Protein 6VGT (pdb70)

Radius of gyration: 14.05 Å; Cα contacts (8 Å, |Δi|>4): 9; chains: 1; bounding box: 38×29×17 Å

Solvent-accessible surface area: 3116 Å² total

Nearest PDB structures (foldseek):
  6vgt-assembly1_A  TM=8.050E-01  e=1.846E-02  Enterococcus faecalis
  6vgt-assembly1_A  TM=6.819E-01  e=1.846E-02  Enterococcus faecalis
  6vgt-assembly1_A  TM=4.418E-01  e=7.794E-02  Enterococcus faecalis

Sequence (32 aa):
PVCAVAAAAAAAACGWVGGGIFTGVVVVLKHCPVCAVAAAAAAAACGWVGGGIFTGVVVVLKHCPVCAVAAAAAAAACGWVGGGIFTGVVVVLKHCPVCAVAAAAAAAACGWVGGGIFTGVVVVLKHCPVCAVAAAAAAAACGWVGGGIFTGVVVVLKHCPVCAVAAAAAAAACGWVGGGIFTGVVVVLKHCPVCAVAAAAAAAACGWVGGGIFTGVVVVLKHCPVCAVAAAAAAAACGWVGGGIFTGVVVVLKHCPVCAVAAAAAAAACGWVGGGIFTGVVVVLKHCPVCAVAAAAAAAACGWVGGGIFTGVVVVLKHCPVCAVAAAAAAAACGWVGGGIFTGVVVVLKHCPVCAVAAAAAAAACGWVGGGIFTGVVVVLKHCPVCAVAAAAAAAACGWVGGGIFTGVVVVLKHCPVCAVAAAAAAAACGWVGGGIFTGVVVVLKHCPVCAVAAAAAAAACGWVGGGIFTGVVVVLKHCPVCAVAAAAAAAACGWVGGGIFTGVVVVLKHCPVCAVAAAAAAAACGWVGGGIFTGVVVVLKHCPVCAVAAAAAAAACGWVGGGIFTGVVVVLKHCPVCAVAAAAAAAACGWVGGGIFTGVVVVLKHCPVCAVAAAAAAAACGWVGGGIFTGVVVVLKHC

Organism: Enterococcus faecalis (strain ATCC 700802 / V583) (NCBI:txid226185)

Secondary structure (DSSP, 8-state):
-HHHHH------HHHHTTTHHHHH--------

Foldseek 3Di:
DVVVVVVVVVCCVVVPPVPVNVVCCCVVCVPD

Structure (mmCIF, N/CA/C/O backbone):
data_6VGT
#
_entry.id   6VGT
#
loop_
_atom_site.group_PDB
_atom_site.id
_atom_site.type_symbol
_atom_site.label_atom_id
_atom_site.label_alt_id
_atom_site.label_comp_id
_atom_site.label_asym_id
_atom_site.label_entity_id
_atom_site.label_seq_id
_atom_site.pdbx_PDB_ins_code
_atom_site.Cartn_x
_atom_site.Cartn_y
_atom_site.Cartn_z
_atom_site.occupancy
_atom_site.B_iso_or_equiv
_atom_site.auth_seq_id
_atom_site.auth_comp_id
_atom_site.auth_asym_id
_atom_site.auth_atom_id
_atom_site.pdbx_PDB_model_num
ATOM 26 N N . PRO A 1 3 ? 6.662 -12.040 -4.407 1.00 0.00 3 PRO A N 1
ATOM 27 C CA . PRO A 1 3 ? 7.561 -12.080 -3.223 1.00 0.00 3 PRO A CA 1
ATOM 28 C C . PRO A 1 3 ? 9.038 -11.973 -3.605 1.00 0.00 3 PRO A C 1
ATOM 29 O O . PRO A 1 3 ? 9.805 -11.259 -2.961 1.00 0.00 3 PRO A O 1
ATOM 40 N N . VAL A 1 4 ? 9.428 -12.689 -4.656 1.00 0.00 4 VAL A N 1
ATOM 41 C CA . VAL A 1 4 ? 10.817 -12.672 -5.107 1.00 0.00 4 VAL A CA 1
ATOM 42 C C . VAL A 1 4 ? 11.236 -11.263 -5.516 1.00 0.00 4 VAL A C 1
ATOM 43 O O . VAL A 1 4 ? 12.313 -10.794 -5.147 1.00 0.00 4 VAL A O 1
ATOM 56 N N . CYS A 1 5 ? 10.381 -10.591 -6.275 1.00 0.00 5 CYS A N 1
ATOM 57 C CA . CYS A 1 5 ? 10.670 -9.237 -6.723 1.00 0.00 5 CYS A CA 1
ATOM 58 C C . CYS A 1 5 ? 10.819 -8.303 -5.531 1.00 0.00 5 CYS A C 1
ATOM 59 O O . CYS A 1 5 ? 11.696 -7.440 -5.516 1.00 0.00 5 CYS A O 1
ATOM 66 N N . ALA A 1 6 ? 9.956 -8.477 -4.534 1.00 0.00 6 ALA A N 1
ATOM 67 C CA . ALA A 1 6 ? 10.006 -7.639 -3.343 1.00 0.00 6 ALA A CA 1
ATOM 68 C C . ALA A 1 6 ? 11.322 -7.848 -2.601 1.00 0.00 6 ALA A C 1
ATOM 69 O O . ALA A 1 6 ? 11.909 -6.899 -2.081 1.00 0.00 6 ALA A O 1
ATOM 76 N N . VAL A 1 7 ? 11.784 -9.096 -2.555 1.00 0.00 7 VAL A N 1
ATOM 77 C CA . VAL A 1 7 ? 13.030 -9.415 -1.876 1.00 0.00 7 VAL A CA 1
ATOM 78 C C . VAL A 1 7 ? 14.204 -8.716 -2.555 1.00 0.00 7 VAL A C 1
ATOM 79 O O . VAL A 1 7 ? 15.066 -8.144 -1.889 1.00 0.00 7 VAL A O 1
ATOM 92 N N . ALA A 1 8 ? 14.230 -8.767 -3.883 1.00 0.00 8 ALA A N 1
ATOM 93 C CA . ALA A 1 8 ? 15.305 -8.135 -4.638 1.00 0.00 8 ALA A CA 1
ATOM 94 C C . ALA A 1 8 ? 15.312 -6.628 -4.403 1.00 0.00 8 ALA A C 1
ATOM 95 O O . ALA A 1 8 ? 16.371 -6.019 -4.253 1.00 0.00 8 ALA A O 1
ATOM 102 N N . ALA A 1 9 ? 14.124 -6.033 -4.370 1.00 0.00 9 ALA A N 1
ATOM 103 C CA . ALA A 1 9 ? 14.006 -4.597 -4.151 1.00 0.00 9 ALA A CA 1
ATOM 104 C C . ALA A 1 9 ? 14.520 -4.223 -2.764 1.00 0.00 9 ALA A C 1
ATOM 105 O O . ALA A 1 9 ? 15.156 -3.185 -2.586 1.00 0.00 9 ALA A O 1
ATOM 123 N N . ALA A 1 11 ? 16.726 -6.027 -0.769 1.00 0.00 11 ALA A N 1
ATOM 124 C CA . ALA A 1 11 ? 18.173 -6.210 -0.729 1.00 0.00 11 ALA A CA 1
ATOM 125 C C . ALA A 1 11 ? 18.864 -5.223 -1.665 1.00 0.00 11 ALA A C 1
ATOM 126 O O . ALA A 1 11 ? 19.922 -4.684 -1.341 1.00 0.00 11 ALA A O 1
ATOM 133 N N . ALA A 1 12 ? 18.258 -4.991 -2.824 1.00 0.00 12 ALA A N 1
ATOM 134 C CA . ALA A 1 12 ? 18.825 -4.065 -3.799 1.00 0.00 12 ALA A CA 1
ATOM 135 C C . ALA A 1 12 ? 18.868 -2.650 -3.232 1.00 0.00 12 ALA A C 1
ATOM 136 O O . ALA A 1 12 ? 19.827 -1.912 -3.450 1.00 0.00 12 ALA A O 1
ATOM 143 N N . ALA A 1 13 ? 17.820 -2.278 -2.502 1.00 0.00 13 ALA A N 1
ATOM 144 C CA . ALA A 1 13 ? 17.749 -0.948 -1.908 1.00 0.00 13 ALA A CA 1
ATOM 145 C C . ALA A 1 13 ? 18.858 -0.761 -0.878 1.00 0.00 13 ALA A C 1
ATOM 146 O O . ALA A 1 13 ? 19.439 0.320 -0.758 1.00 0.00 13 ALA A O 1
ATOM 153 N N . ALA A 1 14 ? 19.150 -1.823 -0.134 1.00 0.00 14 ALA A N 1
ATOM 154 C CA . ALA A 1 14 ? 20.191 -1.766 0.883 1.00 0.00 14 ALA A CA 1
ATOM 155 C C . ALA A 1 14 ? 21.551 -1.505 0.239 1.00 0.00 14 ALA A C 1
ATOM 156 O O . ALA A 1 14 ? 22.373 -0.772 0.784 1.00 0.00 14 ALA A O 1
ATOM 170 N N . ALA A 1 16 ? 22.814 0.447 -1.318 1.00 0.00 16 ALA A N 1
ATOM 171 C CA . ALA A 1 16 ? 23.280 1.790 -0.986 1.00 0.00 16 ALA A CA 1
ATOM 172 C C . ALA A 1 16 ? 23.025 2.100 0.486 1.00 0.00 16 ALA A C 1
ATOM 173 O O . ALA A 1 16 ? 23.948 2.432 1.229 1.00 0.00 16 ALA A O 1
ATOM 180 N N . ALA A 1 17 ? 21.764 1.996 0.899 1.00 0.00 17 ALA A N 1
ATOM 181 C CA . ALA A 1 17 ? 21.397 2.278 2.284 1.00 0.00 17 ALA A CA 1
ATOM 182 C C . ALA A 1 17 ? 22.101 1.317 3.240 1.00 0.00 17 ALA A C 1
ATOM 183 O O . ALA A 1 17 ? 22.701 1.739 4.228 1.00 0.00 17 ALA A O 1
ATOM 190 N N . CYS A 1 18 ? 22.027 0.027 2.935 1.00 0.00 18 CYS A N 1
ATOM 191 C CA . CYS A 1 18 ? 22.660 -0.984 3.769 1.00 0.00 18 CYS A CA 1
ATOM 192 C C . CYS A 1 18 ? 24.171 -0.776 3.805 1.00 0.00 18 CYS A C 1
ATOM 193 O O . CYS A 1 18 ? 24.797 -0.897 4.856 1.00 0.00 18 CYS A O 1
ATOM 200 N N . GLY A 1 19 ? 24.748 -0.458 2.650 1.00 0.00 19 GLY A N 1
ATOM 201 C CA . GLY A 1 19 ? 26.187 -0.234 2.568 1.00 0.00 19 GLY A CA 1
ATOM 202 C C . GLY A 1 19 ? 26.605 0.937 3.452 1.00 0.00 19 GLY A C 1
ATOM 203 O O . GLY A 1 19 ? 27.613 0.868 4.155 1.00 0.00 19 GLY A O 1
ATOM 207 N N . TRP A 1 20 ? 25.820 2.010 3.415 1.00 0.00 20 TRP A N 1
ATOM 208 C CA . TRP A 1 20 ? 26.117 3.189 4.220 1.00 0.00 20 TRP A CA 1
ATOM 209 C C . TRP A 1 20 ? 26.053 2.851 5.707 1.00 0.00 20 TRP A C 1
ATOM 210 O O . TRP A 1 20 ? 26.870 3.322 6.498 1.00 0.00 20 TRP A O 1
ATOM 231 N N . VAL A 1 21 ? 25.074 2.034 6.079 1.00 0.00 21 VAL A N 1
ATOM 232 C CA . VAL A 1 21 ? 24.908 1.637 7.471 1.00 0.00 21 VAL A CA 1
ATOM 233 C C . VAL A 1 21 ? 25.819 0.462 7.806 1.00 0.00 21 VAL A C 1
ATOM 234 O O . VAL A 1 21 ? 26.370 -0.183 6.913 1.00 0.00 21 VAL A O 1
ATOM 247 N N . GLY A 1 22 ? 25.976 0.189 9.097 1.00 0.00 22 GLY A N 1
ATOM 248 C CA . GLY A 1 22 ? 26.826 -0.911 9.537 1.00 0.00 22 GLY A CA 1
ATOM 249 C C . GLY A 1 22 ? 28.270 -0.451 9.706 1.00 0.00 22 GLY A C 1
ATOM 250 O O . GLY A 1 22 ? 29.181 -1.268 9.839 1.00 0.00 22 GLY A O 1
ATOM 254 N N . GLY A 1 23 ? 28.471 0.863 9.702 1.00 0.00 23 GLY A N 1
ATOM 255 C CA . GLY A 1 23 ? 29.809 1.421 9.856 1.00 0.00 23 GLY A CA 1
ATOM 256 C C . GLY A 1 23 ? 30.434 1.722 8.499 1.00 0.00 23 GLY A C 1
ATOM 257 O O . GLY A 1 23 ? 31.538 2.263 8.418 1.00 0.00 23 GLY A O 1
ATOM 261 N N . GLY A 1 24 ? 29.721 1.371 7.434 1.00 0.00 24 GLY A N 1
ATOM 262 C CA . GLY A 1 24 ? 30.216 1.611 6.084 1.00 0.00 24 GLY A CA 1
ATOM 263 C C . GLY A 1 24 ? 30.374 3.104 5.818 1.00 0.00 24 GLY A C 1
ATOM 264 O O . GLY A 1 24 ? 31.313 3.527 5.145 1.00 0.00 24 GLY A O 1
ATOM 268 N N . ILE A 1 25 ? 29.448 3.899 6.348 1.00 0.00 25 ILE A N 1
ATOM 269 C CA . ILE A 1 25 ? 29.496 5.343 6.157 1.00 0.00 25 ILE A CA 1
ATOM 270 C C . ILE A 1 25 ? 30.725 5.933 6.841 1.00 0.00 25 ILE A C 1
ATOM 271 O O . ILE A 1 25 ? 31.399 6.804 6.289 1.00 0.00 25 ILE A O 1
ATOM 287 N N . PHE A 1 26 ? 31.010 5.449 8.043 1.00 0.00 26 PHE A N 1
ATOM 288 C CA . PHE A 1 26 ? 32.163 5.929 8.797 1.00 0.00 26 PHE A CA 1
ATOM 289 C C . PHE A 1 26 ? 33.458 5.588 8.069 1.00 0.00 26 PHE A C 1
ATOM 290 O O . PHE A 1 26 ? 34.422 6.351 8.112 1.00 0.00 26 PHE A O 1
ATOM 307 N N . THR A 1 27 ? 33.474 4.439 7.403 1.00 0.00 27 THR A N 1
ATOM 308 C CA . THR A 1 27 ? 34.661 4.014 6.673 1.00 0.00 27 THR A CA 1
ATOM 309 C C . THR A 1 27 ? 34.981 5.001 5.553 1.00 0.00 27 THR A C 1
ATOM 310 O O . THR A 1 27 ? 36.123 5.438 5.406 1.00 0.00 27 THR A O 1
ATOM 321 N N . GLY A 1 28 ? 33.965 5.350 4.770 1.00 0.00 28 GLY A N 1
ATOM 322 C CA . GLY A 1 28 ? 34.152 6.290 3.670 1.00 0.00 28 GLY A CA 1
ATOM 323 C C . GLY A 1 28 ? 34.440 7.691 4.198 1.00 0.00 28 GLY A C 1
ATOM 324 O O . GLY A 1 28 ? 35.339 8.377 3.710 1.00 0.00 28 GLY A O 1
ATOM 328 N N . VAL A 1 29 ? 33.672 8.111 5.202 1.00 0.00 29 VAL A N 1
ATOM 329 C CA . VAL A 1 29 ? 33.854 9.427 5.796 1.00 0.00 29 VAL A CA 1
ATOM 330 C C . VAL A 1 29 ? 35.195 9.512 6.515 1.00 0.00 29 VAL A C 1
ATOM 331 O O . VAL A 1 29 ? 35.911 10.505 6.396 1.00 0.00 29 VAL A O 1
ATOM 355 N N . VAL A 1 31 ? 37.736 7.413 6.032 1.00 0.00 31 VAL A N 1
ATOM 356 C CA . VAL A 1 31 ? 38.782 7.183 5.051 1.00 0.00 31 VAL A CA 1
ATOM 357 C C . VAL A 1 31 ? 38.990 8.422 4.184 1.00 0.00 31 VAL A C 1
ATOM 358 O O . VAL A 1 31 ? 40.126 8.832 3.929 1.00 0.00 31 VAL A O 1
ATOM 371 N N . VAL A 1 32 ? 37.886 9.014 3.729 1.00 0.00 32 VAL A N 1
ATOM 372 C CA . VAL A 1 32 ? 37.967 10.198 2.885 1.00 0.00 32 VAL A CA 1
ATOM 373 C C . VAL A 1 32 ? 38.637 11.350 3.628 1.00 0.00 32 VAL A C 1
ATOM 374 O O . VAL A 1 32 ? 39.587 11.948 3.130 1.00 0.00 32 VAL A O 1
ATOM 387 N N . VAL A 1 33 ? 38.141 11.647 4.822 1.00 0.00 33 VAL A N 1
ATOM 388 C CA . VAL A 1 33 ? 38.701 12.727 5.623 1.00 0.00 33 VAL A CA 1
ATOM 389 C C . VAL A 1 33 ? 40.206 12.599 5.697 1.00 0.00 33 VAL A C 1
ATOM 390 O O . VAL A 1 33 ? 40.943 13.469 5.232 1.00 0.00 33 VAL A O 1
ATOM 412 N N . LEU A 1 35 ? 42.724 10.679 4.095 1.00 0.00 35 LEU A N 1
ATOM 413 C CA . LEU A 1 35 ? 43.305 10.906 2.779 1.00 0.00 35 LEU A CA 1
ATOM 414 C C . LEU A 1 35 ? 42.975 12.313 2.281 1.00 0.00 35 LEU A C 1
ATOM 415 O O . LEU A 1 35 ? 43.762 12.921 1.556 1.00 0.00 35 LEU A O 1
ATOM 431 N N . LYS A 1 36 ? 41.808 12.830 2.674 1.00 0.00 36 LYS A N 1
ATOM 432 C CA . LYS A 1 36 ? 41.396 14.161 2.266 1.00 0.00 36 LYS A CA 1
ATOM 433 C C . LYS A 1 36 ? 42.304 15.226 2.871 1.00 0.00 36 LYS A C 1
ATOM 434 O O . LYS A 1 36 ? 42.683 16.185 2.198 1.00 0.00 36 LYS A O 1
ATOM 453 N N . HIS A 1 37 ? 42.646 15.054 4.143 1.00 0.00 37 HIS A N 1
ATOM 454 C CA . HIS A 1 37 ? 43.504 16.014 4.827 1.00 0.00 37 HIS A CA 1
ATOM 455 C C . HIS A 1 37 ? 44.713 15.329 5.466 1.00 0.00 37 HIS A C 1
ATOM 456 O O . HIS A 1 37 ? 45.822 15.867 5.456 1.00 0.00 37 HIS A O 1
ATOM 470 N N . CYS A 1 38 ? 44.490 14.143 6.019 1.00 0.00 38 CYS A N 1
ATOM 471 C CA . CYS A 1 38 ? 45.556 13.393 6.665 1.00 0.00 38 CYS A CA 1
ATOM 472 C C . CYS A 1 38 ? 46.891 13.686 5.997 1.00 0.00 38 CYS A C 1
ATOM 473 O O . CYS A 1 38 ? 47.899 13.621 6.681 1.00 0.00 38 CYS A O 1
ATOM 506 N N . PRO A 1 3 ? 20.623 -3.270 -11.954 1.00 0.00 3 PRO A N 2
ATOM 507 C CA . PRO A 1 3 ? 21.244 -2.302 -10.996 1.00 0.00 3 PRO A CA 2
ATOM 508 C C . PRO A 1 3 ? 20.261 -1.780 -9.944 1.00 0.00 3 PRO A C 2
ATOM 509 O O . PRO A 1 3 ? 20.613 -1.632 -8.774 1.00 0.00 3 PRO A O 2
ATOM 520 N N . VAL A 1 4 ? 19.037 -1.488 -10.375 1.00 0.00 4 VAL A N 2
ATOM 521 C CA . VAL A 1 4 ? 18.017 -0.965 -9.469 1.00 0.00 4 VAL A CA 2
ATOM 522 C C . VAL A 1 4 ? 17.677 -1.981 -8.383 1.00 0.00 4 VAL A C 2
ATOM 523 O O . VAL A 1 4 ? 17.580 -1.638 -7.204 1.00 0.00 4 VAL A O 2
ATOM 536 N N . CYS A 1 5 ? 17.499 -3.229 -8.792 1.00 0.00 5 CYS A N 2
ATOM 537 C CA . CYS A 1 5 ? 17.173 -4.299 -7.861 1.00 0.00 5 CYS A CA 2
ATOM 538 C C . CYS A 1 5 ? 18.290 -4.472 -6.837 1.00 0.00 5 CYS A C 2
ATOM 539 O O . CYS A 1 5 ? 18.035 -4.689 -5.652 1.00 0.00 5 CYS A O 2
ATOM 546 N N . ALA A 1 6 ? 19.528 -4.370 -7.305 1.00 0.00 6 ALA A N 2
ATOM 547 C CA . ALA A 1 6 ? 20.682 -4.511 -6.427 1.00 0.00 6 ALA A CA 2
ATOM 548 C C . ALA A 1 6 ? 20.685 -3.406 -5.376 1.00 0.00 6 ALA A C 2
ATOM 549 O O . ALA A 1 6 ? 21.039 -3.635 -4.220 1.00 0.00 6 ALA A O 2
ATOM 556 N N . VAL A 1 7 ? 20.283 -2.207 -5.785 1.00 0.00 7 VAL A N 2
ATOM 557 C CA . VAL A 1 7 ? 20.237 -1.077 -4.872 1.00 0.00 7 VAL A CA 2
ATOM 558 C C . VAL A 1 7 ? 19.223 -1.331 -3.761 1.00 0.00 7 VAL A C 2
ATOM 559 O O . VAL A 1 7 ? 19.498 -1.085 -2.587 1.00 0.00 7 VAL A O 2
ATOM 572 N N . ALA A 1 8 ? 18.049 -1.828 -4.141 1.00 0.00 8 ALA A N 2
ATOM 573 C CA . ALA A 1 8 ? 17.000 -2.114 -3.168 1.00 0.00 8 ALA A CA 2
ATOM 574 C C . ALA A 1 8 ? 17.451 -3.202 -2.198 1.00 0.00 8 ALA A C 2
ATOM 575 O O . ALA A 1 8 ? 17.152 -3.145 -1.005 1.00 0.00 8 ALA A O 2
ATOM 582 N N . ALA A 1 9 ? 18.171 -4.190 -2.718 1.00 0.00 9 ALA A N 2
ATOM 583 C CA . ALA A 1 9 ? 18.659 -5.284 -1.887 1.00 0.00 9 ALA A CA 2
ATOM 584 C C . ALA A 1 9 ? 19.639 -4.765 -0.841 1.00 0.00 9 ALA A C 2
ATOM 585 O O . ALA A 1 9 ? 19.651 -5.230 0.299 1.00 0.00 9 ALA A O 2
ATOM 603 N N . ALA A 1 11 ? 19.846 -1.516 0.247 1.00 0.00 11 ALA A N 2
ATOM 604 C CA . ALA A 1 11 ? 19.126 -0.637 1.162 1.00 0.00 11 ALA A CA 2
ATOM 605 C C . ALA A 1 11 ? 18.255 -1.449 2.115 1.00 0.00 11 ALA A C 2
ATOM 606 O O . ALA A 1 11 ? 18.168 -1.143 3.304 1.00 0.00 11 ALA A O 2
ATOM 613 N N . ALA A 1 12 ? 17.613 -2.485 1.586 1.00 0.00 12 ALA A N 2
ATOM 614 C CA . ALA A 1 12 ? 16.754 -3.335 2.401 1.00 0.00 12 ALA A CA 2
ATOM 615 C C . ALA A 1 12 ? 17.577 -4.077 3.449 1.00 0.00 12 ALA A C 2
ATOM 616 O O . ALA A 1 12 ? 17.135 -4.262 4.584 1.00 0.00 12 ALA A O 2
ATOM 623 N N . ALA A 1 13 ? 18.775 -4.498 3.061 1.00 0.00 13 ALA A N 2
ATOM 624 C CA . ALA A 1 13 ? 19.655 -5.218 3.974 1.00 0.00 13 ALA A CA 2
ATOM 625 C C . ALA A 1 13 ? 20.053 -4.325 5.146 1.00 0.00 13 ALA A C 2
ATOM 626 O O . ALA A 1 13 ? 20.158 -4.786 6.285 1.00 0.00 13 ALA A O 2
ATOM 633 N N . ALA A 1 14 ? 20.271 -3.045 4.859 1.00 0.00 14 ALA A N 2
ATOM 634 C CA . ALA A 1 14 ? 20.655 -2.098 5.898 1.00 0.00 14 ALA A CA 2
ATOM 635 C C . ALA A 1 14 ? 19.548 -1.967 6.938 1.00 0.00 14 ALA A C 2
ATOM 636 O O . ALA A 1 14 ? 19.822 -1.798 8.123 1.00 0.00 14 ALA A O 2
ATOM 650 N N . ALA A 1 16 ? 17.943 -3.501 9.038 1.00 0.00 16 ALA A N 2
ATOM 651 C CA . ALA A 1 16 ? 18.394 -3.909 10.364 1.00 0.00 16 ALA A CA 2
ATOM 652 C C . ALA A 1 16 ? 19.917 -3.812 10.480 1.00 0.00 16 ALA A C 2
ATOM 653 O O . ALA A 1 16 ? 20.442 -3.364 11.500 1.00 0.00 16 ALA A O 2
ATOM 660 N N . ALA A 1 17 ? 20.623 -4.246 9.435 1.00 0.00 17 ALA A N 2
ATOM 661 C CA . ALA A 1 17 ? 22.087 -4.215 9.441 1.00 0.00 17 ALA A CA 2
ATOM 662 C C . ALA A 1 17 ? 22.614 -2.786 9.558 1.00 0.00 17 ALA A C 2
ATOM 663 O O . ALA A 1 17 ? 23.495 -2.504 10.371 1.00 0.00 17 ALA A O 2
ATOM 670 N N . CYS A 1 18 ? 22.074 -1.893 8.738 1.00 0.00 18 CYS A N 2
ATOM 671 C CA . CYS A 1 18 ? 22.496 -0.497 8.750 1.00 0.00 18 CYS A CA 2
ATOM 672 C C . CYS A 1 18 ? 22.232 0.124 10.116 1.00 0.00 18 CYS A C 2
ATOM 673 O O . CYS A 1 18 ? 23.050 0.886 10.632 1.00 0.00 18 CYS A O 2
ATOM 680 N N . GLY A 1 19 ? 21.085 -0.210 10.697 1.00 0.00 19 GLY A N 2
ATOM 681 C CA . GLY A 1 19 ? 20.723 0.317 12.006 1.00 0.00 19 GLY A CA 2
ATOM 682 C C . GLY A 1 19 ? 21.702 -0.165 13.070 1.00 0.00 19 GLY A C 2
ATOM 683 O O . GLY A 1 19 ? 22.103 0.596 13.950 1.00 0.00 19 GLY A O 2
ATOM 687 N N . TRP A 1 20 ? 22.085 -1.437 12.980 1.00 0.00 20 TRP A N 2
ATOM 688 C CA . TRP A 1 20 ? 23.021 -2.014 13.939 1.00 0.00 20 TRP A CA 2
ATOM 689 C C . TRP A 1 20 ? 24.372 -1.317 13.853 1.00 0.00 20 TRP A C 2
ATOM 690 O O . TRP A 1 20 ? 25.001 -1.028 14.871 1.00 0.00 20 TRP A O 2
ATOM 711 N N . VAL A 1 21 ? 24.812 -1.052 12.629 1.00 0.00 21 VAL A N 2
ATOM 712 C CA . VAL A 1 21 ? 26.090 -0.394 12.413 1.00 0.00 21 VAL A CA 2
ATOM 713 C C . VAL A 1 21 ? 26.083 1.013 13.003 1.00 0.00 21 VAL A C 2
ATOM 714 O O . VAL A 1 21 ? 27.023 1.414 13.689 1.00 0.00 21 VAL A O 2
ATOM 727 N N . GLY A 1 22 ? 25.017 1.757 12.731 1.00 0.00 22 GLY A N 2
ATOM 728 C CA . GLY A 1 22 ? 24.898 3.118 13.242 1.00 0.00 22 GLY A CA 2
ATOM 729 C C . GLY A 1 22 ? 25.515 4.121 12.272 1.00 0.00 22 GLY A C 2
ATOM 730 O O . GLY A 1 22 ? 25.248 5.320 12.353 1.00 0.00 22 GLY A O 2
ATOM 734 N N . GLY A 1 23 ? 26.338 3.624 11.352 1.00 0.00 23 GLY A N 2
ATOM 735 C CA . GLY A 1 23 ? 26.983 4.491 10.371 1.00 0.00 23 GLY A CA 2
ATOM 736 C C . GLY A 1 23 ? 28.498 4.301 10.372 1.00 0.00 23 GLY A C 2
ATOM 737 O O . GLY A 1 23 ? 29.199 4.839 9.515 1.00 0.00 23 GLY A O 2
ATOM 741 N N . GLY A 1 24 ? 29.001 3.538 11.338 1.00 0.00 24 GLY A N 2
ATOM 742 C CA . GLY A 1 24 ? 30.438 3.296 11.433 1.00 0.00 24 GLY A CA 2
ATOM 743 C C . GLY A 1 24 ? 30.970 2.614 10.175 1.00 0.00 24 GLY A C 2
ATOM 744 O O . GLY A 1 24 ? 31.867 3.133 9.510 1.00 0.00 24 GLY A O 2
ATOM 748 N N . ILE A 1 25 ? 30.412 1.452 9.850 1.00 0.00 25 ILE A N 2
ATOM 749 C CA . ILE A 1 25 ? 30.840 0.714 8.667 1.00 0.00 25 ILE A CA 2
ATOM 750 C C . ILE A 1 25 ? 30.449 1.472 7.401 1.00 0.00 25 ILE A C 2
ATOM 751 O O . ILE A 1 25 ? 31.221 1.554 6.446 1.00 0.00 25 ILE A O 2
ATOM 767 N N . PHE A 1 26 ? 29.245 2.029 7.413 1.00 0.00 26 PHE A N 2
ATOM 768 C CA . PHE A 1 26 ? 28.742 2.791 6.275 1.00 0.00 26 PHE A CA 2
ATOM 769 C C . PHE A 1 26 ? 29.636 3.994 5.993 1.00 0.00 26 PHE A C 2
ATOM 770 O O . PHE A 1 26 ? 29.938 4.296 4.838 1.00 0.00 26 PHE A O 2
ATOM 787 N N . THR A 1 27 ? 30.048 4.683 7.052 1.00 0.00 27 THR A N 2
ATOM 788 C CA . THR A 1 27 ? 30.899 5.857 6.899 1.00 0.00 27 THR A CA 2
ATOM 789 C C . THR A 1 27 ? 32.199 5.477 6.201 1.00 0.00 27 THR A C 2
ATOM 790 O O . THR A 1 27 ? 32.646 6.168 5.286 1.00 0.00 27 THR A O 2
ATOM 801 N N . GLY A 1 28 ? 32.797 4.372 6.629 1.00 0.00 28 GLY A N 2
ATOM 802 C CA . GLY A 1 28 ? 34.037 3.908 6.021 1.00 0.00 28 GLY A CA 2
ATOM 803 C C . GLY A 1 28 ? 33.795 3.507 4.570 1.00 0.00 28 GLY A C 2
ATOM 804 O O . GLY A 1 28 ? 34.607 3.790 3.690 1.00 0.00 28 GLY A O 2
ATOM 808 N N . VAL A 1 29 ? 32.664 2.848 4.334 1.00 0.00 29 VAL A N 2
ATOM 809 C CA . VAL A 1 29 ? 32.298 2.406 2.996 1.00 0.00 29 VAL A CA 2
ATOM 810 C C . VAL A 1 29 ? 32.064 3.596 2.068 1.00 0.00 29 VAL A C 2
ATOM 811 O O . VAL A 1 29 ? 32.514 3.597 0.922 1.00 0.00 29 VAL A O 2
ATOM 835 N N . VAL A 1 31 ? 32.976 6.778 2.824 1.00 0.00 31 VAL A N 2
ATOM 836 C CA . VAL A 1 31 ? 34.171 7.604 2.887 1.00 0.00 31 VAL A CA 2
ATOM 837 C C . VAL A 1 31 ? 35.272 7.032 1.999 1.00 0.00 31 VAL A C 2
ATOM 838 O O . VAL A 1 31 ? 35.932 7.767 1.264 1.00 0.00 31 VAL A O 2
ATOM 851 N N . VAL A 1 32 ? 35.468 5.718 2.072 1.00 0.00 32 VAL A N 2
ATOM 852 C CA . VAL A 1 32 ? 36.493 5.065 1.272 1.00 0.00 32 VAL A CA 2
ATOM 853 C C . VAL A 1 32 ? 36.198 5.225 -0.215 1.00 0.00 32 VAL A C 2
ATOM 854 O O . VAL A 1 32 ? 37.086 5.547 -1.003 1.00 0.00 32 VAL A O 2
ATOM 867 N N . VAL A 1 33 ? 34.943 5.007 -0.590 1.00 0.00 33 VAL A N 2
ATOM 868 C CA . VAL A 1 33 ? 34.543 5.140 -1.983 1.00 0.00 33 VAL A CA 2
ATOM 869 C C . VAL A 1 33 ? 34.713 6.580 -2.443 1.00 0.00 33 VAL A C 2
ATOM 870 O O . VAL A 1 33 ? 35.212 6.837 -3.538 1.00 0.00 33 VAL A O 2
ATOM 892 N N . LEU A 1 35 ? 36.793 8.660 -1.502 1.00 0.00 35 LEU A N 2
ATOM 893 C CA . LEU A 1 35 ? 38.210 8.883 -1.732 1.00 0.00 35 LEU A CA 2
ATOM 894 C C . LEU A 1 35 ? 38.562 8.552 -3.182 1.00 0.00 35 LEU A C 2
ATOM 895 O O . LEU A 1 35 ? 39.610 8.958 -3.684 1.00 0.00 35 LEU A O 2
ATOM 911 N N . LYS A 1 36 ? 37.683 7.800 -3.846 1.00 0.00 36 LYS A N 2
ATOM 912 C CA . LYS A 1 36 ? 37.918 7.413 -5.235 1.00 0.00 36 LYS A CA 2
ATOM 913 C C . LYS A 1 36 ? 37.175 8.321 -6.217 1.00 0.00 36 LYS A C 2
ATOM 914 O O . LYS A 1 36 ? 37.762 8.813 -7.180 1.00 0.00 36 LYS A O 2
ATOM 933 N N . HIS A 1 37 ? 35.881 8.518 -5.986 1.00 0.00 37 HIS A N 2
ATOM 934 C CA . HIS A 1 37 ? 35.073 9.346 -6.883 1.00 0.00 37 HIS A CA 2
ATOM 935 C C . HIS A 1 37 ? 34.841 10.738 -6.301 1.00 0.00 37 HIS A C 2
ATOM 936 O O . HIS A 1 37 ? 34.486 11.672 -7.021 1.00 0.00 37 HIS A O 2
ATOM 950 N N . CYS A 1 38 ? 35.037 10.866 -4.996 1.00 0.00 38 CYS A N 2
ATOM 951 C CA . CYS A 1 38 ? 34.843 12.135 -4.315 1.00 0.00 38 CYS A CA 2
ATOM 952 C C . CYS A 1 38 ? 36.144 12.929 -4.279 1.00 0.00 38 CYS A C 2
ATOM 953 O O . CYS A 1 38 ? 36.075 14.146 -4.307 1.00 0.00 38 CYS A O 2
ATOM 986 N N . PRO A 1 3 ? 9.862 -12.153 -8.822 1.00 0.00 3 PRO A N 3
ATOM 987 C CA . PRO A 1 3 ? 11.287 -11.989 -9.217 1.00 0.00 3 PRO A CA 3
ATOM 988 C C . PRO A 1 3 ? 11.796 -10.562 -9.002 1.00 0.00 3 PRO A C 3
ATOM 989 O O . PRO A 1 3 ? 12.908 -10.355 -8.519 1.00 0.00 3 PRO A O 3
ATOM 1000 N N . VAL A 1 4 ? 10.974 -9.582 -9.370 1.00 0.00 4 VAL A N 3
ATOM 1001 C CA . VAL A 1 4 ? 11.356 -8.180 -9.222 1.00 0.00 4 VAL A CA 3
ATOM 1002 C C . VAL A 1 4 ? 11.611 -7.840 -7.754 1.00 0.00 4 VAL A C 3
ATOM 1003 O O . VAL A 1 4 ? 12.602 -7.188 -7.421 1.00 0.00 4 VAL A O 3
ATOM 1016 N N . CYS A 1 5 ? 10.718 -8.287 -6.885 1.00 0.00 5 CYS A N 3
ATOM 1017 C CA . CYS A 1 5 ? 10.856 -8.032 -5.459 1.00 0.00 5 CYS A CA 3
ATOM 1018 C C . CYS A 1 5 ? 12.139 -8.658 -4.929 1.00 0.00 5 CYS A C 3
ATOM 1019 O O . CYS A 1 5 ? 12.809 -8.083 -4.072 1.00 0.00 5 CYS A O 3
ATOM 1026 N N . ALA A 1 6 ? 12.472 -9.840 -5.438 1.00 0.00 6 ALA A N 3
ATOM 1027 C CA . ALA A 1 6 ? 13.678 -10.530 -5.000 1.00 0.00 6 ALA A CA 3
ATOM 1028 C C . ALA A 1 6 ? 14.909 -9.663 -5.254 1.00 0.00 6 ALA A C 3
ATOM 1029 O O . ALA A 1 6 ? 15.751 -9.493 -4.372 1.00 0.00 6 ALA A O 3
ATOM 1036 N N . VAL A 1 7 ? 15.006 -9.115 -6.464 1.00 0.00 7 VAL A N 3
ATOM 1037 C CA . VAL A 1 7 ? 16.135 -8.267 -6.817 1.00 0.00 7 VAL A CA 3
ATOM 1038 C C . VAL A 1 7 ? 16.155 -7.010 -5.953 1.00 0.00 7 VAL A C 3
ATOM 1039 O O . VAL A 1 7 ? 17.201 -6.613 -5.443 1.00 0.00 7 VAL A O 3
ATOM 1052 N N . ALA A 1 8 ? 14.991 -6.392 -5.794 1.00 0.00 8 ALA A N 3
ATOM 1053 C CA . ALA A 1 8 ? 14.884 -5.181 -4.988 1.00 0.00 8 ALA A CA 3
ATOM 1054 C C . ALA A 1 8 ? 15.241 -5.471 -3.534 1.00 0.00 8 ALA A C 3
ATOM 1055 O O . ALA A 1 8 ? 15.710 -4.591 -2.814 1.00 0.00 8 ALA A O 3
ATOM 1062 N N . ALA A 1 9 ? 15.014 -6.709 -3.110 1.00 0.00 9 ALA A N 3
ATOM 1063 C CA . ALA A 1 9 ? 15.313 -7.102 -1.737 1.00 0.00 9 ALA A CA 3
ATOM 1064 C C . ALA A 1 9 ? 16.803 -6.951 -1.452 1.00 0.00 9 ALA A C 3
ATOM 1065 O O . ALA A 1 9 ? 17.197 -6.550 -0.355 1.00 0.00 9 ALA A O 3
ATOM 1083 N N . ALA A 1 11 ? 19.203 -5.066 -3.437 1.00 0.00 11 ALA A N 3
ATOM 1084 C CA . ALA A 1 11 ? 19.575 -3.664 -3.589 1.00 0.00 11 ALA A CA 3
ATOM 1085 C C . ALA A 1 11 ? 18.939 -2.819 -2.491 1.00 0.00 11 ALA A C 3
ATOM 1086 O O . ALA A 1 11 ? 19.603 -1.987 -1.872 1.00 0.00 11 ALA A O 3
ATOM 1093 N N . ALA A 1 12 ? 17.650 -3.038 -2.253 1.00 0.00 12 ALA A N 3
ATOM 1094 C CA . ALA A 1 12 ? 16.937 -2.292 -1.223 1.00 0.00 12 ALA A CA 3
ATOM 1095 C C . ALA A 1 12 ? 17.477 -2.640 0.162 1.00 0.00 12 ALA A C 3
ATOM 1096 O O . ALA A 1 12 ? 17.584 -1.774 1.031 1.00 0.00 12 ALA A O 3
ATOM 1103 N N . ALA A 1 13 ? 17.812 -3.911 0.362 1.00 0.00 13 ALA A N 3
ATOM 1104 C CA . ALA A 1 13 ? 18.332 -4.359 1.649 1.00 0.00 13 ALA A CA 3
ATOM 1105 C C . ALA A 1 13 ? 19.467 -3.449 2.114 1.00 0.00 13 ALA A C 3
ATOM 1106 O O . ALA A 1 13 ? 19.376 -2.803 3.160 1.00 0.00 13 ALA A O 3
ATOM 1113 N N . ALA A 1 14 ? 20.534 -3.399 1.325 1.00 0.00 14 ALA A N 3
ATOM 1114 C CA . ALA A 1 14 ? 21.680 -2.561 1.660 1.00 0.00 14 ALA A CA 3
ATOM 1115 C C . ALA A 1 14 ? 21.299 -1.083 1.611 1.00 0.00 14 ALA A C 3
ATOM 1116 O O . ALA A 1 14 ? 21.788 -0.282 2.402 1.00 0.00 14 ALA A O 3
ATOM 1130 N N . ALA A 1 16 ? 19.528 0.840 2.895 1.00 0.00 16 ALA A N 3
ATOM 1131 C CA . ALA A 1 16 ? 19.615 1.441 4.222 1.00 0.00 16 ALA A CA 3
ATOM 1132 C C . ALA A 1 16 ? 20.751 0.815 5.030 1.00 0.00 16 ALA A C 3
ATOM 1133 O O . ALA A 1 16 ? 21.549 1.519 5.647 1.00 0.00 16 ALA A O 3
ATOM 1140 N N . ALA A 1 17 ? 20.812 -0.513 5.031 1.00 0.00 17 ALA A N 3
ATOM 1141 C CA . ALA A 1 17 ? 21.849 -1.220 5.778 1.00 0.00 17 ALA A CA 3
ATOM 1142 C C . ALA A 1 17 ? 23.237 -0.898 5.231 1.00 0.00 17 ALA A C 3
ATOM 1143 O O . ALA A 1 17 ? 24.143 -0.564 5.984 1.00 0.00 17 ALA A O 3
ATOM 1150 N N . CYS A 1 18 ? 23.388 -1.001 3.918 1.00 0.00 18 CYS A N 3
ATOM 1151 C CA . CYS A 1 18 ? 24.664 -0.714 3.276 1.00 0.00 18 CYS A CA 3
ATOM 1152 C C . CYS A 1 18 ? 25.015 0.765 3.418 1.00 0.00 18 CYS A C 3
ATOM 1153 O O . CYS A 1 18 ? 26.175 1.125 3.616 1.00 0.00 18 CYS A O 3
ATOM 1160 N N . GLY A 1 19 ? 24.002 1.616 3.311 1.00 0.00 19 GLY A N 3
ATOM 1161 C CA . GLY A 1 19 ? 24.207 3.056 3.431 1.00 0.00 19 GLY A CA 3
ATOM 1162 C C . GLY A 1 19 ? 24.518 3.448 4.876 1.00 0.00 19 GLY A C 3
ATOM 1163 O O . GLY A 1 19 ? 25.359 4.309 5.130 1.00 0.00 19 GLY A O 3
ATOM 1167 N N . TRP A 1 20 ? 23.824 2.815 5.818 1.00 0.00 20 TRP A N 3
ATOM 1168 C CA . TRP A 1 20 ? 24.025 3.109 7.235 1.00 0.00 20 TRP A CA 3
ATOM 1169 C C . TRP A 1 20 ? 25.162 2.270 7.815 1.00 0.00 20 TRP A C 3
ATOM 1170 O O . TRP A 1 20 ? 26.045 2.793 8.495 1.00 0.00 20 TRP A O 3
ATOM 1191 N N . VAL A 1 21 ? 25.133 0.969 7.544 1.00 0.00 21 VAL A N 3
ATOM 1192 C CA . VAL A 1 21 ? 26.159 0.072 8.046 1.00 0.00 21 VAL A CA 3
ATOM 1193 C C . VAL A 1 21 ? 26.765 0.618 9.328 1.00 0.00 21 VAL A C 3
ATOM 1194 O O . VAL A 1 21 ? 27.898 1.098 9.330 1.00 0.00 21 VAL A O 3
ATOM 1207 N N . GLY A 1 22 ? 26.003 0.539 10.417 1.00 0.00 22 GLY A N 3
ATOM 1208 C CA . GLY A 1 22 ? 26.475 1.027 11.707 1.00 0.00 22 GLY A CA 3
ATOM 1209 C C . GLY A 1 22 ? 27.503 2.136 11.523 1.00 0.00 22 GLY A C 3
ATOM 1210 O O . GLY A 1 22 ? 27.161 3.319 11.504 1.00 0.00 22 GLY A O 3
ATOM 1214 N N . GLY A 1 23 ? 28.762 1.743 11.383 1.00 0.00 23 GLY A N 3
ATOM 1215 C CA . GLY A 1 23 ? 29.839 2.707 11.195 1.00 0.00 23 GLY A CA 3
ATOM 1216 C C . GLY A 1 23 ? 30.872 2.181 10.204 1.00 0.00 23 GLY A C 3
ATOM 1217 O O . GLY A 1 23 ? 31.875 2.841 9.936 1.00 0.00 23 GLY A O 3
ATOM 1221 N N . GLY A 1 24 ? 30.624 0.988 9.664 1.00 0.00 24 GLY A N 3
ATOM 1222 C CA . GLY A 1 24 ? 31.552 0.393 8.710 1.00 0.00 24 GLY A CA 3
ATOM 1223 C C . GLY A 1 24 ? 31.615 1.206 7.422 1.00 0.00 24 GLY A C 3
ATOM 1224 O O . GLY A 1 24 ? 32.693 1.590 6.972 1.00 0.00 24 GLY A O 3
ATOM 1228 N N . ILE A 1 25 ? 30.451 1.467 6.834 1.00 0.00 25 ILE A N 3
ATOM 1229 C CA . ILE A 1 25 ? 30.390 2.236 5.597 1.00 0.00 25 ILE A CA 3
ATOM 1230 C C . ILE A 1 25 ? 30.783 3.689 5.851 1.00 0.00 25 ILE A C 3
ATOM 1231 O O . ILE A 1 25 ? 31.503 4.297 5.060 1.00 0.00 25 ILE A O 3
ATOM 1247 N N . PHE A 1 26 ? 30.300 4.234 6.961 1.00 0.00 26 PHE A N 3
ATOM 1248 C CA . PHE A 1 26 ? 30.601 5.616 7.321 1.00 0.00 26 PHE A CA 3
ATOM 1249 C C . PHE A 1 26 ? 32.100 5.798 7.518 1.00 0.00 26 PHE A C 3
ATOM 1250 O O . PHE A 1 26 ? 32.681 6.781 7.054 1.00 0.00 26 PHE A O 3
ATOM 1267 N N . THR A 1 27 ? 32.722 4.850 8.212 1.00 0.00 27 THR A N 3
ATOM 1268 C CA . THR A 1 27 ? 34.155 4.922 8.468 1.00 0.00 27 THR A CA 3
ATOM 1269 C C 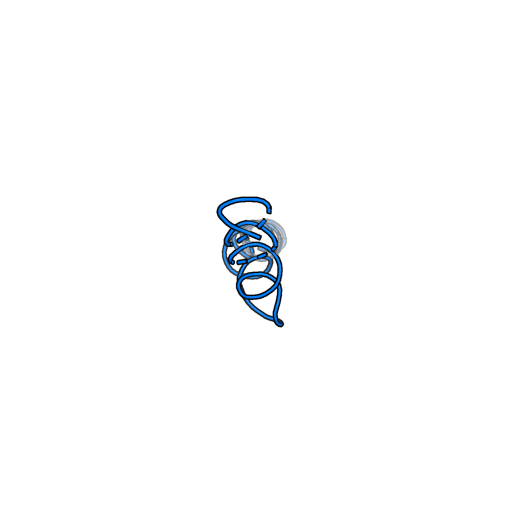. THR A 1 27 ? 34.930 4.940 7.155 1.00 0.00 27 THR A C 3
ATOM 1270 O O . THR A 1 27 ? 35.833 5.754 6.970 1.00 0.00 27 THR A O 3
ATOM 1281 N N . GLY A 1 28 ? 34.567 4.043 6.243 1.00 0.00 28 GLY A N 3
ATOM 1282 C CA . GLY A 1 28 ? 35.237 3.976 4.949 1.00 0.00 28 GLY A CA 3
ATOM 1283 C C . GLY A 1 28 ? 34.974 5.242 4.138 1.00 0.00 28 GLY A C 3
ATOM 1284 O O . GLY A 1 28 ? 35.882 5.786 3.509 1.00 0.00 28 GLY A O 3
ATOM 1288 N N . VAL A 1 29 ? 33.729 5.710 4.165 1.00 0.00 29 VAL A N 3
ATOM 1289 C CA . VAL A 1 29 ? 33.359 6.916 3.439 1.00 0.00 29 VAL A CA 3
ATOM 1290 C C . VAL A 1 29 ? 34.079 8.131 4.016 1.00 0.00 29 VAL A C 3
ATOM 1291 O O . VAL A 1 29 ? 34.587 8.971 3.274 1.00 0.00 29 VAL A O 3
ATOM 1315 N N . VAL A 1 31 ? 36.723 7.919 6.004 1.00 0.00 31 VAL A N 3
ATOM 1316 C CA . VAL A 1 31 ? 38.151 7.650 5.934 1.00 0.00 31 VAL A CA 3
ATOM 1317 C C . VAL A 1 31 ? 38.699 8.041 4.563 1.00 0.00 31 VAL A C 3
ATOM 1318 O O . VAL A 1 31 ? 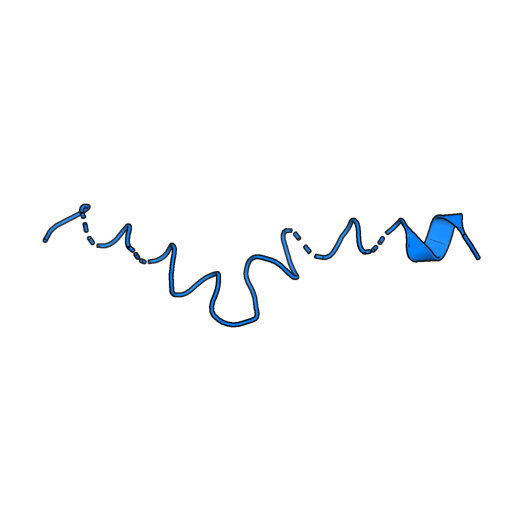39.741 8.688 4.462 1.00 0.00 31 VAL A O 3
ATOM 1331 N N . VAL A 1 32 ? 37.990 7.642 3.509 1.00 0.00 32 VAL A N 3
ATOM 1332 C CA . VAL A 1 32 ? 38.416 7.954 2.156 1.00 0.00 32 VAL A CA 3
ATOM 1333 C C . VAL A 1 32 ? 38.410 9.462 1.922 1.00 0.00 32 VAL A C 3
ATOM 1334 O O . VAL A 1 32 ? 39.360 10.016 1.370 1.00 0.00 32 VAL A O 3
ATOM 1347 N N . VAL A 1 33 ? 37.336 10.117 2.349 1.00 0.00 33 VAL A N 3
ATOM 1348 C CA . VAL A 1 33 ? 37.218 11.560 2.186 1.00 0.00 33 VAL A CA 3
ATOM 1349 C C . VAL A 1 33 ? 38.284 12.273 3.000 1.00 0.00 33 VAL A C 3
ATOM 1350 O O . VAL A 1 33 ? 38.936 13.198 2.515 1.00 0.00 33 VAL A O 3
ATOM 1372 N N . LEU A 1 35 ? 41.030 11.038 3.868 1.00 0.00 35 LEU A N 3
ATOM 1373 C CA . LEU A 1 35 ? 42.298 10.695 3.249 1.00 0.00 35 LEU A CA 3
ATOM 1374 C C . LEU A 1 35 ? 42.680 11.738 2.207 1.00 0.00 35 LEU A C 3
ATOM 1375 O O . LEU A 1 35 ? 43.839 11.835 1.806 1.00 0.00 35 LEU A O 3
ATOM 1391 N N . LYS A 1 36 ? 41.695 12.513 1.765 1.00 0.00 36 LYS A N 3
ATOM 1392 C CA . LYS A 1 36 ? 41.945 13.543 0.764 1.00 0.00 36 LYS A CA 3
ATOM 1393 C C . LYS A 1 36 ? 42.064 14.925 1.406 1.00 0.00 36 LYS A C 3
ATOM 1394 O O . LYS A 1 36 ? 42.996 15.674 1.118 1.00 0.00 36 LYS A O 3
ATOM 1413 N N . HIS A 1 37 ? 41.109 15.260 2.264 1.00 0.00 37 HIS A N 3
ATOM 1414 C CA . HIS A 1 37 ? 41.110 16.564 2.924 1.00 0.00 37 HIS A CA 3
ATOM 1415 C C . HIS A 1 37 ? 41.681 16.471 4.342 1.00 0.00 37 HIS A C 3
ATOM 1416 O O . HIS A 1 37 ? 42.122 17.470 4.911 1.00 0.00 37 HIS A O 3
ATOM 1430 N N . CYS A 1 38 ? 41.664 15.269 4.900 1.00 0.00 38 CYS A N 3
ATOM 1431 C CA . CYS A 1 38 ? 42.172 15.038 6.244 1.00 0.00 38 CYS A CA 3
ATOM 1432 C C . CYS A 1 38 ? 43.638 14.629 6.199 1.00 0.00 38 CYS A C 3
ATOM 1433 O O . CYS A 1 38 ? 44.056 14.099 5.182 1.00 0.00 38 CYS A O 3
ATOM 1466 N N . PRO A 1 3 ? 17.821 -4.126 -11.803 1.00 0.00 3 PRO A N 4
ATOM 1467 C CA . PRO A 1 3 ? 18.147 -2.885 -11.050 1.00 0.00 3 PRO A CA 4
ATOM 1468 C C . PRO A 1 3 ? 17.119 -2.592 -9.960 1.00 0.00 3 PRO A C 4
ATOM 1469 O O . PRO A 1 3 ? 17.474 -2.245 -8.834 1.00 0.00 3 PRO A O 4
ATOM 1480 N N . VAL A 1 4 ? 15.843 -2.748 -10.300 1.00 0.00 4 VAL A N 4
ATOM 1481 C CA . VAL A 1 4 ? 14.776 -2.508 -9.337 1.00 0.00 4 VAL A CA 4
ATOM 1482 C C . VAL A 1 4 ? 14.842 -3.531 -8.210 1.00 0.00 4 VAL A C 4
ATOM 1483 O O . VAL A 1 4 ? 14.702 -3.186 -7.034 1.00 0.00 4 VAL A O 4
ATOM 1496 N N . CYS A 1 5 ? 15.046 -4.791 -8.578 1.00 0.00 5 CYS A N 4
ATOM 1497 C CA . CYS A 1 5 ? 15.119 -5.863 -7.593 1.00 0.00 5 CYS A CA 4
ATOM 1498 C C . CYS A 1 5 ? 16.302 -5.649 -6.657 1.00 0.00 5 CYS A C 4
ATOM 1499 O O . CYS A 1 5 ? 16.198 -5.868 -5.448 1.00 0.00 5 CYS A O 4
A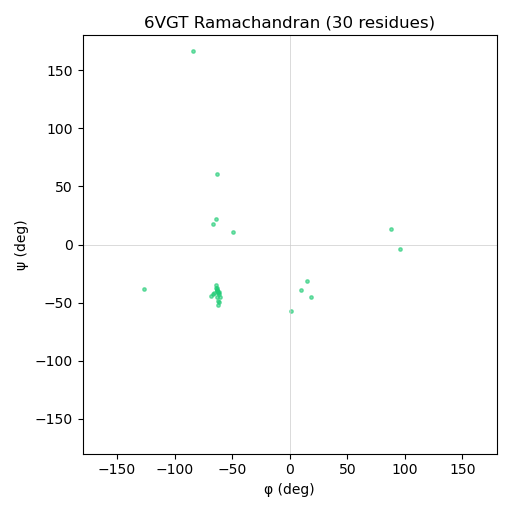TOM 1506 N N . ALA A 1 6 ? 17.424 -5.219 -7.219 1.00 0.00 6 ALA A N 4
ATOM 1507 C CA . ALA A 1 6 ? 18.620 -4.979 -6.424 1.00 0.00 6 ALA A CA 4
ATOM 1508 C C . ALA A 1 6 ? 18.380 -3.857 -5.418 1.00 0.00 6 ALA A C 4
ATOM 1509 O O . ALA A 1 6 ? 18.857 -3.914 -4.286 1.00 0.00 6 ALA A O 4
ATOM 1516 N N . VAL A 1 7 ? 17.637 -2.839 -5.838 1.00 0.00 7 VAL A N 4
ATOM 1517 C CA . VAL A 1 7 ? 17.340 -1.714 -4.967 1.00 0.00 7 VAL A CA 4
ATOM 1518 C C . VAL A 1 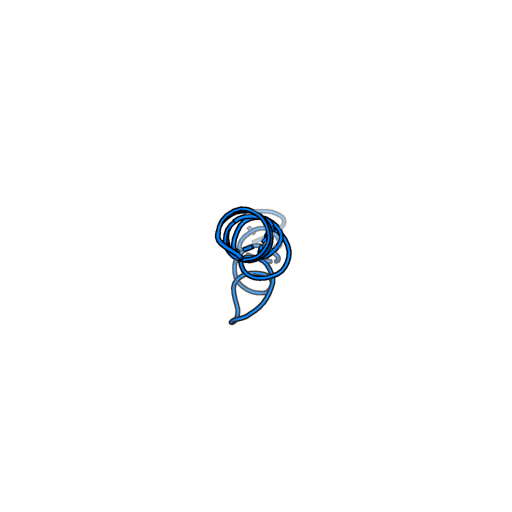7 ? 16.533 -2.174 -3.756 1.00 0.00 7 VAL A C 4
ATOM 1519 O O . VAL A 1 7 ? 16.824 -1.792 -2.621 1.00 0.00 7 VAL A O 4
ATOM 1532 N N . ALA A 1 8 ? 15.519 -2.995 -4.004 1.00 0.00 8 ALA A N 4
ATOM 1533 C CA . ALA A 1 8 ? 14.677 -3.500 -2.926 1.00 0.00 8 ALA A CA 4
ATOM 1534 C C . ALA A 1 8 ? 15.489 -4.377 -1.978 1.00 0.00 8 ALA A C 4
ATOM 1535 O O . ALA A 1 8 ? 15.333 -4.300 -0.759 1.00 0.00 8 ALA A O 4
ATOM 1542 N N . ALA A 1 9 ? 16.357 -5.209 -2.546 1.00 0.00 9 ALA A N 4
ATOM 1543 C CA . ALA A 1 9 ? 17.188 -6.096 -1.739 1.00 0.00 9 ALA A CA 4
ATOM 1544 C C . ALA A 1 9 ? 18.153 -5.289 -0.878 1.00 0.00 9 ALA A C 4
ATOM 1545 O O . ALA A 1 9 ? 18.406 -5.632 0.277 1.00 0.00 9 ALA A O 4
ATOM 1563 N N . ALA A 1 11 ? 17.817 -2.080 0.204 1.00 0.00 11 ALA A N 4
ATOM 1564 C CA . ALA A 1 11 ? 17.077 -1.430 1.278 1.00 0.00 11 ALA A CA 4
ATOM 1565 C C . ALA A 1 11 ? 16.553 -2.465 2.267 1.00 0.00 11 ALA A C 4
ATOM 1566 O O . ALA A 1 11 ? 16.576 -2.248 3.479 1.00 0.00 11 ALA A O 4
ATOM 1573 N N . ALA A 1 12 ? 16.082 -3.593 1.744 1.00 0.00 12 ALA A N 4
ATOM 1574 C CA . ALA A 1 12 ? 15.557 -4.655 2.594 1.00 0.00 12 ALA A CA 4
ATOM 1575 C C . ALA A 1 12 ? 16.662 -5.232 3.475 1.00 0.00 12 ALA A C 4
ATOM 1576 O O . ALA A 1 12 ? 16.442 -5.522 4.651 1.00 0.00 12 ALA A O 4
ATOM 1583 N N . ALA A 1 13 ? 17.849 -5.393 2.897 1.00 0.00 13 ALA A N 4
ATOM 1584 C CA . ALA A 1 13 ? 18.981 -5.933 3.638 1.00 0.00 13 ALA A CA 4
ATOM 1585 C C . ALA A 1 13 ? 19.393 -4.981 4.756 1.00 0.00 13 ALA A C 4
ATOM 1586 O O . ALA A 1 13 ? 19.770 -5.412 5.847 1.00 0.00 13 ALA A O 4
ATOM 1593 N N . ALA A 1 14 ? 19.318 -3.685 4.476 1.00 0.00 14 ALA A N 4
ATOM 1594 C CA . ALA A 1 14 ? 19.686 -2.683 5.467 1.00 0.00 14 ALA A CA 4
ATOM 1595 C C . ALA A 1 14 ? 18.790 -2.798 6.695 1.00 0.00 14 ALA A C 4
ATOM 1596 O O . ALA A 1 14 ? 19.258 -2.657 7.823 1.00 0.00 14 ALA A O 4
ATOM 1610 N N . ALA A 1 16 ? 17.915 -4.584 8.963 1.00 0.00 16 ALA A N 4
ATOM 1611 C CA . ALA A 1 16 ? 18.672 -4.917 10.165 1.00 0.00 16 ALA A CA 4
ATOM 1612 C C . ALA A 1 16 ? 20.141 -4.516 10.014 1.00 0.00 16 ALA A C 4
ATOM 1613 O O . ALA A 1 16 ? 20.727 -3.927 10.923 1.00 0.00 16 ALA A O 4
ATOM 1620 N N . ALA A 1 17 ? 20.735 -4.850 8.867 1.00 0.00 17 ALA A N 4
ATOM 1621 C CA . ALA A 1 17 ? 22.143 -4.534 8.618 1.00 0.00 17 ALA A CA 4
ATOM 1622 C C . ALA A 1 17 ? 22.390 -3.030 8.683 1.00 0.00 17 ALA A C 4
ATOM 1623 O O . ALA A 1 17 ? 23.323 -2.571 9.342 1.00 0.00 17 ALA A O 4
ATOM 1630 N N . CYS A 1 18 ? 21.546 -2.267 7.999 1.00 0.00 18 CYS A N 4
ATOM 1631 C CA . CYS A 1 18 ? 21.678 -0.817 7.986 1.00 0.00 18 CYS A CA 4
ATOM 1632 C C . CYS A 1 18 ? 21.628 -0.270 9.409 1.00 0.00 18 CYS A C 4
ATOM 1633 O O . CYS A 1 18 ? 22.363 0.657 9.753 1.00 0.00 18 CYS A O 4
ATOM 1640 N N . GLY A 1 19 ? 20.762 -0.849 10.234 1.00 0.00 19 GLY A N 4
ATOM 1641 C CA . GLY A 1 19 ? 20.638 -0.408 11.618 1.00 0.00 19 GLY A CA 4
ATOM 1642 C C . GLY A 1 19 ? 21.940 -0.635 12.378 1.00 0.00 19 GLY A C 4
ATOM 1643 O O . GLY A 1 19 ? 22.439 0.263 13.057 1.00 0.00 19 GLY A O 4
ATOM 1647 N N . TRP A 1 20 ? 22.489 -1.841 12.257 1.00 0.00 20 TRP A N 4
ATOM 1648 C CA . TRP A 1 20 ? 23.738 -2.173 12.934 1.00 0.00 20 TRP A CA 4
ATOM 1649 C C . TRP A 1 20 ? 24.884 -1.322 12.398 1.00 0.00 20 TRP A C 4
ATOM 1650 O O . TRP A 1 20 ? 25.723 -0.843 13.160 1.00 0.00 20 TRP A O 4
ATOM 1671 N N . VAL A 1 21 ? 24.911 -1.139 11.083 1.00 0.00 21 VAL A N 4
ATOM 1672 C CA . VAL A 1 21 ? 25.956 -0.343 10.454 1.00 0.00 21 VAL A CA 4
ATOM 1673 C C . VAL A 1 21 ? 25.905 1.100 10.948 1.00 0.00 21 VAL A C 4
ATOM 1674 O O . VAL A 1 21 ? 26.930 1.680 11.307 1.00 0.00 21 VAL A O 4
ATOM 1687 N N . GLY A 1 22 ? 24.707 1.672 10.969 1.00 0.00 22 GLY A N 4
ATOM 1688 C CA . GLY A 1 22 ? 24.535 3.047 11.426 1.00 0.00 22 GLY A CA 4
ATOM 1689 C C . GLY A 1 22 ? 25.155 4.030 10.439 1.00 0.00 22 GLY A C 4
ATOM 1690 O O . GLY A 1 22 ? 25.000 5.244 10.576 1.00 0.00 22 GLY A O 4
ATOM 1694 N N . GLY A 1 23 ? 25.859 3.498 9.445 1.00 0.00 23 GLY A N 4
ATOM 1695 C CA . GLY A 1 23 ? 26.502 4.337 8.441 1.00 0.00 23 GLY A CA 4
ATOM 1696 C C . GLY A 1 23 ? 27.941 4.651 8.836 1.00 0.00 23 GLY A C 4
ATOM 1697 O O . GLY A 1 23 ? 28.671 5.304 8.090 1.00 0.00 23 GLY A O 4
ATOM 1701 N N . GLY A 1 24 ? 28.344 4.183 10.012 1.00 0.00 24 GLY A N 4
ATOM 1702 C CA . GLY A 1 24 ? 29.699 4.424 10.491 1.00 0.00 24 GLY A CA 4
ATOM 1703 C C . GLY A 1 24 ? 30.728 3.762 9.580 1.00 0.00 24 GLY A C 4
ATOM 1704 O O . GLY A 1 24 ? 31.720 4.382 9.200 1.00 0.00 24 GLY A O 4
ATOM 1708 N N . ILE A 1 25 ? 30.488 2.503 9.234 1.00 0.00 25 ILE A N 4
ATOM 1709 C CA . ILE A 1 25 ? 31.407 1.776 8.371 1.00 0.00 25 ILE A CA 4
ATOM 1710 C C . ILE A 1 25 ? 31.454 2.385 6.981 1.00 0.00 25 ILE A C 4
ATOM 1711 O O . ILE A 1 25 ? 32.527 2.628 6.426 1.00 0.00 25 ILE A O 4
ATOM 1727 N N . PHE A 1 26 ? 30.283 2.634 6.430 1.00 0.00 26 PHE A N 4
ATOM 1728 C CA . PHE A 1 26 ? 30.186 3.218 5.101 1.00 0.00 26 PHE A CA 4
ATOM 1729 C C . PHE A 1 26 ? 30.865 4.580 5.080 1.00 0.00 26 PHE A C 4
ATOM 1730 O O . PHE A 1 26 ? 31.460 4.973 4.076 1.00 0.00 26 PHE A O 4
ATOM 1747 N N . THR A 1 27 ? 30.770 5.300 6.194 1.00 0.00 27 THR A N 4
ATOM 1748 C CA . THR A 1 27 ? 31.379 6.622 6.292 1.00 0.00 27 THR A CA 4
ATOM 1749 C C . THR A 1 27 ? 32.889 6.531 6.098 1.00 0.00 27 THR A C 4
ATOM 1750 O O . THR A 1 27 ? 33.471 7.299 5.333 1.00 0.00 27 THR A O 4
ATOM 1761 N N . GLY A 1 28 ? 33.519 5.587 6.789 1.00 0.00 28 GLY A N 4
ATOM 1762 C CA . GLY A 1 28 ? 34.962 5.408 6.672 1.00 0.00 28 GLY A CA 4
ATOM 1763 C C . GLY A 1 28 ? 35.336 4.929 5.274 1.00 0.00 28 GLY A C 4
ATOM 1764 O O . GLY A 1 28 ? 36.320 5.383 4.693 1.00 0.00 28 GLY A O 4
ATOM 1768 N N . VAL A 1 29 ? 34.537 4.011 4.739 1.00 0.00 29 VAL A N 4
ATOM 1769 C CA . VAL A 1 29 ? 34.782 3.478 3.409 1.00 0.00 29 VAL A CA 4
ATOM 1770 C C . VAL A 1 29 ? 34.615 4.564 2.353 1.00 0.00 29 VAL A C 4
ATOM 1771 O O . VAL A 1 29 ? 35.425 4.680 1.436 1.00 0.00 29 VAL A O 4
ATOM 1795 N N . VAL A 1 31 ? 34.484 7.865 3.060 1.00 0.00 31 VAL A N 4
ATOM 1796 C CA . VAL A 1 31 ? 35.385 8.950 3.408 1.00 0.00 31 VAL A CA 4
ATOM 1797 C C . VAL A 1 31 ? 36.813 8.628 2.974 1.00 0.00 31 VAL A C 4
ATOM 1798 O O . VAL A 1 31 ? 37.503 9.469 2.400 1.00 0.00 31 VAL A O 4
ATOM 1811 N N . VAL A 1 32 ? 37.249 7.401 3.250 1.00 0.00 32 VAL A N 4
ATOM 1812 C CA . VAL A 1 32 ? 38.592 6.979 2.883 1.00 0.00 32 VAL A CA 4
ATOM 1813 C C . VAL A 1 32 ? 38.769 6.979 1.368 1.00 0.00 32 VAL A C 4
ATOM 1814 O O . VAL A 1 32 ? 39.772 7.468 0.852 1.00 0.00 32 VAL A O 4
ATOM 1827 N N . VAL A 1 33 ? 37.788 6.430 0.662 1.00 0.00 33 VAL A N 4
ATOM 1828 C CA . VAL A 1 33 ? 37.849 6.377 -0.794 1.00 0.00 33 VAL A CA 4
ATOM 1829 C C . VAL A 1 33 ? 37.875 7.782 -1.369 1.00 0.00 33 VAL A C 4
ATOM 1830 O O . VAL A 1 33 ? 38.671 8.086 -2.257 1.00 0.00 33 VAL A O 4
ATOM 1852 N N . LEU A 1 35 ? 38.995 10.307 -0.017 1.00 0.00 35 LEU A N 4
ATOM 1853 C CA . LEU A 1 35 ? 40.314 10.837 0.275 1.00 0.00 35 LEU A CA 4
ATOM 1854 C C . LEU A 1 35 ? 41.275 10.539 -0.873 1.00 0.00 35 LEU A C 4
ATOM 1855 O O . LEU A 1 35 ? 42.342 11.144 -0.975 1.00 0.00 35 LEU A O 4
ATOM 1871 N N . LYS A 1 36 ? 40.893 9.597 -1.729 1.00 0.00 36 LYS A N 4
ATOM 1872 C CA . LYS A 1 36 ? 41.731 9.225 -2.860 1.00 0.00 36 LYS A CA 4
ATOM 1873 C C . LYS A 1 36 ? 41.264 9.895 -4.150 1.00 0.00 36 LYS A C 4
ATOM 1874 O O . LYS A 1 36 ? 42.064 10.481 -4.880 1.00 0.00 36 LYS A O 4
ATOM 1893 N N . HIS A 1 37 ? 39.971 9.785 -4.439 1.00 0.00 37 HIS A N 4
ATOM 1894 C CA . HIS A 1 37 ? 39.417 10.363 -5.659 1.00 0.00 37 HIS A CA 4
ATOM 1895 C C . HIS A 1 37 ? 38.698 11.680 -5.372 1.00 0.00 37 HIS A C 4
ATOM 1896 O O . HIS A 1 37 ? 38.475 12.486 -6.274 1.00 0.00 37 HIS A O 4
ATOM 1910 N N . CYS A 1 38 ? 38.336 11.887 -4.112 1.00 0.00 38 CYS A N 4
ATOM 1911 C CA . CYS A 1 38 ? 37.643 13.101 -3.701 1.00 0.00 38 CYS A CA 4
ATOM 1912 C C . CYS A 1 38 ? 38.641 14.161 -3.248 1.00 0.00 38 CYS A C 4
ATOM 1913 O O . CYS A 1 38 ? 39.737 13.786 -2.861 1.00 0.00 38 CYS A O 4
ATOM 1946 N N . PRO A 1 3 ? 9.163 -10.153 -10.308 1.00 0.00 3 PRO A N 5
ATOM 1947 C CA . PRO A 1 3 ? 10.277 -9.176 -10.462 1.00 0.00 3 PRO A CA 5
ATOM 1948 C C . PRO A 1 3 ? 10.226 -8.081 -9.401 1.00 0.00 3 PRO A C 5
ATOM 1949 O O . PRO A 1 3 ? 11.246 -7.726 -8.809 1.00 0.00 3 PRO A O 5
ATOM 1960 N N . VAL A 1 4 ? 9.030 -7.553 -9.161 1.00 0.00 4 VAL A N 5
ATOM 1961 C CA . VAL A 1 4 ? 8.858 -6.506 -8.162 1.00 0.00 4 VAL A CA 5
ATOM 1962 C C . VAL A 1 4 ? 9.158 -7.049 -6.772 1.00 0.00 4 VAL A C 5
ATOM 1963 O O . VAL A 1 4 ? 9.821 -6.394 -5.966 1.00 0.00 4 VAL A O 5
ATOM 1976 N N . CYS A 1 5 ? 8.654 -8.246 -6.495 1.00 0.00 5 CYS A N 5
ATOM 1977 C CA . CYS A 1 5 ? 8.861 -8.870 -5.193 1.00 0.00 5 CYS A CA 5
ATOM 1978 C C . CYS A 1 5 ? 10.347 -9.076 -4.929 1.00 0.00 5 CYS A C 5
ATOM 1979 O O . CYS A 1 5 ? 10.827 -8.853 -3.818 1.00 0.00 5 CYS A O 5
ATOM 1986 N N . ALA A 1 6 ? 11.071 -9.501 -5.957 1.00 0.00 6 ALA A N 5
ATOM 1987 C CA . ALA A 1 6 ? 12.503 -9.732 -5.824 1.00 0.00 6 ALA A CA 5
ATOM 1988 C C . ALA A 1 6 ? 13.232 -8.425 -5.522 1.00 0.00 6 ALA A C 5
ATOM 1989 O O . ALA A 1 6 ? 14.182 -8.401 -4.741 1.00 0.00 6 ALA A O 5
ATOM 1996 N N . VAL A 1 7 ? 12.780 -7.340 -6.143 1.00 0.00 7 VAL A N 5
ATOM 1997 C CA . VAL A 1 7 ? 13.395 -6.039 -5.933 1.00 0.00 7 VAL A CA 5
ATOM 1998 C C . VAL A 1 7 ? 13.253 -5.607 -4.477 1.00 0.00 7 VAL A C 5
ATOM 1999 O O . VAL A 1 7 ? 14.210 -5.135 -3.861 1.00 0.00 7 VAL A O 5
ATOM 2012 N N . ALA A 1 8 ? 12.053 -5.773 -3.931 1.00 0.00 8 ALA A N 5
ATOM 2013 C CA . ALA A 1 8 ? 11.797 -5.399 -2.545 1.00 0.00 8 ALA A CA 5
ATOM 2014 C C . ALA A 1 8 ? 12.629 -6.257 -1.596 1.00 0.00 8 ALA A C 5
ATOM 2015 O O . ALA A 1 8 ? 13.124 -5.774 -0.579 1.00 0.00 8 ALA A O 5
ATOM 2022 N N . ALA A 1 9 ? 12.777 -7.534 -1.938 1.00 0.00 9 ALA A N 5
ATOM 2023 C CA . ALA A 1 9 ? 13.550 -8.451 -1.107 1.00 0.00 9 ALA A CA 5
ATOM 2024 C C . ALA A 1 9 ? 15.013 -8.020 -1.053 1.00 0.00 9 ALA A C 5
ATOM 2025 O O . ALA A 1 9 ? 15.663 -8.129 -0.013 1.00 0.00 9 ALA A O 5
ATOM 2043 N N . ALA A 1 11 ? 16.171 -4.839 -1.835 1.00 0.00 11 ALA A N 5
ATOM 2044 C CA . ALA A 1 11 ? 16.229 -3.525 -1.207 1.00 0.00 11 ALA A CA 5
ATOM 2045 C C . ALA A 1 11 ? 15.964 -3.636 0.292 1.00 0.00 11 ALA A C 5
ATOM 2046 O O . ALA A 1 11 ? 16.582 -2.936 1.094 1.00 0.00 11 ALA A O 5
ATOM 2053 N N . ALA A 1 12 ? 15.041 -4.519 0.661 1.00 0.00 12 ALA A N 5
ATOM 2054 C CA . ALA A 1 12 ? 14.704 -4.711 2.067 1.00 0.00 12 ALA A CA 5
ATOM 2055 C C . ALA A 1 12 ? 15.906 -5.248 2.839 1.00 0.00 12 ALA A C 5
ATOM 2056 O O . ALA A 1 12 ? 16.144 -4.859 3.982 1.00 0.00 12 ALA A O 5
ATOM 2063 N N . ALA A 1 13 ? 16.659 -6.141 2.206 1.00 0.00 13 ALA A N 5
ATOM 2064 C CA . ALA A 1 13 ? 17.835 -6.722 2.843 1.00 0.00 13 ALA A CA 5
ATOM 2065 C C . ALA A 1 13 ? 18.884 -5.648 3.107 1.00 0.00 13 ALA A C 5
ATOM 2066 O O . ALA A 1 13 ? 19.569 -5.668 4.132 1.00 0.00 13 ALA A O 5
ATOM 2073 N N . ALA A 1 14 ? 19.009 -4.711 2.174 1.00 0.00 14 ALA A N 5
ATOM 2074 C CA . ALA A 1 14 ? 19.982 -3.640 2.320 1.00 0.00 14 ALA A CA 5
ATOM 2075 C C . ALA A 1 14 ? 19.668 -2.790 3.546 1.00 0.00 14 ALA A C 5
ATOM 2076 O O . ALA A 1 14 ? 20.571 -2.397 4.284 1.00 0.00 14 ALA A O 5
ATOM 2090 N N . ALA A 1 16 ? 19.333 -3.057 6.295 1.00 0.00 16 ALA A N 5
ATOM 2091 C CA . ALA A 1 16 ? 20.299 -3.288 7.360 1.00 0.00 16 ALA A CA 5
ATOM 2092 C C . ALA A 1 16 ? 21.720 -3.235 6.811 1.00 0.00 16 ALA A C 5
ATOM 2093 O O . ALA A 1 16 ? 22.589 -2.569 7.375 1.00 0.00 16 ALA A O 5
ATOM 2100 N N . ALA A 1 17 ? 21.954 -3.939 5.707 1.00 0.00 17 ALA A N 5
ATOM 2101 C CA . ALA A 1 17 ? 23.281 -3.963 5.100 1.00 0.00 17 ALA A CA 5
ATOM 2102 C C . ALA A 1 17 ? 23.573 -2.650 4.379 1.00 0.00 17 ALA A C 5
ATOM 2103 O O . ALA A 1 17 ? 24.382 -1.844 4.837 1.00 0.00 17 ALA A O 5
ATOM 2110 N N . CYS A 1 18 ? 22.908 -2.446 3.248 1.00 0.00 18 CYS A N 5
ATOM 2111 C CA . CYS A 1 18 ? 23.102 -1.234 2.462 1.00 0.00 18 CYS A CA 5
ATOM 2112 C C . CYS A 1 18 ? 22.667 -0.007 3.247 1.00 0.00 18 CYS A C 5
ATOM 2113 O O . CYS A 1 18 ? 23.392 0.984 3.328 1.00 0.00 18 CYS A O 5
ATOM 2120 N N . GLY A 1 19 ? 21.477 -0.085 3.818 1.00 0.00 19 GLY A N 5
ATOM 2121 C CA . GLY A 1 19 ? 20.945 1.023 4.595 1.00 0.00 19 GLY A CA 5
ATOM 2122 C C . GLY A 1 19 ? 21.906 1.409 5.711 1.00 0.00 19 GLY A C 5
ATOM 2123 O O . GLY A 1 19 ? 22.202 2.588 5.901 1.00 0.00 19 GLY A O 5
ATOM 2127 N N . TRP A 1 20 ? 22.402 0.416 6.444 1.00 0.00 20 TRP A N 5
ATOM 2128 C CA . TRP A 1 20 ? 23.338 0.691 7.529 1.00 0.00 20 TRP A CA 5
ATOM 2129 C C . TRP A 1 20 ? 24.750 0.895 6.980 1.00 0.00 20 TRP A C 5
ATOM 2130 O O . TRP A 1 20 ? 25.209 2.026 6.824 1.00 0.00 20 TRP A O 5
ATOM 2151 N N . VAL A 1 21 ? 25.433 -0.206 6.683 1.00 0.00 21 VAL A N 5
ATOM 2152 C CA . VAL A 1 21 ? 26.783 -0.126 6.152 1.00 0.00 21 VAL A CA 5
ATOM 2153 C C . VAL A 1 21 ? 26.810 0.723 4.885 1.00 0.00 21 VAL A C 5
ATOM 2154 O O . VAL A 1 21 ? 27.035 1.932 4.942 1.00 0.00 21 VAL A O 5
ATOM 2167 N N . GLY A 1 22 ? 26.577 0.085 3.744 1.00 0.00 22 GLY A N 5
ATOM 2168 C CA . GLY A 1 22 ? 26.576 0.797 2.472 1.00 0.00 22 GLY A CA 5
ATOM 2169 C C . GLY A 1 22 ? 27.963 1.345 2.158 1.00 0.00 22 GLY A C 5
ATOM 2170 O O . GLY A 1 22 ? 28.178 1.952 1.109 1.00 0.00 22 GLY A O 5
ATOM 2174 N N . GLY A 1 23 ? 28.898 1.128 3.076 1.00 0.00 23 GLY A N 5
ATOM 2175 C CA . GLY A 1 23 ? 30.263 1.607 2.890 1.00 0.00 23 GLY A CA 5
ATOM 2176 C C . GLY A 1 23 ? 30.375 3.084 3.252 1.00 0.00 23 GLY A C 5
ATOM 2177 O O . GLY A 1 23 ? 31.365 3.740 2.929 1.00 0.00 23 GLY A O 5
ATOM 2181 N N . GLY A 1 24 ? 29.351 3.602 3.923 1.00 0.00 24 GLY A N 5
ATOM 2182 C CA . GLY A 1 24 ? 29.345 5.003 4.323 1.00 0.00 24 GLY A CA 5
ATOM 2183 C C . GLY A 1 24 ? 30.477 5.297 5.301 1.00 0.00 24 GLY A C 5
ATOM 2184 O O . GLY A 1 24 ? 31.098 6.359 5.246 1.00 0.00 24 GLY A O 5
ATOM 2188 N N . ILE A 1 25 ? 30.741 4.352 6.198 1.00 0.00 25 ILE A N 5
ATOM 2189 C CA . ILE A 1 25 ? 31.800 4.525 7.186 1.00 0.00 25 ILE A CA 5
ATOM 2190 C C . ILE A 1 25 ? 33.163 4.576 6.505 1.00 0.00 25 ILE A C 5
ATOM 2191 O O . ILE A 1 25 ? 34.015 5.393 6.855 1.00 0.00 25 ILE A O 5
ATOM 2207 N N . PHE A 1 26 ? 33.359 3.693 5.534 1.00 0.00 26 PHE A N 5
ATOM 2208 C CA . PHE A 1 26 ? 34.620 3.637 4.803 1.00 0.00 26 PHE A CA 5
ATOM 2209 C C . PHE A 1 26 ? 34.882 4.955 4.086 1.00 0.00 26 PHE A C 5
ATOM 2210 O O . PHE A 1 26 ? 35.996 5.475 4.112 1.00 0.00 26 PHE A O 5
ATOM 2227 N N . THR A 1 27 ? 33.849 5.488 3.442 1.00 0.00 27 THR A N 5
ATOM 2228 C CA . THR A 1 27 ? 33.986 6.746 2.718 1.00 0.00 27 THR A CA 5
ATOM 2229 C C . THR A 1 27 ? 34.390 7.865 3.671 1.00 0.00 27 THR A C 5
ATOM 2230 O O . THR A 1 27 ? 35.317 8.626 3.392 1.00 0.00 27 THR A O 5
ATOM 2241 N N . GLY A 1 28 ? 33.696 7.953 4.801 1.00 0.00 28 GLY A N 5
ATOM 2242 C CA . GLY A 1 28 ? 34.002 8.978 5.792 1.00 0.00 28 GLY A CA 5
ATOM 2243 C C . GLY A 1 28 ? 35.380 8.746 6.405 1.00 0.00 28 GLY A C 5
ATOM 2244 O O . GLY A 1 28 ? 36.105 9.693 6.705 1.00 0.00 28 GLY A O 5
ATOM 2248 N N . VAL A 1 29 ? 35.733 7.480 6.587 1.00 0.00 29 VAL A N 5
ATOM 2249 C CA . VAL A 1 29 ? 37.022 7.127 7.161 1.00 0.00 29 VAL A CA 5
ATOM 2250 C C . VAL A 1 29 ? 38.160 7.537 6.231 1.00 0.00 29 VAL A C 5
ATOM 2251 O O . VAL A 1 29 ? 39.168 8.089 6.673 1.00 0.00 29 VAL A O 5
ATOM 2275 N N . VAL A 1 31 ? 37.937 9.748 3.775 1.00 0.00 31 VAL A N 5
ATOM 2276 C CA . VAL A 1 31 ? 37.910 11.195 3.614 1.00 0.00 31 VAL A CA 5
ATOM 2277 C C . VAL A 1 31 ? 38.569 11.879 4.812 1.00 0.00 31 VAL A C 5
ATOM 2278 O O . VAL A 1 31 ? 39.336 12.827 4.652 1.00 0.00 31 VAL A O 5
ATOM 2291 N N . VAL A 1 32 ? 38.258 11.390 6.009 1.00 0.00 32 VAL A N 5
ATOM 2292 C CA . VAL A 1 32 ? 38.816 11.959 7.226 1.00 0.00 32 VAL A CA 5
ATOM 2293 C C . VAL A 1 32 ? 40.332 11.797 7.251 1.00 0.00 32 VAL A C 5
ATOM 2294 O O . VAL A 1 32 ? 41.062 12.740 7.559 1.00 0.00 32 VAL A O 5
ATOM 2307 N N . VAL A 1 33 ? 40.800 10.599 6.921 1.00 0.00 33 VAL A N 5
ATOM 2308 C CA . VAL A 1 33 ? 42.230 10.332 6.904 1.00 0.00 33 VAL A CA 5
ATOM 2309 C C . VAL A 1 33 ? 42.907 11.183 5.847 1.00 0.00 33 VAL A C 5
ATOM 2310 O O . VAL A 1 33 ? 43.955 11.779 6.091 1.00 0.00 33 VAL A O 5
ATOM 2332 N N . LEU A 1 35 ? 41.819 14.010 4.601 1.00 0.00 35 LEU A N 5
ATOM 2333 C CA . LEU A 1 35 ? 41.770 15.371 5.078 1.00 0.00 35 LEU A CA 5
ATOM 2334 C C . LEU A 1 35 ? 42.978 15.666 5.964 1.00 0.00 35 LEU A C 5
ATOM 2335 O O . LEU A 1 35 ? 43.278 16.823 6.251 1.00 0.00 35 LEU A O 5
ATOM 2351 N N . LYS A 1 36 ? 43.662 14.611 6.401 1.00 0.00 36 LYS A N 5
ATOM 2352 C CA . LYS A 1 36 ? 44.830 14.781 7.256 1.00 0.00 36 LYS A CA 5
ATOM 2353 C C . LYS A 1 36 ? 46.131 14.655 6.464 1.00 0.00 36 LYS A C 5
ATOM 2354 O O . LYS A 1 36 ? 46.990 15.537 6.521 1.00 0.00 36 LYS A O 5
ATOM 2373 N N . HIS A 1 37 ? 46.279 13.546 5.745 1.00 0.00 37 HIS A N 5
ATOM 2374 C CA . HIS A 1 37 ? 47.493 13.300 4.965 1.00 0.00 37 HIS A CA 5
ATOM 2375 C C . HIS A 1 37 ? 47.294 13.667 3.495 1.00 0.00 37 HIS A C 5
ATOM 2376 O O . HIS A 1 37 ? 48.259 13.810 2.744 1.00 0.00 37 HIS A O 5
ATOM 2390 N N . CYS A 1 38 ? 46.038 13.810 3.092 1.00 0.00 38 CYS A N 5
ATOM 2391 C CA . CYS A 1 38 ? 45.705 14.157 1.717 1.00 0.00 38 CYS A CA 5
ATOM 2392 C C . CYS A 1 38 ? 45.608 15.671 1.557 1.00 0.00 38 CYS A C 5
ATOM 2393 O O . CYS A 1 38 ? 44.911 16.285 2.347 1.00 0.00 38 CYS A O 5
ATOM 2426 N N . PRO A 1 3 ? 8.224 -9.246 -10.760 1.00 0.00 3 PRO A N 6
ATOM 2427 C CA . PRO A 1 3 ? 8.654 -7.875 -10.375 1.00 0.00 3 PRO A CA 6
ATOM 2428 C C . PRO A 1 3 ? 8.673 -7.655 -8.860 1.00 0.00 3 PRO A C 6
ATOM 2429 O O . PRO A 1 3 ? 9.600 -7.047 -8.326 1.00 0.00 3 PRO A O 6
ATOM 2440 N N . VAL A 1 4 ? 7.641 -8.148 -8.178 1.00 0.00 4 VAL A N 6
ATOM 2441 C CA . VAL A 1 4 ? 7.547 -7.984 -6.730 1.00 0.00 4 VAL A CA 6
ATOM 2442 C C . VAL A 1 4 ? 8.748 -8.625 -6.039 1.00 0.00 4 VAL A C 6
ATOM 2443 O O . VAL A 1 4 ? 9.316 -8.058 -5.105 1.00 0.00 4 VAL A O 6
ATOM 2456 N N . CYS A 1 5 ? 9.132 -9.799 -6.514 1.00 0.00 5 CYS A N 6
ATOM 2457 C CA . CYS A 1 5 ? 10.272 -10.511 -5.954 1.00 0.00 5 CYS A CA 6
ATOM 2458 C C . CYS A 1 5 ? 11.545 -9.690 -6.124 1.00 0.00 5 CYS A C 6
ATOM 2459 O O . CYS A 1 5 ? 12.348 -9.571 -5.199 1.00 0.00 5 CYS A O 6
ATOM 2466 N N . ALA A 1 6 ? 11.726 -9.125 -7.314 1.00 0.00 6 ALA A N 6
ATOM 2467 C CA . ALA A 1 6 ? 12.910 -8.320 -7.585 1.00 0.00 6 ALA A CA 6
ATOM 2468 C C . ALA A 1 6 ? 12.915 -7.068 -6.714 1.00 0.00 6 ALA A C 6
ATOM 2469 O O . ALA A 1 6 ? 13.962 -6.648 -6.222 1.00 0.00 6 ALA A O 6
ATOM 2476 N N . VAL A 1 7 ? 11.739 -6.480 -6.526 1.00 0.00 7 VAL A N 6
ATOM 2477 C CA . VAL A 1 7 ? 11.615 -5.280 -5.713 1.00 0.00 7 VAL A CA 6
ATOM 2478 C C . VAL A 1 7 ? 11.992 -5.572 -4.263 1.00 0.00 7 VAL A C 6
ATOM 2479 O O . VAL A 1 7 ? 12.706 -4.796 -3.630 1.00 0.00 7 VAL A O 6
ATOM 2492 N N . ALA A 1 8 ? 11.506 -6.695 -3.747 1.00 0.00 8 ALA A N 6
ATOM 2493 C CA . ALA A 1 8 ? 11.796 -7.080 -2.370 1.00 0.00 8 ALA A CA 6
ATOM 2494 C C . ALA A 1 8 ? 13.297 -7.276 -2.178 1.00 0.00 8 ALA A C 6
ATOM 2495 O O . ALA A 1 8 ? 13.847 -6.938 -1.131 1.00 0.00 8 ALA A O 6
ATOM 2502 N N . ALA A 1 9 ? 13.954 -7.823 -3.195 1.00 0.00 9 ALA A N 6
ATOM 2503 C CA . ALA A 1 9 ? 15.391 -8.058 -3.124 1.00 0.00 9 ALA A CA 6
ATOM 2504 C C . ALA A 1 9 ? 16.141 -6.740 -2.968 1.00 0.00 9 ALA A C 6
ATOM 2505 O O . ALA A 1 9 ? 17.141 -6.665 -2.254 1.00 0.00 9 ALA A O 6
ATOM 2523 N N . ALA A 1 11 ? 14.968 -3.615 -1.715 1.00 0.00 11 ALA A N 6
ATOM 2524 C CA . ALA A 1 11 ? 14.758 -3.068 -0.380 1.00 0.00 11 ALA A CA 6
ATOM 2525 C C . ALA A 1 11 ? 15.267 -4.037 0.683 1.00 0.00 11 ALA A C 6
ATOM 2526 O O . ALA A 1 11 ? 15.871 -3.625 1.673 1.00 0.00 11 ALA A O 6
ATOM 2533 N N . ALA A 1 12 ? 15.020 -5.325 0.469 1.00 0.00 12 ALA A N 6
ATOM 2534 C CA . ALA A 1 12 ? 15.461 -6.341 1.417 1.00 0.00 12 ALA A CA 6
ATOM 2535 C C . ALA A 1 12 ? 16.982 -6.383 1.488 1.00 0.00 12 ALA A C 6
ATOM 2536 O O . ALA A 1 12 ? 17.558 -6.580 2.559 1.00 0.00 12 ALA A O 6
ATOM 2543 N N . ALA A 1 13 ? 17.631 -6.201 0.342 1.00 0.00 13 ALA A N 6
ATOM 2544 C CA . ALA A 1 13 ? 19.088 -6.226 0.292 1.00 0.00 13 ALA A CA 6
ATOM 2545 C C . ALA A 1 13 ? 19.678 -5.177 1.228 1.00 0.00 13 ALA A C 6
ATOM 2546 O O . ALA A 1 13 ? 20.514 -5.486 2.079 1.00 0.00 13 ALA A O 6
ATOM 2553 N N . ALA A 1 14 ? 19.234 -3.936 1.066 1.00 0.00 14 ALA A N 6
ATOM 2554 C CA . ALA A 1 14 ? 19.724 -2.851 1.907 1.00 0.00 14 ALA A CA 6
ATOM 2555 C C . ALA A 1 14 ? 19.232 -3.008 3.340 1.00 0.00 14 ALA A C 6
ATOM 2556 O O . ALA A 1 14 ? 19.964 -2.730 4.286 1.00 0.00 14 ALA A O 6
ATOM 2570 N N . ALA A 1 16 ? 19.361 -4.843 5.481 1.00 0.00 16 ALA A N 6
ATOM 2571 C CA . ALA A 1 16 ? 20.473 -5.180 6.363 1.00 0.00 16 ALA A CA 6
ATOM 2572 C C . ALA A 1 16 ? 21.726 -4.390 5.984 1.00 0.00 16 ALA A C 6
ATOM 2573 O O . ALA A 1 16 ? 22.280 -3.659 6.806 1.00 0.00 16 ALA A O 6
ATOM 2580 N N . ALA A 1 17 ? 22.172 -4.547 4.738 1.00 0.00 17 ALA A N 6
ATOM 2581 C CA . ALA A 1 17 ? 23.370 -3.852 4.267 1.00 0.00 17 ALA A CA 6
ATOM 2582 C C . ALA A 1 17 ? 23.215 -2.340 4.397 1.00 0.00 17 ALA A C 6
ATOM 2583 O O . ALA A 1 17 ? 24.096 -1.659 4.920 1.00 0.00 17 ALA A O 6
ATOM 2590 N N . CYS A 1 18 ? 22.087 -1.826 3.926 1.00 0.00 18 CYS A N 6
ATOM 2591 C CA . CYS A 1 18 ? 21.820 -0.397 4.000 1.00 0.00 18 CYS A CA 6
ATOM 2592 C C . CYS A 1 18 ? 21.804 0.063 5.453 1.00 0.00 18 CYS A C 6
ATOM 2593 O O . CYS A 1 18 ? 22.286 1.149 5.776 1.00 0.00 18 CYS A O 6
ATOM 2600 N N . GLY A 1 19 ? 21.250 -0.771 6.324 1.00 0.00 19 GLY A N 6
ATOM 2601 C CA . GLY A 1 19 ? 21.180 -0.441 7.741 1.00 0.00 19 GLY A CA 6
ATOM 2602 C C . GLY A 1 19 ? 22.576 -0.340 8.348 1.00 0.00 19 GLY A C 6
ATOM 2603 O O . GLY A 1 19 ? 22.854 0.558 9.143 1.00 0.00 19 GLY A O 6
ATOM 2607 N N . TRP A 1 20 ? 23.453 -1.266 7.968 1.00 0.00 20 TRP A N 6
ATOM 2608 C CA . TRP A 1 20 ? 24.819 -1.270 8.486 1.00 0.00 20 TRP A CA 6
ATOM 2609 C C . TRP A 1 20 ? 25.545 0.015 8.113 1.00 0.00 20 TRP A C 6
ATOM 2610 O O . TRP A 1 20 ? 26.298 0.570 8.911 1.00 0.00 20 TRP A O 6
ATOM 2631 N N . VAL A 1 21 ? 25.316 0.479 6.893 1.00 0.00 21 VAL A N 6
ATOM 2632 C CA . VAL A 1 21 ? 25.959 1.695 6.421 1.00 0.00 21 VAL A CA 6
ATOM 2633 C C . VAL A 1 21 ? 26.080 2.711 7.553 1.00 0.00 21 VAL A C 6
ATOM 2634 O O . VAL A 1 21 ? 27.160 2.909 8.107 1.00 0.00 21 VAL A O 6
ATOM 2647 N N . GLY A 1 22 ? 24.966 3.348 7.896 1.00 0.00 22 GLY A N 6
ATOM 2648 C CA . GLY A 1 22 ? 24.965 4.336 8.967 1.00 0.00 22 GLY A CA 6
ATOM 2649 C C . GLY A 1 22 ? 26.027 5.406 8.726 1.00 0.00 22 GLY A C 6
ATOM 2650 O O . GLY A 1 22 ? 26.445 6.098 9.653 1.00 0.00 22 GLY A O 6
ATOM 2654 N N . GLY A 1 23 ? 26.459 5.533 7.475 1.00 0.00 23 GLY A N 6
ATOM 2655 C CA . GLY A 1 23 ? 27.475 6.522 7.125 1.00 0.00 23 GLY A CA 6
ATOM 2656 C C . GLY A 1 23 ? 28.874 6.007 7.444 1.00 0.00 23 GLY A C 6
ATOM 2657 O O . GLY A 1 23 ? 29.833 6.777 7.501 1.00 0.00 23 GLY A O 6
ATOM 2661 N N . GLY A 1 24 ? 28.985 4.698 7.648 1.00 0.00 24 GLY A N 6
ATOM 2662 C CA . GLY A 1 24 ? 30.274 4.090 7.961 1.00 0.00 24 GLY A CA 6
ATOM 2663 C C . GLY A 1 24 ? 31.262 4.281 6.813 1.00 0.00 24 GLY A C 6
ATOM 2664 O O . GLY A 1 24 ? 32.456 4.478 7.037 1.00 0.00 24 GLY A O 6
ATOM 2668 N N . ILE A 1 25 ? 30.754 4.223 5.586 1.00 0.00 25 ILE A N 6
ATOM 2669 C CA . ILE A 1 25 ? 31.598 4.389 4.411 1.00 0.00 25 ILE A CA 6
ATOM 2670 C C . ILE A 1 25 ? 32.167 5.804 4.359 1.00 0.00 25 ILE A C 6
ATOM 2671 O O . ILE A 1 25 ? 33.332 6.006 4.017 1.00 0.00 25 ILE A O 6
ATOM 2687 N N . PHE A 1 26 ? 31.332 6.776 4.708 1.00 0.00 26 PHE A N 6
ATOM 2688 C CA . PHE A 1 26 ? 31.750 8.173 4.706 1.00 0.00 26 PHE A CA 6
ATOM 2689 C C . PHE A 1 26 ? 32.936 8.373 5.642 1.00 0.00 26 PHE A C 6
ATOM 2690 O O . PHE A 1 26 ? 33.892 9.072 5.305 1.00 0.00 26 PHE A O 6
ATOM 2707 N N . THR A 1 27 ? 32.872 7.756 6.817 1.00 0.00 27 THR A N 6
ATOM 2708 C CA . THR A 1 27 ? 33.951 7.880 7.787 1.00 0.00 27 THR A CA 6
ATOM 2709 C C . THR A 1 27 ? 35.264 7.398 7.178 1.00 0.00 27 THR A C 6
ATOM 2710 O O . THR A 1 27 ? 36.290 8.069 7.283 1.00 0.00 27 THR A O 6
ATOM 2721 N N . GLY A 1 28 ? 35.223 6.238 6.530 1.00 0.00 28 GLY A N 6
ATOM 2722 C CA . GLY A 1 28 ? 36.417 5.688 5.898 1.00 0.00 28 GLY A CA 6
ATOM 2723 C C . GLY A 1 28 ? 36.869 6.569 4.737 1.00 0.00 28 GLY A C 6
ATOM 2724 O O . GLY A 1 28 ? 38.063 6.754 4.512 1.00 0.00 28 GLY A O 6
ATOM 2728 N N . VAL A 1 29 ? 35.904 7.108 4.003 1.00 0.00 29 VAL A N 6
ATOM 2729 C CA . VAL A 1 29 ? 36.207 7.969 2.870 1.00 0.00 29 VAL A CA 6
ATOM 2730 C C . VAL A 1 29 ? 36.861 9.267 3.336 1.00 0.00 29 VAL A C 6
ATOM 2731 O O . VAL A 1 29 ? 37.836 9.729 2.744 1.00 0.00 29 VAL A O 6
ATOM 2755 N N . VAL A 1 31 ? 38.361 9.698 6.186 1.00 0.00 31 VAL A N 6
ATOM 2756 C CA . VAL A 1 31 ? 39.635 9.373 6.813 1.00 0.00 31 VAL A CA 6
ATOM 2757 C C . VAL A 1 31 ? 40.716 9.179 5.752 1.00 0.00 31 VAL A C 6
ATOM 2758 O O . VAL A 1 31 ? 41.861 9.589 5.935 1.00 0.00 31 VAL A O 6
ATOM 2771 N N . VAL A 1 32 ? 40.340 8.549 4.643 1.00 0.00 32 VAL A N 6
ATOM 2772 C CA . VAL A 1 32 ? 41.277 8.302 3.556 1.00 0.00 32 VAL A CA 6
ATOM 2773 C C . VAL A 1 32 ? 41.778 9.606 2.951 1.00 0.00 32 VAL A C 6
ATOM 2774 O O . VAL A 1 32 ? 42.973 9.774 2.718 1.00 0.00 32 VAL A O 6
ATOM 2787 N N . VAL A 1 33 ? 40.864 10.528 2.697 1.00 0.00 33 VAL A N 6
ATOM 2788 C CA . VAL A 1 33 ? 41.242 11.804 2.118 1.00 0.00 33 VAL A CA 6
ATOM 2789 C C . VAL A 1 33 ? 42.167 12.555 3.066 1.00 0.00 33 VAL A C 6
ATOM 2790 O O . VAL A 1 33 ? 43.165 13.139 2.646 1.00 0.00 33 VAL A O 6
ATOM 2812 N N . LEU A 1 35 ? 44.278 11.408 5.548 1.00 0.00 35 LEU A N 6
ATOM 2813 C CA . LEU A 1 35 ? 45.598 10.802 5.509 1.00 0.00 35 LEU A CA 6
ATOM 2814 C C . LEU A 1 35 ? 46.182 10.864 4.099 1.00 0.00 35 LEU A C 6
ATOM 2815 O O . LEU A 1 35 ? 47.371 11.124 3.920 1.00 0.00 35 LEU A O 6
ATOM 2831 N N . LYS A 1 36 ? 45.337 10.622 3.105 1.00 0.00 36 LYS A N 6
ATOM 2832 C CA . LYS A 1 36 ? 45.781 10.652 1.719 1.00 0.00 36 LYS A CA 6
ATOM 2833 C C . LYS A 1 36 ? 46.167 12.071 1.305 1.00 0.00 36 LYS A C 6
ATOM 2834 O O . LYS A 1 36 ? 46.785 12.270 0.259 1.00 0.00 36 LYS A O 6
ATOM 2853 N N . HIS A 1 37 ? 45.800 13.054 2.124 1.00 0.00 37 HIS A N 6
ATOM 2854 C CA . HIS A 1 37 ? 46.122 14.443 1.808 1.00 0.00 37 HIS A CA 6
ATOM 2855 C C . HIS A 1 37 ? 46.458 15.236 3.071 1.00 0.00 37 HIS A C 6
ATOM 2856 O O . HIS A 1 37 ? 47.576 15.727 3.229 1.00 0.00 37 HIS A O 6
ATOM 2870 N N . CYS A 1 38 ? 45.481 15.354 3.963 1.00 0.00 38 CYS A N 6
ATOM 2871 C CA . CYS A 1 38 ? 45.668 16.081 5.207 1.00 0.00 38 CYS A CA 6
ATOM 2872 C C . CYS A 1 38 ? 46.141 15.138 6.308 1.00 0.00 38 CYS A C 6
ATOM 2873 O O . CYS A 1 38 ? 46.865 14.207 5.992 1.00 0.00 38 CYS A O 6
ATOM 2906 N N . PRO A 1 3 ? 19.908 -1.539 -11.609 1.00 0.00 3 PRO A N 7
ATOM 2907 C CA . PRO A 1 3 ? 20.007 -0.465 -10.573 1.00 0.00 3 PRO A CA 7
ATOM 2908 C C . PRO A 1 3 ? 18.900 -0.544 -9.518 1.00 0.00 3 PRO A C 7
ATOM 2909 O O . PRO A 1 3 ? 19.145 -0.331 -8.330 1.00 0.00 3 PRO A O 7
ATOM 2920 N N . VAL A 1 4 ? 17.682 -0.835 -9.961 1.00 0.00 4 VAL A N 7
ATOM 2921 C CA . VAL A 1 4 ? 16.541 -0.921 -9.051 1.00 0.00 4 VAL A CA 7
ATOM 2922 C C . VAL A 1 4 ? 16.734 -2.044 -8.037 1.00 0.00 4 VAL A C 7
ATOM 2923 O O . VAL A 1 4 ? 16.498 -1.865 -6.842 1.00 0.00 4 VAL A O 7
ATOM 2936 N N . CYS A 1 5 ? 17.165 -3.198 -8.523 1.00 0.00 5 CYS A N 7
ATOM 2937 C CA . CYS A 1 5 ? 17.392 -4.350 -7.662 1.00 0.00 5 CYS A CA 7
ATOM 2938 C C . CYS A 1 5 ? 18.469 -4.036 -6.629 1.00 0.00 5 CYS A C 7
ATOM 2939 O O . CYS A 1 5 ? 18.373 -4.445 -5.471 1.00 0.00 5 CYS A O 7
ATOM 2946 N N . ALA A 1 6 ? 19.493 -3.306 -7.058 1.00 0.00 6 ALA A N 7
ATOM 2947 C CA . ALA A 1 6 ? 20.583 -2.939 -6.164 1.00 0.00 6 ALA A CA 7
ATOM 2948 C C . ALA A 1 6 ? 20.059 -2.087 -5.013 1.00 0.00 6 ALA A C 7
ATOM 2949 O O . ALA A 1 6 ? 20.490 -2.240 -3.870 1.00 0.00 6 ALA A O 7
ATOM 2956 N N . VAL A 1 7 ? 19.122 -1.195 -5.320 1.00 0.00 7 VAL A N 7
ATOM 2957 C CA . VAL A 1 7 ? 18.544 -0.332 -4.305 1.00 0.00 7 VAL A CA 7
ATOM 2958 C C . VAL A 1 7 ? 17.785 -1.161 -3.272 1.00 0.00 7 VAL A C 7
ATOM 2959 O O . VAL A 1 7 ? 17.928 -0.952 -2.067 1.00 0.00 7 VAL A O 7
ATOM 2972 N N . ALA A 1 8 ? 16.979 -2.103 -3.754 1.00 0.00 8 ALA A N 7
ATOM 2973 C CA . ALA A 1 8 ? 16.203 -2.961 -2.864 1.00 0.00 8 ALA A CA 7
ATOM 2974 C C . ALA A 1 8 ? 17.123 -3.845 -2.031 1.00 0.00 8 ALA A C 7
ATOM 2975 O O . ALA A 1 8 ? 16.880 -4.068 -0.845 1.00 0.00 8 ALA A O 7
ATOM 2982 N N . ALA A 1 9 ? 18.183 -4.348 -2.660 1.00 0.00 9 ALA A N 7
ATOM 2983 C CA . ALA A 1 9 ? 19.133 -5.207 -1.964 1.00 0.00 9 ALA A CA 7
ATOM 2984 C C . ALA A 1 9 ? 19.840 -4.433 -0.857 1.00 0.00 9 ALA A C 7
ATOM 2985 O O . ALA A 1 9 ? 20.106 -4.971 0.218 1.00 0.00 9 ALA A O 7
ATOM 3003 N N . ALA A 1 11 ? 18.674 -1.880 0.854 1.00 0.00 11 ALA A N 7
ATOM 3004 C CA . ALA A 1 11 ? 17.750 -1.705 1.969 1.00 0.00 11 ALA A CA 7
ATOM 3005 C C . ALA A 1 11 ? 17.601 -3.000 2.762 1.00 0.00 11 ALA A C 7
ATOM 3006 O O . ALA A 1 11 ? 17.667 -2.995 3.991 1.00 0.00 11 ALA A O 7
ATOM 3013 N N . ALA A 1 12 ? 17.401 -4.108 2.054 1.00 0.00 12 ALA A N 7
ATOM 3014 C CA . ALA A 1 12 ? 17.245 -5.400 2.710 1.00 0.00 12 ALA A CA 7
ATOM 3015 C C . ALA A 1 12 ? 18.530 -5.792 3.430 1.00 0.00 12 ALA A C 7
ATOM 3016 O O . ALA A 1 12 ? 18.498 -6.313 4.545 1.00 0.00 12 ALA A O 7
ATOM 3023 N N . ALA A 1 13 ? 19.662 -5.531 2.784 1.00 0.00 13 ALA A N 7
ATOM 3024 C CA . ALA A 1 13 ? 20.958 -5.853 3.368 1.00 0.00 13 ALA A CA 7
ATOM 3025 C C . ALA A 1 13 ? 21.192 -5.030 4.631 1.00 0.00 13 ALA A C 7
ATOM 3026 O O . ALA A 1 13 ? 21.961 -5.423 5.508 1.00 0.00 13 ALA A O 7
ATOM 3033 N N . ALA A 1 14 ? 20.528 -3.880 4.713 1.00 0.00 14 ALA A N 7
ATOM 3034 C CA . ALA A 1 14 ? 20.678 -3.007 5.869 1.00 0.00 14 ALA A CA 7
ATOM 3035 C C . ALA A 1 14 ? 20.263 -3.735 7.144 1.00 0.00 14 ALA A C 7
ATOM 3036 O O . ALA A 1 14 ? 20.895 -3.578 8.185 1.00 0.00 14 ALA A O 7
ATOM 3050 N N . ALA A 1 16 ? 20.919 -6.058 8.768 1.00 0.00 16 ALA A N 7
ATOM 3051 C CA . ALA A 1 16 ? 22.069 -6.270 9.643 1.00 0.00 16 ALA A CA 7
ATOM 3052 C C . ALA A 1 16 ? 23.082 -5.130 9.508 1.00 0.00 16 ALA A C 7
ATOM 3053 O O . ALA A 1 16 ? 23.494 -4.534 10.502 1.00 0.00 16 ALA A O 7
ATOM 3060 N N . ALA A 1 17 ? 23.486 -4.842 8.271 1.00 0.00 17 ALA A N 7
ATOM 3061 C CA . ALA A 1 17 ? 24.465 -3.784 8.018 1.00 0.00 17 ALA A CA 7
ATOM 3062 C C . ALA A 1 17 ? 23.960 -2.429 8.508 1.00 0.00 17 ALA A C 7
ATOM 3063 O O . ALA A 1 17 ? 24.687 -1.689 9.170 1.00 0.00 17 ALA A O 7
ATOM 3070 N N . CYS A 1 18 ? 22.715 -2.112 8.180 1.00 0.00 18 CYS A N 7
ATOM 3071 C CA . CYS A 1 18 ? 22.125 -0.846 8.591 1.00 0.00 18 CYS A CA 7
ATOM 3072 C C . CYS A 1 18 ? 22.112 -0.740 10.112 1.00 0.00 18 CYS A C 7
ATOM 3073 O O . CYS A 1 18 ? 22.345 0.331 10.672 1.00 0.00 18 CYS A O 7
ATOM 3080 N N . GLY A 1 19 ? 21.843 -1.857 10.776 1.00 0.00 19 GLY A N 7
ATOM 3081 C CA . GLY A 1 19 ? 21.810 -1.874 12.234 1.00 0.00 19 GLY A CA 7
ATOM 3082 C C . GLY A 1 19 ? 23.180 -1.525 12.806 1.00 0.00 19 GLY A C 7
ATOM 3083 O O . GLY A 1 19 ? 23.293 -0.699 13.712 1.00 0.00 19 GLY A O 7
ATOM 3087 N N . TRP A 1 20 ? 24.218 -2.157 12.267 1.00 0.00 20 TRP A N 7
ATOM 3088 C CA . TRP A 1 20 ? 25.580 -1.904 12.726 1.00 0.00 20 TRP A CA 7
ATOM 3089 C C . TRP A 1 20 ? 26.012 -0.482 12.388 1.00 0.00 20 TRP A C 7
ATOM 3090 O O . TRP A 1 20 ? 26.662 0.184 13.194 1.00 0.00 20 TRP A O 7
ATOM 3111 N N . VAL A 1 21 ? 25.646 -0.031 11.189 1.00 0.00 21 VAL A N 7
ATOM 3112 C CA . VAL A 1 21 ? 25.992 1.306 10.735 1.00 0.00 21 VAL A CA 7
ATOM 3113 C C . VAL A 1 21 ? 27.137 1.884 11.566 1.00 0.00 21 VAL A C 7
ATOM 3114 O O . VAL A 1 21 ? 28.305 1.786 11.188 1.00 0.00 21 VAL A O 7
ATOM 3127 N N . GLY A 1 22 ? 26.792 2.481 12.702 1.00 0.00 22 GLY A N 7
ATOM 3128 C CA . GLY A 1 22 ? 27.795 3.067 13.585 1.00 0.00 22 GLY A CA 7
ATOM 3129 C C . GLY A 1 22 ? 28.314 4.387 13.026 1.00 0.00 22 GLY A C 7
ATOM 3130 O O . GLY A 1 22 ? 28.504 5.353 13.766 1.00 0.00 22 GLY A O 7
ATOM 3134 N N . GLY A 1 23 ? 28.539 4.423 11.716 1.00 0.00 23 GLY A N 7
ATOM 3135 C CA . GLY A 1 23 ? 29.033 5.633 11.066 1.00 0.00 23 GLY A CA 7
ATOM 3136 C C . GLY A 1 23 ? 27.906 6.340 10.321 1.00 0.00 23 GLY A C 7
ATOM 3137 O O . GLY A 1 23 ? 28.148 7.168 9.439 1.00 0.00 23 GLY A O 7
ATOM 3141 N N . GLY A 1 24 ? 26.673 6.000 10.680 1.00 0.00 24 GLY A N 7
ATOM 3142 C CA . GLY A 1 24 ? 25.510 6.600 10.043 1.00 0.00 24 GLY A CA 7
ATOM 3143 C C . GLY A 1 24 ? 25.304 6.025 8.649 1.00 0.00 24 GLY A C 7
ATOM 3144 O O . GLY A 1 24 ? 24.551 6.578 7.849 1.00 0.00 24 GLY A O 7
ATOM 3148 N N . ILE A 1 25 ? 25.974 4.907 8.374 1.00 0.00 25 ILE A N 7
ATOM 3149 C CA . ILE A 1 25 ? 25.865 4.252 7.081 1.00 0.00 25 ILE A CA 7
ATOM 3150 C C . ILE A 1 25 ? 26.503 5.094 5.980 1.00 0.00 25 ILE A C 7
ATOM 3151 O O . ILE A 1 25 ? 27.307 4.597 5.190 1.00 0.00 25 ILE A O 7
ATOM 3167 N N . PHE A 1 26 ? 26.136 6.362 5.935 1.00 0.00 26 PHE A N 7
ATOM 3168 C CA . PHE A 1 26 ? 26.669 7.266 4.931 1.00 0.00 26 PHE A CA 7
ATOM 3169 C C . PHE A 1 26 ? 28.185 7.369 5.055 1.00 0.00 26 PHE A C 7
ATOM 3170 O O . PHE A 1 26 ? 28.900 7.358 4.055 1.00 0.00 26 PHE A O 7
ATOM 3187 N N . THR A 1 27 ? 28.672 7.476 6.289 1.00 0.00 27 THR A N 7
ATOM 3188 C CA . THR A 1 27 ? 30.109 7.585 6.517 1.00 0.00 27 THR A CA 7
ATOM 3189 C C . THR A 1 27 ? 30.828 6.353 5.981 1.00 0.00 27 THR A C 7
ATOM 3190 O O . THR A 1 27 ? 31.850 6.467 5.308 1.00 0.00 27 THR A O 7
ATOM 3201 N N . GLY A 1 28 ? 30.289 5.176 6.277 1.00 0.00 28 GLY A N 7
ATOM 3202 C CA . GLY A 1 28 ? 30.898 3.938 5.808 1.00 0.00 28 GLY A CA 7
ATOM 3203 C C . GLY A 1 28 ? 30.878 3.866 4.284 1.00 0.00 28 GLY A C 7
ATOM 3204 O O . GLY A 1 28 ? 31.897 3.585 3.652 1.00 0.00 28 GLY A O 7
ATOM 3208 N N . VAL A 1 29 ? 29.712 4.125 3.699 1.00 0.00 29 VAL A N 7
ATOM 3209 C CA . VAL A 1 29 ? 29.566 4.088 2.250 1.00 0.00 29 VAL A CA 7
ATOM 3210 C C . VAL A 1 29 ? 30.408 5.176 1.589 1.00 0.00 29 VAL A C 7
ATOM 3211 O O . VAL A 1 29 ? 31.063 4.940 0.575 1.00 0.00 29 VAL A O 7
ATOM 3235 N N . VAL A 1 31 ? 32.906 6.721 3.059 1.00 0.00 31 VAL A N 7
ATOM 3236 C CA . VAL A 1 31 ? 34.292 6.480 3.418 1.00 0.00 31 VAL A CA 7
ATOM 3237 C C . VAL A 1 31 ? 34.921 5.458 2.472 1.00 0.00 31 VAL A C 7
ATOM 3238 O O . VAL A 1 31 ? 36.036 5.654 1.986 1.00 0.00 31 VAL A O 7
ATOM 3251 N N . VAL A 1 32 ? 34.200 4.369 2.214 1.00 0.00 32 VAL A N 7
ATOM 3252 C CA . VAL A 1 32 ? 34.696 3.329 1.326 1.00 0.00 32 VAL A CA 7
ATOM 3253 C C . VAL A 1 32 ? 34.826 3.843 -0.106 1.00 0.00 32 VAL A C 7
ATOM 3254 O O . VAL A 1 32 ? 35.847 3.635 -0.760 1.00 0.00 32 VAL A O 7
ATOM 3267 N N . VAL A 1 33 ? 33.784 4.512 -0.589 1.00 0.00 33 VAL A N 7
ATOM 3268 C CA . VAL A 1 33 ? 33.793 5.048 -1.946 1.00 0.00 33 VAL A CA 7
ATOM 3269 C C . VAL A 1 33 ? 34.905 6.067 -2.119 1.00 0.00 33 VAL A C 7
ATOM 3270 O O . VAL A 1 33 ? 35.776 5.916 -2.974 1.00 0.00 33 VAL A O 7
ATOM 3292 N N . LEU A 1 35 ? 37.517 6.622 -0.418 1.00 0.00 35 LEU A N 7
ATOM 3293 C CA . LEU A 1 35 ? 38.804 5.952 -0.357 1.00 0.00 35 LEU A CA 7
ATOM 3294 C C . LEU A 1 35 ? 39.192 5.440 -1.742 1.00 0.00 35 LEU A C 7
ATOM 3295 O O . LEU A 1 35 ? 40.358 5.143 -2.000 1.00 0.00 35 LEU A O 7
ATOM 3311 N N . LYS A 1 36 ? 38.202 5.329 -2.631 1.00 0.00 36 LYS A N 7
ATOM 3312 C CA . LYS A 1 36 ? 38.455 4.836 -3.984 1.00 0.00 36 LYS A CA 7
ATOM 3313 C C . LYS A 1 36 ? 38.659 5.976 -4.985 1.00 0.00 36 LYS A C 7
ATOM 3314 O O . LYS A 1 36 ? 39.655 6.002 -5.709 1.00 0.00 36 LYS A O 7
ATOM 3333 N N . HIS A 1 37 ? 37.704 6.898 -5.042 1.00 0.00 37 HIS A N 7
ATOM 3334 C CA . HIS A 1 37 ? 37.788 8.014 -5.986 1.00 0.00 37 HIS A CA 7
ATOM 3335 C C . HIS A 1 37 ? 38.283 9.286 -5.305 1.00 0.00 37 HIS A C 7
ATOM 3336 O O . HIS A 1 37 ? 38.676 10.245 -5.969 1.00 0.00 37 HIS A O 7
ATOM 3350 N N . CYS A 1 38 ? 38.253 9.288 -3.981 1.00 0.00 38 CYS A N 7
ATOM 3351 C CA . CYS A 1 38 ? 38.689 10.438 -3.208 1.00 0.00 38 CYS A CA 7
ATOM 3352 C C . CYS A 1 38 ? 40.183 10.350 -2.913 1.00 0.00 38 CYS A C 7
ATOM 3353 O O . CYS A 1 38 ? 40.931 10.052 -3.829 1.00 0.00 38 CYS A O 7
ATOM 3386 N N . PRO A 1 3 ? 18.678 -1.275 -11.030 1.00 0.00 3 PRO A N 8
ATOM 3387 C CA . PRO A 1 3 ? 18.067 -0.406 -9.992 1.00 0.00 3 PRO A CA 8
ATOM 3388 C C . PRO A 1 3 ? 17.089 -1.171 -9.105 1.00 0.00 3 PRO A C 8
ATOM 3389 O O . PRO A 1 3 ? 17.002 -0.922 -7.906 1.00 0.00 3 PRO A O 8
ATOM 3400 N N . VAL A 1 4 ? 16.345 -2.093 -9.707 1.00 0.00 4 VAL A N 8
ATOM 3401 C CA . VAL A 1 4 ? 15.366 -2.878 -8.957 1.00 0.00 4 VAL A CA 8
ATOM 3402 C C . VAL A 1 4 ? 16.039 -3.829 -7.967 1.00 0.00 4 VAL A C 8
ATOM 3403 O O . VAL A 1 4 ? 15.717 -3.837 -6.777 1.00 0.00 4 VAL A O 8
ATOM 3416 N N . CYS A 1 5 ? 16.974 -4.632 -8.465 1.00 0.00 5 CYS A N 8
ATOM 3417 C CA . CYS A 1 5 ? 17.677 -5.589 -7.615 1.00 0.00 5 CYS A CA 8
ATOM 3418 C C . CYS A 1 5 ? 18.816 -4.916 -6.875 1.00 0.00 5 CYS A C 8
ATOM 3419 O O . CYS A 1 5 ? 18.974 -5.079 -5.665 1.00 0.00 5 CYS A O 8
ATOM 3426 N N . ALA A 1 6 ? 19.609 -4.164 -7.614 1.00 0.00 6 ALA A N 8
ATOM 3427 C CA . ALA A 1 6 ? 20.745 -3.467 -7.021 1.00 0.00 6 ALA A CA 8
ATOM 3428 C C . ALA A 1 6 ? 20.291 -2.642 -5.822 1.00 0.00 6 ALA A C 8
ATOM 3429 O O . ALA A 1 6 ? 20.908 -2.691 -4.758 1.00 0.00 6 ALA A O 8
ATOM 3436 N N . VAL A 1 7 ? 19.207 -1.893 -5.995 1.00 0.00 7 VAL A N 8
ATOM 3437 C CA . VAL A 1 7 ? 18.684 -1.075 -4.915 1.00 0.00 7 VAL A CA 8
ATOM 3438 C C . VAL A 1 7 ? 18.211 -1.954 -3.761 1.00 0.00 7 VAL A C 8
ATOM 3439 O O . VAL A 1 7 ? 18.498 -1.673 -2.598 1.00 0.00 7 VAL A O 8
ATOM 3452 N N . ALA A 1 8 ? 17.483 -3.020 -4.092 1.00 0.00 8 ALA A N 8
ATOM 3453 C CA . ALA A 1 8 ? 16.978 -3.929 -3.070 1.00 0.00 8 ALA A CA 8
ATOM 3454 C C . ALA A 1 8 ? 18.130 -4.599 -2.328 1.00 0.00 8 ALA A C 8
ATOM 3455 O O . ALA A 1 8 ? 18.065 -4.803 -1.116 1.00 0.00 8 ALA A O 8
ATOM 3462 N N . ALA A 1 9 ? 19.185 -4.937 -3.062 1.00 0.00 9 ALA A N 8
ATOM 3463 C CA . ALA A 1 9 ? 20.346 -5.582 -2.463 1.00 0.00 9 ALA A CA 8
ATOM 3464 C C . ALA A 1 9 ? 21.019 -4.650 -1.459 1.00 0.00 9 ALA A C 8
ATOM 3465 O O . ALA A 1 9 ? 21.491 -5.087 -0.409 1.00 0.00 9 ALA A O 8
ATOM 3483 N N . ALA A 1 11 ? 19.493 -1.929 -0.009 1.00 0.00 11 ALA A N 8
ATOM 3484 C CA . ALA A 1 11 ? 18.538 -1.659 1.059 1.00 0.00 11 ALA A CA 8
ATOM 3485 C C . ALA A 1 11 ? 18.416 -2.863 1.989 1.00 0.00 11 ALA A C 8
ATOM 3486 O O . ALA A 1 11 ? 18.288 -2.710 3.203 1.00 0.00 11 ALA A O 8
ATOM 3493 N N . ALA A 1 12 ? 18.455 -4.059 1.410 1.00 0.00 12 ALA A N 8
ATOM 3494 C CA . ALA A 1 12 ? 18.345 -5.281 2.198 1.00 0.00 12 ALA A CA 8
ATOM 3495 C C . ALA A 1 12 ? 19.523 -5.408 3.159 1.00 0.00 12 ALA A C 8
ATOM 3496 O O . ALA A 1 12 ? 19.358 -5.823 4.306 1.00 0.00 12 ALA A O 8
ATOM 3503 N N . ALA A 1 13 ? 20.710 -5.048 2.683 1.00 0.00 13 ALA A N 8
ATOM 3504 C CA . ALA A 1 13 ? 21.910 -5.124 3.510 1.00 0.00 13 ALA A CA 8
ATOM 3505 C C . ALA A 1 13 ? 21.808 -4.155 4.684 1.00 0.00 13 ALA A C 8
ATOM 3506 O O . ALA A 1 13 ? 22.250 -4.459 5.795 1.00 0.00 13 ALA A O 8
ATOM 3513 N N . ALA A 1 14 ? 21.225 -2.989 4.431 1.00 0.00 14 ALA A N 8
ATOM 3514 C CA . ALA A 1 14 ? 21.071 -1.983 5.473 1.00 0.00 14 ALA A CA 8
ATOM 3515 C C . ALA A 1 14 ? 20.168 -2.498 6.589 1.00 0.00 14 ALA A C 8
ATOM 3516 O O . ALA A 1 14 ? 20.392 -2.200 7.760 1.00 0.00 14 ALA A O 8
ATOM 3530 N N . ALA A 1 16 ? 20.047 -4.606 8.546 1.00 0.00 16 ALA A N 8
ATOM 3531 C CA . ALA A 1 16 ? 20.808 -4.774 9.780 1.00 0.00 16 ALA A CA 8
ATOM 3532 C C . ALA A 1 16 ? 21.854 -3.669 9.934 1.00 0.00 16 ALA A C 8
ATOM 3533 O O . ALA A 1 16 ? 21.930 -3.017 10.975 1.00 0.00 16 ALA A O 8
ATOM 3540 N N . ALA A 1 17 ? 22.665 -3.471 8.894 1.00 0.00 17 ALA A N 8
ATOM 3541 C CA . ALA A 1 17 ? 23.713 -2.449 8.932 1.00 0.00 17 ALA A CA 8
ATOM 3542 C C . ALA A 1 17 ? 23.121 -1.053 9.108 1.00 0.00 17 ALA A C 8
ATOM 3543 O O . ALA A 1 17 ? 23.554 -0.288 9.971 1.00 0.00 17 ALA A O 8
ATOM 3550 N N . CYS A 1 18 ? 22.128 -0.732 8.288 1.00 0.00 18 CYS A N 8
ATOM 3551 C CA . CYS A 1 18 ? 21.476 0.568 8.355 1.00 0.00 18 CYS A CA 8
ATOM 3552 C C . CYS A 1 18 ? 20.774 0.745 9.695 1.00 0.00 18 CYS A C 8
ATOM 3553 O O . CYS A 1 18 ? 20.827 1.815 10.301 1.00 0.00 18 CYS A O 8
ATOM 3560 N N . GLY A 1 19 ? 20.117 -0.314 10.150 1.00 0.00 19 GLY A N 8
ATOM 3561 C CA . GLY A 1 19 ? 19.406 -0.269 11.422 1.00 0.00 19 GLY A CA 8
ATOM 3562 C C . GLY A 1 19 ? 20.377 -0.044 12.577 1.00 0.00 19 GLY A C 8
ATOM 3563 O O . GLY A 1 19 ? 20.101 0.737 13.488 1.00 0.00 19 GLY A O 8
ATOM 3567 N N . TRP A 1 20 ? 21.513 -0.731 12.528 1.00 0.00 20 TRP A N 8
ATOM 3568 C CA . TRP A 1 20 ? 22.523 -0.602 13.575 1.00 0.00 20 TRP A CA 8
ATOM 3569 C C . TRP A 1 20 ? 23.072 0.816 13.623 1.00 0.00 20 TRP A C 8
ATOM 3570 O O . TRP A 1 20 ? 23.318 1.362 14.700 1.00 0.00 20 TRP A O 8
ATOM 3591 N N . VAL A 1 21 ? 23.264 1.405 12.451 1.00 0.00 21 VAL A N 8
ATOM 3592 C CA . VAL A 1 21 ? 23.788 2.756 12.363 1.00 0.00 21 VAL A CA 8
ATOM 3593 C C . VAL A 1 21 ? 24.857 2.986 13.412 1.00 0.00 21 VAL A C 8
ATOM 3594 O O . VAL A 1 21 ? 25.152 4.125 13.774 1.00 0.00 21 VAL A O 8
ATOM 3607 N N . GLY A 1 22 ? 25.456 1.905 13.881 1.00 0.00 22 GLY A N 8
ATOM 3608 C CA . GLY A 1 22 ? 26.509 2.013 14.875 1.00 0.00 22 GLY A CA 8
ATOM 3609 C C . GLY A 1 22 ? 27.733 2.718 14.292 1.00 0.00 22 GLY A C 8
ATOM 3610 O O . GLY A 1 22 ? 28.843 2.562 14.800 1.00 0.00 22 GLY A O 8
ATOM 3614 N N . GLY A 1 23 ? 27.529 3.492 13.223 1.00 0.00 23 GLY A N 8
ATOM 3615 C CA . GLY A 1 23 ? 28.638 4.204 12.596 1.00 0.00 23 GLY A CA 8
ATOM 3616 C C . GLY A 1 23 ? 29.176 3.428 11.400 1.00 0.00 23 GLY A C 8
ATOM 3617 O O . GLY A 1 23 ? 30.019 3.924 10.653 1.00 0.00 23 GLY A O 8
ATOM 3621 N N . GLY A 1 24 ? 28.681 2.208 11.224 1.00 0.00 24 GLY A N 8
ATOM 3622 C CA . GLY A 1 24 ? 29.116 1.370 10.114 1.00 0.00 24 GLY A CA 8
ATOM 3623 C C . GLY A 1 24 ? 28.730 1.994 8.778 1.00 0.00 24 GLY A C 8
ATOM 3624 O O . GLY A 1 24 ? 29.467 1.890 7.798 1.00 0.00 24 GLY A O 8
ATOM 3628 N N . ILE A 1 25 ? 27.568 2.640 8.747 1.00 0.00 25 ILE A N 8
ATOM 3629 C CA . ILE A 1 25 ? 27.088 3.274 7.525 1.00 0.00 25 ILE A CA 8
ATOM 3630 C C . ILE A 1 25 ? 28.001 4.429 7.125 1.00 0.00 25 ILE A C 8
ATOM 3631 O O . ILE A 1 25 ? 28.327 4.600 5.950 1.00 0.00 25 ILE A O 8
ATOM 3647 N N . PHE A 1 26 ? 28.410 5.214 8.112 1.00 0.00 26 PHE A N 8
ATOM 3648 C CA . PHE A 1 26 ? 29.290 6.352 7.864 1.00 0.00 26 PHE A CA 8
ATOM 3649 C C . PHE A 1 26 ? 30.607 5.884 7.255 1.00 0.00 26 PHE A C 8
ATOM 3650 O O . PHE A 1 26 ? 31.111 6.484 6.306 1.00 0.00 26 PHE A O 8
ATOM 3667 N N . THR A 1 27 ? 31.163 4.811 7.810 1.00 0.00 27 THR A N 8
ATOM 3668 C CA . THR A 1 27 ? 32.423 4.277 7.311 1.00 0.00 27 THR A CA 8
ATOM 3669 C C . THR A 1 27 ? 32.279 3.856 5.854 1.00 0.00 27 THR A C 8
ATOM 3670 O O . THR A 1 27 ? 33.129 4.171 5.021 1.00 0.00 27 THR A O 8
ATOM 3681 N N . GLY A 1 28 ? 31.196 3.149 5.549 1.00 0.00 28 GLY A N 8
ATOM 3682 C CA . GLY A 1 28 ? 30.953 2.701 4.184 1.00 0.00 28 GLY A CA 8
ATOM 3683 C C . GLY A 1 28 ? 30.729 3.894 3.262 1.00 0.00 28 GLY A C 8
ATOM 3684 O O . GLY A 1 28 ? 31.215 3.918 2.131 1.00 0.00 28 GLY A O 8
ATOM 3688 N N . VAL A 1 29 ? 29.993 4.883 3.759 1.00 0.00 29 VAL A N 8
ATOM 3689 C CA . VAL A 1 29 ? 29.708 6.081 2.985 1.00 0.00 29 VAL A CA 8
ATOM 3690 C C . VAL A 1 29 ? 30.990 6.851 2.688 1.00 0.00 29 VAL A C 8
ATOM 3691 O O . VAL A 1 29 ? 31.207 7.302 1.563 1.00 0.00 29 VAL A O 8
ATOM 3715 N N . VAL A 1 31 ? 34.047 5.559 3.060 1.00 0.00 31 VAL A N 8
ATOM 3716 C CA . VAL A 1 31 ? 34.961 4.644 2.395 1.00 0.00 31 VAL A CA 8
ATOM 3717 C C . VAL A 1 31 ? 34.677 4.596 0.895 1.00 0.00 31 VAL A C 8
ATOM 3718 O O . VAL A 1 31 ? 35.595 4.666 0.077 1.00 0.00 31 VAL A O 8
ATOM 3731 N N . VAL A 1 32 ? 33.402 4.474 0.542 1.00 0.00 32 VAL A N 8
ATOM 3732 C CA . VAL A 1 32 ? 33.005 4.413 -0.856 1.00 0.00 32 VAL A CA 8
ATOM 3733 C C . VAL A 1 32 ? 33.361 5.706 -1.576 1.00 0.00 32 VAL A C 8
ATOM 3734 O O . VAL A 1 32 ? 33.889 5.682 -2.688 1.00 0.00 32 VAL A O 8
ATOM 3747 N N . VAL A 1 33 ? 33.076 6.833 -0.938 1.00 0.00 33 VAL A N 8
ATOM 3748 C CA . VAL A 1 33 ? 33.381 8.125 -1.533 1.00 0.00 33 VAL A CA 8
ATOM 3749 C C . VAL A 1 33 ? 34.882 8.275 -1.701 1.00 0.00 33 VAL A C 8
ATOM 3750 O O . VAL A 1 33 ? 35.357 8.746 -2.730 1.00 0.00 33 VAL A O 8
ATOM 3772 N N . LEU A 1 35 ? 37.354 6.085 -2.246 1.00 0.00 35 LEU A N 8
ATOM 3773 C CA . LEU A 1 35 ? 37.798 5.409 -3.458 1.00 0.00 35 LEU A CA 8
ATOM 3774 C C . LEU A 1 35 ? 37.179 6.059 -4.688 1.00 0.00 35 LEU A C 8
ATOM 3775 O O . LEU A 1 35 ? 37.849 6.255 -5.702 1.00 0.00 35 LEU A O 8
ATOM 3791 N N . LYS A 1 36 ? 35.904 6.404 -4.592 1.00 0.00 36 LYS A N 8
ATOM 3792 C CA . LYS A 1 36 ? 35.221 7.043 -5.704 1.00 0.00 36 LYS A CA 8
ATOM 3793 C C . LYS A 1 36 ? 35.875 8.374 -6.061 1.00 0.00 36 LYS A C 8
ATOM 3794 O O . LYS A 1 36 ? 35.969 8.730 -7.235 1.00 0.00 36 LYS A O 8
ATOM 3813 N N . HIS A 1 37 ? 36.307 9.116 -5.047 1.00 0.00 37 HIS A N 8
ATOM 3814 C CA . HIS A 1 37 ? 36.925 10.415 -5.291 1.00 0.00 37 HIS A CA 8
ATOM 3815 C C . HIS A 1 37 ? 38.360 10.476 -4.771 1.00 0.00 37 HIS A C 8
ATOM 3816 O O . HIS A 1 37 ? 39.293 10.748 -5.526 1.00 0.00 37 HIS A O 8
ATOM 3830 N N . CYS A 1 38 ? 38.525 10.234 -3.475 1.00 0.00 38 CYS A N 8
ATOM 3831 C CA . CYS A 1 38 ? 39.837 10.276 -2.854 1.00 0.00 38 CYS A CA 8
ATOM 3832 C C . CYS A 1 38 ? 40.485 8.894 -2.851 1.00 0.00 38 CYS A C 8
ATOM 3833 O O . CYS A 1 38 ? 40.267 8.156 -3.798 1.00 0.00 38 CYS A O 8
ATOM 3866 N N . PRO A 1 3 ? 17.909 -1.202 -11.325 1.00 0.00 3 PRO A N 9
ATOM 3867 C CA . PRO A 1 3 ? 17.323 -0.321 -10.285 1.00 0.00 3 PRO A CA 9
ATOM 3868 C C . PRO A 1 3 ? 16.421 -1.090 -9.324 1.00 0.00 3 PRO A C 9
ATOM 3869 O O . PRO A 1 3 ? 16.387 -0.803 -8.131 1.00 0.00 3 PRO A O 9
ATOM 3880 N N . VAL A 1 4 ? 15.683 -2.060 -9.855 1.00 0.00 4 VAL A N 9
ATOM 3881 C CA . VAL A 1 4 ? 14.776 -2.852 -9.028 1.00 0.00 4 VAL A CA 9
ATOM 3882 C C . VAL A 1 4 ? 15.541 -3.747 -8.053 1.00 0.00 4 VAL A C 9
ATOM 3883 O O . VAL A 1 4 ? 15.287 -3.729 -6.846 1.00 0.00 4 VAL A O 9
ATOM 3896 N N . CYS A 1 5 ? 16.474 -4.532 -8.582 1.00 0.00 5 CYS A N 9
ATOM 3897 C CA . CYS A 1 5 ? 17.259 -5.437 -7.746 1.00 0.00 5 CYS A CA 9
ATOM 3898 C C . CYS A 1 5 ? 18.410 -4.699 -7.090 1.00 0.00 5 CYS A C 9
ATOM 3899 O O . CYS A 1 5 ? 18.634 -4.812 -5.886 1.00 0.00 5 CYS A O 9
ATOM 3906 N N . ALA A 1 6 ? 19.136 -3.947 -7.895 1.00 0.00 6 ALA A N 9
ATOM 3907 C CA . ALA A 1 6 ? 20.275 -3.190 -7.389 1.00 0.00 6 ALA A CA 9
ATOM 3908 C C . ALA A 1 6 ? 19.860 -2.345 -6.189 1.00 0.00 6 ALA A C 9
ATOM 3909 O O . ALA A 1 6 ? 20.531 -2.346 -5.157 1.00 0.00 6 ALA A O 9
ATOM 3916 N N . VAL A 1 7 ? 18.749 -1.628 -6.326 1.00 0.00 7 VAL A N 9
ATOM 3917 C CA . VAL A 1 7 ? 18.259 -0.793 -5.244 1.00 0.00 7 VAL A CA 9
ATOM 3918 C C . VAL A 1 7 ? 17.866 -1.651 -4.046 1.00 0.00 7 VAL A C 9
ATOM 3919 O O . VAL A 1 7 ? 18.198 -1.329 -2.905 1.00 0.00 7 VAL A O 9
ATOM 3932 N N . ALA A 1 8 ? 17.156 -2.745 -4.313 1.00 0.00 8 ALA A N 9
ATOM 3933 C CA . ALA A 1 8 ? 16.723 -3.640 -3.245 1.00 0.00 8 ALA A CA 9
ATOM 3934 C C . ALA A 1 8 ? 17.928 -4.248 -2.533 1.00 0.00 8 ALA A C 9
ATOM 3935 O O . ALA A 1 8 ? 17.923 -4.409 -1.313 1.00 0.00 8 ALA A O 9
ATOM 3942 N N . ALA A 1 9 ? 18.958 -4.581 -3.303 1.00 0.00 9 ALA A N 9
ATOM 3943 C CA . ALA A 1 9 ? 20.165 -5.170 -2.734 1.00 0.00 9 ALA A CA 9
ATOM 3944 C C . ALA A 1 9 ? 20.854 -4.180 -1.801 1.00 0.00 9 ALA A C 9
ATOM 3945 O O . ALA A 1 9 ? 21.393 -4.561 -0.762 1.00 0.00 9 ALA A O 9
ATOM 3963 N N . ALA A 1 11 ? 19.420 -1.655 -0.109 1.00 0.00 11 ALA A N 9
ATOM 3964 C CA . ALA A 1 11 ? 18.632 -1.527 1.111 1.00 0.00 11 ALA A CA 9
ATOM 3965 C C . ALA A 1 11 ? 18.764 -2.780 1.970 1.00 0.00 11 ALA A C 9
ATOM 3966 O O . ALA A 1 11 ? 18.871 -2.696 3.194 1.00 0.00 11 ALA A O 9
ATOM 3973 N N . ALA A 1 12 ? 18.756 -3.941 1.323 1.00 0.00 12 ALA A N 9
ATOM 3974 C CA . ALA A 1 12 ? 18.876 -5.205 2.041 1.00 0.00 12 ALA A CA 9
ATOM 3975 C C . ALA A 1 12 ? 20.245 -5.317 2.705 1.00 0.00 12 ALA A C 9
ATOM 3976 O O . ALA A 1 12 ? 20.360 -5.786 3.838 1.00 0.00 12 ALA A O 9
ATOM 3983 N N . ALA A 1 13 ? 21.278 -4.880 1.993 1.00 0.00 13 ALA A N 9
ATOM 3984 C CA . ALA A 1 13 ? 22.637 -4.930 2.521 1.00 0.00 13 ALA A CA 9
ATOM 3985 C C . ALA A 1 13 ? 22.763 -4.034 3.747 1.00 0.00 13 ALA A C 9
ATOM 3986 O O . ALA A 1 13 ? 23.586 -4.280 4.630 1.00 0.00 13 ALA A O 9
ATOM 3993 N N . ALA A 1 14 ? 21.946 -2.989 3.794 1.00 0.00 14 ALA A N 9
ATOM 3994 C CA . ALA A 1 14 ? 21.982 -2.062 4.915 1.00 0.00 14 ALA A CA 9
ATOM 3995 C C . ALA A 1 14 ? 21.716 -2.791 6.227 1.00 0.00 14 ALA A C 9
ATOM 3996 O O . ALA A 1 14 ? 22.420 -2.580 7.215 1.00 0.00 14 ALA A O 9
ATOM 4010 N N . ALA A 1 16 ? 22.640 -4.910 7.673 1.00 0.00 16 ALA A N 9
ATOM 4011 C CA . ALA A 1 16 ? 23.863 -5.098 8.434 1.00 0.00 16 ALA A CA 9
ATOM 4012 C C . ALA A 1 16 ? 24.597 -3.772 8.592 1.00 0.00 16 ALA A C 9
ATOM 4013 O O . ALA A 1 16 ? 24.975 -3.391 9.695 1.00 0.00 16 ALA A O 9
ATOM 4020 N N . ALA A 1 17 ? 24.796 -3.069 7.483 1.00 0.00 17 ALA A N 9
ATOM 4021 C CA . ALA A 1 17 ? 25.495 -1.788 7.529 1.00 0.00 17 ALA A CA 9
ATOM 4022 C C . ALA A 1 17 ? 24.578 -0.676 8.030 1.00 0.00 17 ALA A C 9
ATOM 4023 O O . ALA A 1 17 ? 24.752 -0.169 9.137 1.00 0.00 17 ALA A O 9
ATOM 4030 N N . CYS A 1 18 ? 23.609 -0.298 7.205 1.00 0.00 18 CYS A N 9
ATOM 4031 C CA . CYS A 1 18 ? 22.676 0.758 7.571 1.00 0.00 18 CYS A CA 9
ATOM 4032 C C . CYS A 1 18 ? 21.897 0.373 8.815 1.00 0.00 18 CYS A C 9
ATOM 4033 O O . CYS A 1 18 ? 21.759 1.160 9.751 1.00 0.00 18 CYS A O 9
ATOM 4040 N N . GLY A 1 19 ? 21.395 -0.848 8.814 1.00 0.00 19 GLY A N 9
ATOM 4041 C CA . GLY A 1 19 ? 20.627 -1.343 9.948 1.00 0.00 19 GLY A CA 9
ATOM 4042 C C . GLY A 1 19 ? 21.434 -1.230 11.238 1.00 0.00 19 GLY A C 9
ATOM 4043 O O . GLY A 1 19 ? 20.921 -0.772 12.259 1.00 0.00 19 GLY A O 9
ATOM 4047 N N . TRP A 1 20 ? 22.703 -1.634 11.187 1.00 0.00 20 TRP A N 9
ATOM 4048 C CA . TRP A 1 20 ? 23.566 -1.556 12.363 1.00 0.00 20 TRP A CA 9
ATOM 4049 C C . TRP A 1 20 ? 23.772 -0.108 12.790 1.00 0.00 20 TRP A C 9
ATOM 4050 O O . TRP A 1 20 ? 23.852 0.192 13.980 1.00 0.00 20 TRP A O 9
ATOM 4071 N N . VAL A 1 21 ? 23.862 0.782 11.811 1.00 0.00 21 VAL A N 9
ATOM 4072 C CA . VAL A 1 21 ? 24.063 2.196 12.093 1.00 0.00 21 VAL A CA 9
ATOM 4073 C C . VAL A 1 21 ? 24.851 2.379 13.387 1.00 0.00 21 VAL A C 9
ATOM 4074 O O . VAL A 1 21 ? 25.718 1.567 13.713 1.00 0.00 21 VAL A O 9
ATOM 4087 N N . GLY A 1 22 ? 24.560 3.452 14.113 1.00 0.00 22 GLY A N 9
ATOM 4088 C CA . GLY A 1 22 ? 25.262 3.723 15.354 1.00 0.00 22 GLY A CA 9
ATOM 4089 C C . GLY A 1 22 ? 26.674 4.190 15.056 1.00 0.00 22 GLY A C 9
ATOM 4090 O O . GLY A 1 22 ? 27.469 4.427 15.965 1.00 0.00 22 GLY A O 9
ATOM 4094 N N . GLY A 1 23 ? 26.981 4.321 13.771 1.00 0.00 23 GLY A N 9
ATOM 4095 C CA . GLY A 1 23 ? 28.311 4.764 13.366 1.00 0.00 23 GLY A CA 9
ATOM 4096 C C . GLY A 1 23 ? 28.683 4.212 11.997 1.00 0.00 23 GLY A C 9
ATOM 4097 O O . GLY A 1 23 ? 29.548 4.759 11.312 1.00 0.00 23 GLY A O 9
ATOM 4101 N N . GLY A 1 24 ? 28.027 3.129 11.604 1.00 0.00 24 GLY A N 9
ATOM 4102 C CA . GLY A 1 24 ? 28.299 2.512 10.312 1.00 0.00 24 GLY A CA 9
ATOM 4103 C C . GLY A 1 24 ? 27.945 3.458 9.170 1.00 0.00 24 GLY A C 9
ATOM 4104 O O . GLY A 1 24 ? 28.592 3.449 8.125 1.00 0.00 24 GLY A O 9
ATOM 4108 N N . ILE A 1 25 ? 26.913 4.268 9.376 1.00 0.00 25 ILE A N 9
ATOM 4109 C CA . ILE A 1 25 ? 26.476 5.212 8.357 1.00 0.00 25 ILE A CA 9
ATOM 4110 C C . ILE A 1 25 ? 27.629 6.096 7.901 1.00 0.00 25 ILE A C 9
ATOM 4111 O O . ILE A 1 25 ? 28.003 6.099 6.728 1.00 0.00 25 ILE A O 9
ATOM 4127 N N . PHE A 1 26 ? 28.184 6.840 8.840 1.00 0.00 26 PHE A N 9
ATOM 4128 C CA . PHE A 1 26 ? 29.298 7.733 8.536 1.00 0.00 26 PHE A CA 9
ATOM 4129 C C . PHE A 1 26 ? 30.483 6.944 7.993 1.00 0.00 26 PHE A C 9
ATOM 4130 O O . PHE A 1 26 ? 31.123 7.352 7.025 1.00 0.00 26 PHE A O 9
ATOM 4147 N N . THR A 1 27 ? 30.773 5.813 8.624 1.00 0.00 27 THR A N 9
ATOM 4148 C CA . THR A 1 27 ? 31.888 4.977 8.195 1.00 0.00 27 THR A CA 9
ATOM 4149 C C . THR A 1 27 ? 31.680 4.516 6.757 1.00 0.00 27 THR A C 9
ATOM 4150 O O . THR A 1 27 ? 32.592 4.593 5.936 1.00 0.00 27 THR A O 9
ATOM 4161 N N . GLY A 1 28 ? 30.477 4.046 6.459 1.00 0.00 28 GLY A N 9
ATOM 4162 C CA . GLY A 1 28 ? 30.165 3.587 5.110 1.00 0.00 28 GLY A CA 9
ATOM 4163 C C . GLY A 1 28 ? 30.196 4.754 4.133 1.00 0.00 28 GLY A C 9
ATOM 4164 O O . GLY A 1 28 ? 30.660 4.619 3.001 1.00 0.00 28 GLY A O 9
ATOM 4168 N N . VAL A 1 29 ? 29.703 5.901 4.586 1.00 0.00 29 VAL A N 9
ATOM 4169 C CA . VAL A 1 29 ? 29.676 7.093 3.756 1.00 0.00 29 VAL A CA 9
ATOM 4170 C C . VAL A 1 29 ? 31.091 7.558 3.426 1.00 0.00 29 VAL A C 9
ATOM 4171 O O . VAL A 1 29 ? 31.386 7.906 2.284 1.00 0.00 29 VAL A O 9
ATOM 4195 N N . VAL A 1 31 ? 33.873 5.652 3.978 1.00 0.00 31 VAL A N 9
ATOM 4196 C CA . VAL A 1 31 ? 34.573 4.522 3.394 1.00 0.00 31 VAL A CA 9
ATOM 4197 C C . VAL A 1 31 ? 34.166 4.332 1.935 1.00 0.00 31 VAL A C 9
ATOM 4198 O O . VAL A 1 31 ? 35.012 4.115 1.068 1.00 0.00 31 VAL A O 9
ATOM 4211 N N . VAL A 1 32 ? 32.866 4.418 1.673 1.00 0.00 32 VAL A N 9
ATOM 4212 C CA . VAL A 1 32 ? 32.356 4.258 0.320 1.00 0.00 32 VAL A CA 9
ATOM 4213 C C . VAL A 1 32 ? 32.862 5.364 -0.591 1.00 0.00 32 VAL A C 9
ATOM 4214 O O . VAL A 1 32 ? 33.274 5.111 -1.720 1.00 0.00 32 VAL A O 9
ATOM 4227 N N . VAL A 1 33 ? 32.831 6.592 -0.103 1.00 0.00 33 VAL A N 9
ATOM 4228 C CA . VAL A 1 33 ? 33.293 7.711 -0.902 1.00 0.00 33 VAL A CA 9
ATOM 4229 C C . VAL A 1 33 ? 34.760 7.522 -1.250 1.00 0.00 33 VAL A C 9
ATOM 4230 O O . VAL A 1 33 ? 35.171 7.735 -2.389 1.00 0.00 33 VAL A O 9
ATOM 4252 N N . LEU A 1 35 ? 36.737 4.721 -1.579 1.00 0.00 35 LEU A N 9
ATOM 4253 C CA . LEU A 1 35 ? 36.848 3.756 -2.661 1.00 0.00 35 LEU A CA 9
ATOM 4254 C C . LEU A 1 35 ? 36.065 4.220 -3.886 1.00 0.00 35 LEU A C 9
ATOM 4255 O O . LEU A 1 35 ? 36.526 4.079 -5.021 1.00 0.00 35 LEU A O 9
ATOM 4271 N N . LYS A 1 36 ? 34.885 4.775 -3.651 1.00 0.00 36 LYS A N 9
ATOM 4272 C CA . LYS A 1 36 ? 34.049 5.260 -4.741 1.00 0.00 36 LYS A CA 9
ATOM 4273 C C . LYS A 1 36 ? 34.649 6.517 -5.367 1.00 0.00 36 LYS A C 9
ATOM 4274 O O . LYS A 1 36 ? 34.151 7.011 -6.380 1.00 0.00 36 LYS A O 9
ATOM 4293 N N . HIS A 1 37 ? 35.717 7.039 -4.764 1.00 0.00 37 HIS A N 9
ATOM 4294 C CA . HIS A 1 37 ? 36.355 8.244 -5.289 1.00 0.00 37 HIS A CA 9
ATOM 4295 C C . HIS A 1 37 ? 37.869 8.232 -5.065 1.00 0.00 37 HIS A C 9
ATOM 4296 O O . HIS A 1 37 ? 38.648 8.246 -6.020 1.00 0.00 37 HIS A O 9
ATOM 4310 N N . CYS A 1 38 ? 38.274 8.219 -3.799 1.00 0.00 38 CYS A N 9
ATOM 4311 C CA . CYS A 1 38 ? 39.684 8.218 -3.444 1.00 0.00 38 CYS A CA 9
ATOM 4312 C C . CYS A 1 38 ? 40.218 6.790 -3.304 1.00 0.00 38 CYS A C 9
ATOM 4313 O O . CYS A 1 38 ? 39.787 6.097 -2.396 1.00 0.00 38 CYS A O 9
ATOM 4346 N N . PRO A 1 3 ? 6.894 -12.805 -2.816 1.00 0.00 3 PRO A N 10
ATOM 4347 C CA . PRO A 1 3 ? 8.251 -13.070 -2.255 1.00 0.00 3 PRO A CA 10
ATOM 4348 C C . PRO A 1 3 ? 9.370 -12.632 -3.202 1.00 0.00 3 PRO A C 10
ATOM 4349 O O . PRO A 1 3 ? 10.372 -12.060 -2.771 1.00 0.00 3 PRO A O 10
ATOM 4360 N N . VAL A 1 4 ? 9.195 -12.912 -4.492 1.00 0.00 4 VAL A N 10
ATOM 4361 C CA . VAL A 1 4 ? 10.204 -12.555 -5.489 1.00 0.00 4 VAL A CA 10
ATOM 4362 C C . VAL A 1 4 ? 10.416 -11.044 -5.535 1.00 0.00 4 VAL A C 10
ATOM 4363 O O . VAL A 1 4 ? 11.549 -10.566 -5.555 1.00 0.00 4 VAL A O 10
ATOM 4376 N N . CYS A 1 5 ? 9.320 -10.298 -5.543 1.00 0.00 5 CYS A N 10
ATOM 4377 C CA . CYS A 1 5 ? 9.389 -8.847 -5.576 1.00 0.00 5 CYS A CA 10
ATOM 4378 C C . CYS A 1 5 ? 10.110 -8.319 -4.344 1.00 0.00 5 CYS A C 10
ATOM 4379 O O . CYS A 1 5 ? 10.904 -7.380 -4.430 1.00 0.00 5 CYS A O 10
ATOM 4386 N N . ALA A 1 6 ? 9.830 -8.925 -3.196 1.00 0.00 6 ALA A N 10
ATOM 4387 C CA . ALA A 1 6 ? 10.460 -8.505 -1.953 1.00 0.00 6 ALA A CA 10
ATOM 4388 C C . ALA A 1 6 ? 11.966 -8.738 -2.014 1.00 0.00 6 ALA A C 10
ATOM 4389 O O . ALA A 1 6 ? 12.749 -7.933 -1.508 1.00 0.00 6 ALA A O 10
ATOM 4396 N N . VAL A 1 7 ? 12.367 -9.841 -2.640 1.00 0.00 7 VAL A N 10
ATOM 4397 C CA . VAL A 1 7 ? 13.779 -10.166 -2.762 1.00 0.00 7 VAL A CA 10
ATOM 4398 C C . VAL A 1 7 ? 14.509 -9.096 -3.568 1.00 0.00 7 VAL A C 10
ATOM 4399 O O . VAL A 1 7 ? 15.587 -8.643 -3.184 1.00 0.00 7 VAL A O 10
ATOM 4412 N N . ALA A 1 8 ? 13.914 -8.695 -4.687 1.00 0.00 8 ALA A N 10
ATOM 4413 C CA . ALA A 1 8 ? 14.518 -7.676 -5.537 1.00 0.00 8 ALA A CA 10
ATOM 4414 C C . ALA A 1 8 ? 14.572 -6.333 -4.814 1.00 0.00 8 ALA A C 10
ATOM 4415 O O . ALA A 1 8 ? 15.561 -5.605 -4.908 1.00 0.00 8 ALA A O 10
ATOM 4422 N N . ALA A 1 9 ? 13.503 -6.013 -4.092 1.00 0.00 9 ALA A N 10
ATOM 4423 C CA . ALA A 1 9 ? 13.439 -4.756 -3.354 1.00 0.00 9 ALA A CA 10
ATOM 4424 C C . ALA A 1 9 ? 14.497 -4.723 -2.257 1.00 0.00 9 ALA A C 10
ATOM 4425 O O . ALA A 1 9 ? 15.091 -3.680 -1.985 1.00 0.00 9 ALA A O 10
ATOM 4443 N N . ALA A 1 11 ? 17.535 -6.320 -2.091 1.00 0.00 11 ALA A N 10
ATOM 4444 C CA . ALA A 1 11 ? 18.846 -6.049 -2.669 1.00 0.00 11 ALA A CA 10
ATOM 4445 C C . ALA A 1 11 ? 18.865 -4.679 -3.338 1.00 0.00 11 ALA A C 10
ATOM 4446 O O . ALA A 1 11 ? 19.853 -3.949 -3.254 1.00 0.00 11 ALA A O 10
ATOM 4453 N N . ALA A 1 12 ? 17.766 -4.334 -4.000 1.00 0.00 12 ALA A N 10
ATOM 4454 C CA . ALA A 1 12 ? 17.667 -3.047 -4.677 1.00 0.00 12 ALA A CA 10
ATOM 4455 C C . ALA A 1 12 ? 17.745 -1.904 -3.670 1.00 0.00 12 ALA A C 10
ATOM 4456 O O . ALA A 1 12 ? 18.339 -0.861 -3.944 1.00 0.00 12 ALA A O 10
ATOM 4463 N N . ALA A 1 13 ? 17.143 -2.107 -2.502 1.00 0.00 13 ALA A N 10
ATOM 4464 C CA . ALA A 1 13 ? 17.152 -1.086 -1.460 1.00 0.00 13 ALA A CA 10
ATOM 4465 C C . ALA A 1 13 ? 18.512 -1.034 -0.768 1.00 0.00 13 ALA A C 10
ATOM 4466 O O . ALA A 1 13 ? 19.208 -0.017 -0.816 1.00 0.00 13 ALA A O 10
ATOM 4473 N N . ALA A 1 14 ? 18.885 -2.135 -0.126 1.00 0.00 14 ALA A N 10
ATOM 4474 C CA . ALA A 1 14 ? 20.161 -2.202 0.572 1.00 0.00 14 ALA A CA 10
ATOM 4475 C C . ALA A 1 14 ? 21.314 -2.023 -0.409 1.00 0.00 14 ALA A C 10
ATOM 4476 O O . ALA A 1 14 ? 22.310 -1.376 -0.093 1.00 0.00 14 ALA A O 10
ATOM 4490 N N . ALA A 1 16 ? 22.586 -0.137 -2.385 1.00 0.00 16 ALA A N 10
ATOM 4491 C CA . ALA A 1 16 ? 23.374 1.056 -2.094 1.00 0.00 16 ALA A CA 10
ATOM 4492 C C . ALA A 1 16 ? 23.239 1.452 -0.623 1.00 0.00 16 ALA A C 10
ATOM 4493 O O . ALA A 1 16 ? 24.232 1.752 0.040 1.00 0.00 16 ALA A O 10
ATOM 4500 N N . ALA A 1 17 ? 22.003 1.461 -0.121 1.00 0.00 17 ALA A N 10
ATOM 4501 C CA . ALA A 1 17 ? 21.751 1.838 1.270 1.00 0.00 17 ALA A CA 10
ATOM 4502 C C . ALA A 1 17 ? 22.484 0.909 2.233 1.00 0.00 17 ALA A C 10
ATOM 4503 O O . ALA A 1 17 ? 23.167 1.363 3.151 1.00 0.00 17 ALA A O 10
ATOM 4510 N N . CYS A 1 18 ? 22.341 -0.391 2.015 1.00 0.00 18 CYS A N 10
ATOM 4511 C CA . CYS A 1 18 ? 22.995 -1.379 2.862 1.00 0.00 18 CYS A CA 10
ATOM 4512 C C . CYS A 1 18 ? 24.504 -1.159 2.862 1.00 0.00 18 CYS A C 10
ATOM 4513 O O . CYS A 1 18 ? 25.164 -1.323 3.887 1.00 0.00 18 CYS A O 10
ATOM 4520 N N . GLY A 1 19 ? 25.045 -0.783 1.707 1.00 0.00 19 GLY A N 10
ATOM 4521 C CA . GLY A 1 19 ? 26.479 -0.540 1.596 1.00 0.00 19 GLY A CA 10
ATOM 4522 C C . GLY A 1 19 ? 26.902 0.629 2.480 1.00 0.00 19 GLY A C 10
ATOM 4523 O O . GLY A 1 19 ? 27.919 0.561 3.170 1.00 0.00 19 GLY A O 10
ATOM 4527 N N . TRP A 1 20 ? 26.112 1.700 2.457 1.00 0.00 20 TRP A N 10
ATOM 4528 C CA . TRP A 1 20 ? 26.413 2.878 3.264 1.00 0.00 20 TRP A CA 10
ATOM 4529 C C . TRP A 1 20 ? 26.291 2.558 4.750 1.00 0.00 20 TRP A C 10
ATOM 4530 O O . TRP A 1 20 ? 27.134 2.957 5.553 1.00 0.00 20 TRP A O 10
ATOM 4551 N N . VAL A 1 21 ? 25.233 1.839 5.107 1.00 0.00 21 VAL A N 10
ATOM 4552 C CA . VAL A 1 21 ? 25.005 1.472 6.500 1.00 0.00 21 VAL A CA 10
ATOM 4553 C C . VAL A 1 21 ? 25.960 0.361 6.925 1.00 0.00 21 VAL A C 10
ATOM 4554 O O . VAL A 1 21 ? 26.638 -0.241 6.091 1.00 0.00 21 VAL A O 10
ATOM 4567 N N . GLY A 1 22 ? 26.012 0.096 8.226 1.00 0.00 22 GLY A N 10
ATOM 4568 C CA . GLY A 1 22 ? 26.892 -0.942 8.749 1.00 0.00 22 GLY A CA 10
ATOM 4569 C C . GLY A 1 22 ? 28.285 -0.388 9.027 1.00 0.00 22 GLY A C 10
ATOM 4570 O O . GLY A 1 22 ? 29.258 -1.138 9.104 1.00 0.00 22 GLY A O 10
ATOM 4574 N N . GLY A 1 23 ? 28.372 0.930 9.178 1.00 0.00 23 GLY A N 10
ATOM 4575 C CA . GLY A 1 23 ? 29.652 1.575 9.448 1.00 0.00 23 GLY A CA 10
ATOM 4576 C C . GLY A 1 23 ? 30.317 2.031 8.155 1.00 0.00 23 GLY A C 10
ATOM 4577 O O . GLY A 1 23 ? 31.449 2.517 8.165 1.00 0.00 23 GLY A O 10
ATOM 4581 N N . GLY A 1 24 ? 29.606 1.876 7.044 1.00 0.00 24 GLY A N 10
ATOM 4582 C CA . GLY A 1 24 ? 30.138 2.279 5.748 1.00 0.00 24 GLY A CA 10
ATOM 4583 C C . GLY A 1 24 ? 30.387 3.782 5.704 1.00 0.00 24 GLY A C 10
ATOM 4584 O O . GLY A 1 24 ? 31.363 4.241 5.112 1.00 0.00 24 GLY A O 10
ATOM 4588 N N . ILE A 1 25 ? 29.499 4.545 6.333 1.00 0.00 25 ILE A N 10
ATOM 4589 C CA . ILE A 1 25 ? 29.635 5.998 6.357 1.00 0.00 25 ILE A CA 10
ATOM 4590 C C . ILE A 1 25 ? 30.879 6.408 7.139 1.00 0.00 25 ILE A C 10
ATOM 4591 O O . ILE A 1 25 ? 31.615 7.306 6.732 1.00 0.00 25 ILE A O 10
ATOM 4607 N N . PHE A 1 26 ? 31.100 5.742 8.266 1.00 0.00 26 PHE A N 10
ATOM 4608 C CA . PHE A 1 26 ? 32.255 6.039 9.108 1.00 0.00 26 PHE A CA 10
ATOM 4609 C C . PHE A 1 26 ? 33.550 5.798 8.340 1.00 0.00 26 PHE A C 10
ATOM 4610 O O . PHE A 1 26 ? 34.476 6.605 8.401 1.00 0.00 26 PHE A O 10
ATOM 4627 N N . THR A 1 27 ? 33.608 4.682 7.622 1.00 0.00 27 THR A N 10
ATOM 4628 C CA . THR A 1 27 ? 34.798 4.345 6.853 1.00 0.00 27 THR A CA 10
ATOM 4629 C C . THR A 1 27 ? 35.082 5.425 5.815 1.00 0.00 27 THR A C 10
ATOM 4630 O O . THR A 1 27 ? 36.216 5.880 5.676 1.00 0.00 27 THR A O 10
ATOM 4641 N N . GLY A 1 28 ? 34.045 5.840 5.095 1.00 0.00 28 GLY A N 10
ATOM 4642 C CA . GLY A 1 28 ? 34.205 6.877 4.084 1.00 0.00 28 GLY A CA 10
ATOM 4643 C C . GLY A 1 28 ? 34.576 8.207 4.730 1.00 0.00 28 GLY A C 10
ATOM 4644 O O . GLY A 1 28 ? 35.423 8.941 4.223 1.00 0.00 28 GLY A O 10
ATOM 4648 N N . VAL A 1 29 ? 33.936 8.508 5.858 1.00 0.00 29 VAL A N 10
ATOM 4649 C CA . VAL A 1 29 ? 34.207 9.745 6.574 1.00 0.00 29 VAL A CA 10
ATOM 4650 C C . VAL A 1 29 ? 35.628 9.749 7.127 1.00 0.00 29 VAL A C 10
ATOM 4651 O O . VAL A 1 29 ? 36.341 10.746 7.021 1.00 0.00 29 VAL A O 10
ATOM 4675 N N . VAL A 1 31 ? 37.977 7.611 6.137 1.00 0.00 31 VAL A N 10
ATOM 4676 C CA . VAL A 1 31 ? 38.870 7.379 5.014 1.00 0.00 31 VAL A CA 10
ATOM 4677 C C . VAL A 1 31 ? 39.112 8.673 4.241 1.00 0.00 31 VAL A C 10
ATOM 4678 O O . VAL A 1 31 ? 40.250 9.006 3.909 1.00 0.00 31 VAL A O 10
ATOM 4691 N N . VAL A 1 32 ? 38.033 9.402 3.957 1.00 0.00 32 VAL A N 10
ATOM 4692 C CA . VAL A 1 32 ? 38.142 10.657 3.224 1.00 0.00 32 VAL A CA 10
ATOM 4693 C C . VAL A 1 32 ? 38.922 11.684 4.024 1.00 0.00 32 VAL A C 10
ATOM 4694 O O . VAL A 1 32 ? 39.826 12.307 3.500 1.00 0.00 32 VAL A O 10
ATOM 4707 N N . VAL A 1 33 ? 38.569 11.848 5.291 1.00 0.00 33 VAL A N 10
ATOM 4708 C CA . VAL A 1 33 ? 39.257 12.806 6.148 1.00 0.00 33 VAL A CA 10
ATOM 4709 C C . VAL A 1 33 ? 40.765 12.600 6.072 1.00 0.00 33 VAL A C 10
ATOM 4710 O O . VAL A 1 33 ? 41.480 13.395 5.462 1.00 0.00 33 VAL A O 10
ATOM 4732 N N . LEU A 1 35 ? 42.758 11.016 4.263 1.00 0.00 35 LEU A N 10
ATOM 4733 C CA . LEU A 1 35 ? 43.199 11.313 2.909 1.00 0.00 35 LEU A CA 10
ATOM 4734 C C . LEU A 1 35 ? 42.900 12.768 2.552 1.00 0.00 35 LEU A C 10
ATOM 4735 O O . LEU A 1 35 ? 43.633 13.395 1.787 1.00 0.00 35 LEU A O 10
ATOM 4751 N N . LYS A 1 36 ? 41.820 13.292 3.112 1.00 0.00 36 LYS A N 10
ATOM 4752 C CA . LYS A 1 36 ? 41.419 14.660 2.862 1.00 0.00 36 LYS A CA 10
ATOM 4753 C C . LYS A 1 36 ? 42.443 15.629 3.437 1.00 0.00 36 LYS A C 10
ATOM 4754 O O . LYS A 1 36 ? 42.729 16.668 2.841 1.00 0.00 36 LYS A O 10
ATOM 4773 N N . HIS A 1 37 ? 42.989 15.286 4.599 1.00 0.00 37 HIS A N 10
ATOM 4774 C CA . HIS A 1 37 ? 43.976 16.146 5.239 1.00 0.00 37 HIS A CA 10
ATOM 4775 C C . HIS A 1 37 ? 45.237 15.367 5.610 1.00 0.00 37 HIS A C 10
ATOM 4776 O O . HIS A 1 37 ? 46.344 15.745 5.227 1.00 0.00 37 HIS A O 10
ATOM 4790 N N . CYS A 1 38 ? 45.063 14.282 6.357 1.00 0.00 38 CYS A N 10
ATOM 4791 C CA . CYS A 1 38 ? 46.193 13.466 6.778 1.00 0.00 38 CYS A CA 10
ATOM 4792 C C . CYS A 1 38 ? 46.461 12.348 5.772 1.00 0.00 38 CYS A C 10
ATOM 4793 O O . CYS A 1 38 ? 46.890 11.288 6.194 1.00 0.00 38 CYS A O 10
ATOM 4826 N N . PRO A 1 3 ? 9.301 -9.543 -9.414 1.00 0.00 3 PRO A N 11
ATOM 4827 C CA . PRO A 1 3 ? 10.200 -8.361 -9.443 1.00 0.00 3 PRO A CA 11
ATOM 4828 C C . PRO A 1 3 ? 9.844 -7.342 -8.364 1.00 0.00 3 PRO A C 11
ATOM 4829 O O . PRO A 1 3 ? 10.723 -6.705 -7.787 1.00 0.00 3 PRO A O 11
ATOM 4840 N N . VAL A 1 4 ? 8.548 -7.184 -8.107 1.00 0.00 4 VAL A N 11
ATOM 4841 C CA . VAL A 1 4 ? 8.086 -6.229 -7.102 1.00 0.00 4 VAL A CA 11
ATOM 4842 C C . VAL A 1 4 ? 8.471 -6.660 -5.687 1.00 0.00 4 VAL A C 11
ATOM 4843 O O . VAL A 1 4 ? 9.060 -5.887 -4.929 1.00 0.00 4 VAL A O 11
ATOM 4856 N N . CYS A 1 5 ? 8.133 -7.896 -5.336 1.00 0.00 5 CYS A N 11
ATOM 4857 C CA . CYS A 1 5 ? 8.442 -8.411 -4.005 1.00 0.00 5 CYS A CA 11
ATOM 4858 C C . CYS A 1 5 ? 9.871 -8.913 -3.941 1.00 0.00 5 CYS A C 11
ATOM 4859 O O . CYS A 1 5 ? 10.617 -8.593 -3.017 1.00 0.00 5 CYS A O 11
ATOM 4866 N N . ALA A 1 6 ? 10.239 -9.704 -4.931 1.00 0.00 6 ALA A N 11
ATOM 4867 C CA . ALA A 1 6 ? 11.586 -10.259 -4.984 1.00 0.00 6 ALA A CA 11
ATOM 4868 C C . ALA A 1 6 ? 12.622 -9.145 -4.859 1.00 0.00 6 ALA A C 11
ATOM 4869 O O . ALA A 1 6 ? 13.566 -9.251 -4.076 1.00 0.00 6 ALA A O 11
ATOM 4876 N N . VAL A 1 7 ? 12.435 -8.076 -5.625 1.00 0.00 7 VAL A N 11
ATOM 4877 C CA . VAL A 1 7 ? 13.355 -6.953 -5.581 1.00 0.00 7 VAL A CA 11
ATOM 4878 C C . VAL A 1 7 ? 13.327 -6.291 -4.209 1.00 0.00 7 VAL A C 11
ATOM 4879 O O . VAL A 1 7 ? 14.372 -5.968 -3.645 1.00 0.00 7 VAL A O 11
ATOM 4892 N N . ALA A 1 8 ? 12.122 -6.086 -3.677 1.00 0.00 8 ALA A N 11
ATOM 4893 C CA . ALA A 1 8 ? 11.976 -5.455 -2.370 1.00 0.00 8 ALA A CA 11
ATOM 4894 C C . ALA A 1 8 ? 12.638 -6.300 -1.287 1.00 0.00 8 ALA A C 11
ATOM 4895 O O . ALA A 1 8 ? 13.234 -5.769 -0.350 1.00 0.00 8 ALA A O 11
ATOM 4902 N N . ALA A 1 9 ? 12.530 -7.617 -1.420 1.00 0.00 9 ALA A N 11
ATOM 4903 C CA . ALA A 1 9 ? 13.121 -8.524 -0.444 1.00 0.00 9 ALA A CA 11
ATOM 4904 C C . ALA A 1 9 ? 14.628 -8.302 -0.352 1.00 0.00 9 ALA A C 11
ATOM 4905 O O . ALA A 1 9 ? 15.185 -8.196 0.742 1.00 0.00 9 ALA A O 11
ATOM 4923 N N . ALA A 1 11 ? 16.192 -5.672 -1.525 1.00 0.00 11 ALA A N 11
ATOM 4924 C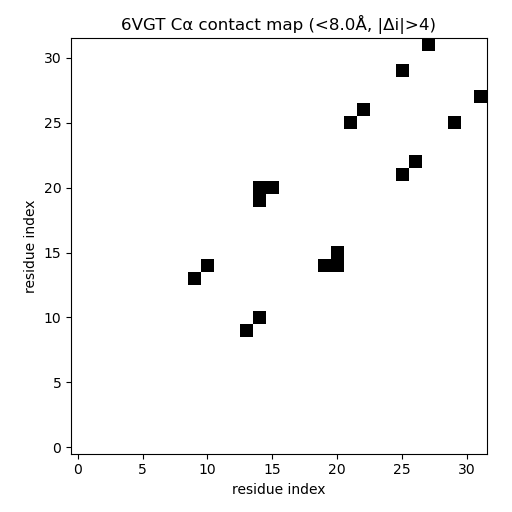 CA . ALA A 1 11 ? 16.403 -4.275 -1.163 1.00 0.00 11 ALA A CA 11
ATOM 4925 C C . ALA A 1 11 ? 16.238 -4.080 0.341 1.00 0.00 11 ALA A C 11
ATOM 4926 O O . ALA A 1 11 ? 16.961 -3.296 0.956 1.00 0.00 11 ALA A O 11
ATOM 4933 N N . ALA A 1 12 ? 15.282 -4.793 0.926 1.00 0.00 12 ALA A N 11
ATOM 4934 C CA . ALA A 1 12 ? 15.032 -4.686 2.359 1.00 0.00 12 ALA A CA 11
ATOM 4935 C C . ALA A 1 12 ? 16.249 -5.149 3.151 1.00 0.00 12 ALA A C 11
ATOM 4936 O O . ALA A 1 12 ? 16.615 -4.543 4.159 1.00 0.00 12 ALA A O 11
ATOM 4943 N N . ALA A 1 13 ? 16.877 -6.224 2.686 1.00 0.00 13 ALA A N 11
ATOM 4944 C CA . ALA A 1 13 ? 18.057 -6.755 3.358 1.00 0.00 13 ALA A CA 11
ATOM 4945 C C . ALA A 1 13 ? 19.208 -5.753 3.290 1.00 0.00 13 ALA A C 11
ATOM 4946 O O . ALA A 1 13 ? 19.966 -5.592 4.248 1.00 0.00 13 ALA A O 11
ATOM 4953 N N . ALA A 1 14 ? 19.335 -5.086 2.149 1.00 0.00 14 ALA A N 11
ATOM 4954 C CA . ALA A 1 14 ? 20.399 -4.109 1.969 1.00 0.00 14 ALA A CA 11
ATOM 4955 C C . ALA A 1 14 ? 20.253 -2.961 2.960 1.00 0.00 14 ALA A C 11
ATOM 4956 O O . ALA A 1 14 ? 21.226 -2.554 3.594 1.00 0.00 14 ALA A O 11
ATOM 4970 N N . ALA A 1 16 ? 20.024 -2.519 5.620 1.00 0.00 16 ALA A N 11
ATOM 4971 C CA . ALA A 1 16 ? 20.980 -2.636 6.707 1.00 0.00 16 ALA A CA 11
ATOM 4972 C C . ALA A 1 16 ? 22.391 -2.803 6.157 1.00 0.00 16 ALA A C 11
ATOM 4973 O O . ALA A 1 16 ? 23.298 -2.063 6.521 1.00 0.00 16 ALA A O 11
ATOM 4980 N N . ALA A 1 17 ? 22.573 -3.779 5.276 1.00 0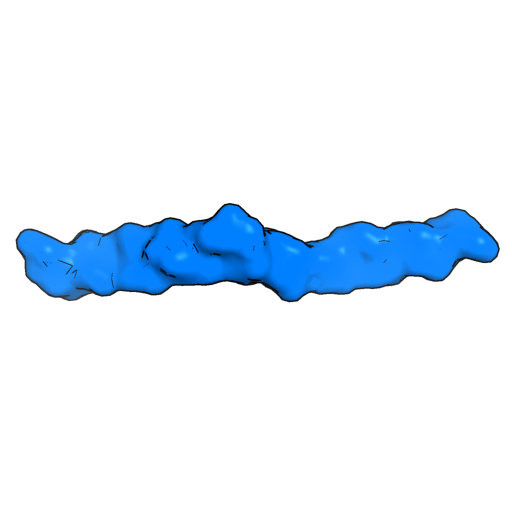.00 17 ALA A N 11
ATOM 4981 C CA . ALA A 1 17 ? 23.892 -4.021 4.695 1.00 0.00 17 ALA A CA 11
ATOM 4982 C C . ALA A 1 17 ? 24.221 -2.990 3.619 1.00 0.00 17 ALA A C 11
ATOM 4983 O O . ALA A 1 17 ? 25.111 -2.159 3.797 1.00 0.00 17 ALA A O 11
ATOM 4990 N N . CYS A 1 18 ? 23.506 -3.055 2.502 1.00 0.00 18 CYS A N 11
ATOM 4991 C CA . CYS A 1 18 ? 23.735 -2.125 1.403 1.00 0.00 18 CYS A CA 11
ATOM 4992 C C . CYS A 1 18 ? 23.449 -0.700 1.842 1.00 0.00 18 CYS A C 11
ATOM 4993 O O . CYS A 1 18 ? 24.238 0.213 1.599 1.00 0.00 18 CYS A O 11
ATOM 5000 N N . GLY A 1 19 ? 22.313 -0.523 2.493 1.00 0.00 19 GLY A N 11
ATOM 5001 C CA . GLY A 1 19 ? 21.915 0.795 2.969 1.00 0.00 19 GLY A CA 11
ATOM 5002 C C . GLY A 1 19 ? 23.002 1.398 3.854 1.00 0.00 19 GLY A C 11
ATOM 5003 O O . GLY A 1 19 ? 23.329 2.578 3.728 1.00 0.00 19 GLY A O 11
ATOM 5007 N N . TRP A 1 20 ? 23.566 0.584 4.741 1.00 0.00 20 TRP A N 11
ATOM 5008 C CA . TRP A 1 20 ? 24.623 1.062 5.626 1.00 0.00 20 TRP A CA 11
ATOM 5009 C C . TRP A 1 20 ? 25.866 1.420 4.825 1.00 0.00 20 TRP A C 11
ATOM 5010 O O . TRP A 1 20 ? 26.468 2.473 5.032 1.00 0.00 20 TRP A O 11
ATOM 5031 N N . VAL A 1 21 ? 26.244 0.532 3.913 1.00 0.00 21 VAL A N 11
ATOM 5032 C CA . VAL A 1 21 ? 27.418 0.751 3.084 1.00 0.00 21 VAL A CA 11
ATOM 5033 C C . VAL A 1 21 ? 27.034 1.447 1.782 1.00 0.00 21 VAL A C 11
ATOM 5034 O O . VAL A 1 21 ? 25.998 2.108 1.701 1.00 0.00 21 VAL A O 11
ATOM 5047 N N . GLY A 1 22 ? 27.877 1.297 0.764 1.00 0.00 22 GLY A N 11
ATOM 5048 C CA . GLY A 1 22 ? 27.617 1.918 -0.530 1.00 0.00 22 GLY A CA 11
ATOM 5049 C C . GLY A 1 22 ? 28.057 3.377 -0.530 1.00 0.00 22 GLY A C 11
ATOM 5050 O O . GLY A 1 22 ? 27.713 4.139 -1.434 1.00 0.00 22 GLY A O 11
ATOM 5054 N N . GLY A 1 23 ? 28.820 3.759 0.488 1.00 0.00 23 GLY A N 11
ATOM 5055 C CA . GLY A 1 23 ? 29.302 5.130 0.596 1.00 0.00 23 GLY A CA 11
ATOM 5056 C C . GLY A 1 23 ? 29.641 5.479 2.040 1.00 0.00 23 GLY A C 11
ATOM 5057 O O . GLY A 1 23 ? 30.437 6.382 2.299 1.00 0.00 23 GLY A O 11
ATOM 5061 N N . GLY A 1 24 ? 29.032 4.762 2.980 1.00 0.00 24 GLY A N 11
ATOM 5062 C CA . GLY A 1 24 ? 29.282 5.013 4.395 1.00 0.00 24 GLY A CA 11
ATOM 5063 C C . GLY A 1 24 ? 30.744 4.754 4.744 1.00 0.00 24 GLY A C 11
ATOM 5064 O O . GLY A 1 24 ? 31.389 5.573 5.401 1.00 0.00 24 GLY A O 11
ATOM 5068 N N . ILE A 1 25 ? 31.262 3.612 4.300 1.00 0.00 25 ILE A N 11
ATOM 5069 C CA . ILE A 1 25 ? 32.650 3.257 4.571 1.00 0.00 25 ILE A CA 11
ATOM 5070 C C . ILE A 1 25 ? 33.596 4.196 3.832 1.00 0.00 25 ILE A C 11
ATOM 5071 O O . ILE A 1 25 ? 34.609 4.632 4.378 1.00 0.00 25 ILE A O 11
ATOM 5087 N N . PHE A 1 26 ? 33.254 4.502 2.588 1.00 0.00 26 PHE A N 11
ATOM 5088 C CA . PHE A 1 26 ? 34.074 5.391 1.776 1.00 0.00 26 PHE A CA 11
ATOM 5089 C C . PHE A 1 26 ? 34.181 6.763 2.432 1.00 0.00 26 PHE A C 11
ATOM 5090 O O . PHE A 1 26 ? 35.267 7.335 2.526 1.00 0.00 26 PHE A O 11
ATOM 5107 N N . THR A 1 27 ? 33.048 7.288 2.884 1.00 0.00 27 THR A N 11
ATOM 5108 C CA . THR A 1 27 ? 33.032 8.593 3.528 1.00 0.00 27 THR A CA 11
ATOM 5109 C C . THR A 1 27 ? 33.862 8.568 4.807 1.00 0.00 27 THR A C 11
ATOM 5110 O O . THR A 1 27 ? 34.661 9.469 5.056 1.00 0.00 27 THR A O 11
ATOM 5121 N N . GLY A 1 28 ? 33.669 7.531 5.614 1.00 0.00 28 GLY A N 11
ATOM 5122 C CA . GLY A 1 28 ? 34.410 7.405 6.862 1.00 0.00 28 GLY A CA 11
ATOM 5123 C C . GLY A 1 28 ? 35.897 7.195 6.595 1.00 0.00 28 GLY A C 11
ATOM 5124 O O . GLY A 1 28 ? 36.745 7.838 7.215 1.00 0.00 28 GLY A O 11
ATOM 5128 N N . VAL A 1 29 ? 36.206 6.288 5.672 1.00 0.00 29 VAL A N 11
ATOM 5129 C CA . VAL A 1 29 ? 37.592 5.997 5.336 1.00 0.00 29 VAL A CA 11
ATOM 5130 C C . VAL A 1 29 ? 38.266 7.218 4.720 1.00 0.00 29 VAL A C 11
ATOM 5131 O O . VAL A 1 29 ? 39.413 7.531 5.040 1.00 0.00 29 VAL A O 11
ATOM 5155 N N . VAL A 1 31 ? 37.037 10.383 4.909 1.00 0.00 31 VAL A N 11
ATOM 5156 C CA . VAL A 1 31 ? 36.966 11.469 5.872 1.00 0.00 31 VAL A CA 11
ATOM 5157 C C . VAL A 1 31 ? 38.002 11.276 6.975 1.00 0.00 31 VAL A C 11
ATOM 5158 O O . VAL A 1 31 ? 38.688 12.220 7.365 1.00 0.00 31 VAL A O 11
ATOM 5171 N N . VAL A 1 32 ? 38.108 10.047 7.473 1.00 0.00 32 VAL A N 11
ATOM 5172 C CA . VAL A 1 32 ? 39.061 9.741 8.527 1.00 0.00 32 VAL A CA 11
ATOM 5173 C C . VAL A 1 32 ? 40.489 9.959 8.048 1.00 0.00 32 VAL A C 11
ATOM 5174 O O . VAL A 1 32 ? 41.297 10.574 8.742 1.00 0.00 32 VAL A O 11
ATOM 5187 N N . VAL A 1 33 ? 40.794 9.456 6.860 1.00 0.00 33 VAL A N 11
ATOM 5188 C CA . VAL A 1 33 ? 42.130 9.611 6.308 1.00 0.00 33 VAL A CA 11
ATOM 5189 C C . VAL A 1 33 ? 42.431 11.082 6.069 1.00 0.00 33 VAL A C 11
ATOM 5190 O O . VAL A 1 33 ? 43.498 11.572 6.438 1.00 0.00 33 VAL A O 11
ATOM 5212 N N . LEU A 1 35 ? 41.336 13.480 7.590 1.00 0.00 35 LEU A N 11
ATOM 5213 C CA . LEU A 1 35 ? 41.573 14.038 8.905 1.00 0.00 35 LEU A CA 11
ATOM 5214 C C . LEU A 1 35 ? 43.004 13.751 9.357 1.00 0.00 35 LEU A C 11
ATOM 5215 O O . LEU A 1 35 ? 43.661 14.605 9.954 1.00 0.00 35 LEU A O 11
ATOM 5231 N N . LYS A 1 36 ? 43.474 12.535 9.089 1.00 0.00 36 LYS A N 11
ATOM 5232 C CA . LYS A 1 36 ? 44.818 12.138 9.492 1.00 0.00 36 LYS A CA 11
ATOM 5233 C C . LYS A 1 36 ? 45.786 12.161 8.308 1.00 0.00 36 LYS A C 11
ATOM 5234 O O . LYS A 1 36 ? 46.856 11.555 8.361 1.00 0.00 36 LYS A O 11
ATOM 5253 N N . HIS A 1 37 ? 45.404 12.851 7.236 1.00 0.00 37 HIS A N 11
ATOM 5254 C CA . HIS A 1 37 ? 46.256 12.925 6.052 1.00 0.00 37 HIS A CA 11
ATOM 5255 C C . HIS A 1 37 ? 46.046 14.237 5.297 1.00 0.00 37 HIS A C 11
ATOM 5256 O O . HIS A 1 37 ? 46.456 15.304 5.757 1.00 0.00 37 HIS A O 11
ATOM 5270 N N . CYS A 1 38 ? 45.387 14.149 4.146 1.00 0.00 38 CYS A N 11
ATOM 5271 C CA . CYS A 1 38 ? 45.103 15.321 3.337 1.00 0.00 38 CYS A CA 11
ATOM 5272 C C . CYS A 1 38 ? 44.650 16.482 4.216 1.00 0.00 38 CYS A C 11
ATOM 5273 O O . CYS A 1 38 ? 44.295 16.234 5.356 1.00 0.00 38 CYS A O 11
ATOM 5306 N N . PRO A 1 3 ? 13.171 -3.097 -11.180 1.00 0.00 3 PRO A N 12
ATOM 5307 C CA . PRO A 1 3 ? 12.760 -2.543 -9.852 1.00 0.00 3 PRO A CA 12
ATOM 5308 C C . PRO A 1 3 ? 13.128 -3.458 -8.681 1.00 0.00 3 PRO A C 12
ATOM 5309 O O . PRO A 1 3 ? 13.562 -2.990 -7.627 1.00 0.00 3 PRO A O 12
ATOM 5320 N N . VAL A 1 4 ? 12.937 -4.760 -8.868 1.00 0.00 4 VAL A N 12
ATOM 5321 C CA . VAL A 1 4 ? 13.236 -5.731 -7.816 1.00 0.00 4 VAL A CA 12
ATOM 5322 C C . VAL A 1 4 ? 14.723 -5.724 -7.474 1.00 0.00 4 VAL A C 12
ATOM 5323 O O . VAL A 1 4 ? 15.102 -5.724 -6.303 1.00 0.00 4 VAL A O 12
ATOM 5336 N N . CYS A 1 5 ? 15.556 -5.719 -8.505 1.00 0.00 5 CYS A N 12
ATOM 5337 C CA . CYS A 1 5 ? 16.999 -5.714 -8.317 1.00 0.00 5 CYS A CA 12
ATOM 5338 C C . CYS A 1 5 ? 17.435 -4.453 -7.578 1.00 0.00 5 CYS A C 12
ATOM 5339 O O . CYS A 1 5 ? 18.293 -4.504 -6.695 1.00 0.00 5 CYS A O 12
ATOM 5346 N N . ALA A 1 6 ? 16.836 -3.325 -7.942 1.00 0.00 6 ALA A N 12
ATOM 5347 C CA . ALA A 1 6 ? 17.163 -2.056 -7.305 1.00 0.00 6 ALA A CA 12
ATOM 5348 C C . ALA A 1 6 ? 16.800 -2.097 -5.824 1.00 0.00 6 ALA A C 12
ATOM 5349 O O . ALA A 1 6 ? 17.527 -1.571 -4.981 1.00 0.00 6 ALA A O 12
ATOM 5356 N N . VAL A 1 7 ? 15.672 -2.730 -5.514 1.00 0.00 7 VAL A N 12
ATOM 5357 C CA . VAL A 1 7 ? 15.225 -2.840 -4.135 1.00 0.00 7 VAL A CA 12
ATOM 5358 C C . VAL A 1 7 ? 16.211 -3.668 -3.317 1.00 0.00 7 VAL A C 12
ATOM 5359 O O . VAL A 1 7 ? 16.566 -3.303 -2.197 1.00 0.00 7 VAL A O 12
ATOM 5372 N N . ALA A 1 8 ? 16.649 -4.786 -3.888 1.00 0.00 8 ALA A N 12
ATOM 5373 C CA . ALA A 1 8 ? 17.595 -5.661 -3.205 1.00 0.00 8 ALA A CA 12
ATOM 5374 C C . ALA A 1 8 ? 18.917 -4.939 -2.970 1.00 0.00 8 ALA A C 12
ATOM 5375 O O . ALA A 1 8 ? 19.557 -5.117 -1.932 1.00 0.00 8 ALA A O 12
ATOM 5382 N N . ALA A 1 9 ? 19.323 -4.125 -3.938 1.00 0.00 9 ALA A N 12
ATOM 5383 C CA . ALA A 1 9 ? 20.571 -3.381 -3.825 1.00 0.00 9 ALA A CA 12
ATOM 5384 C C . ALA A 1 9 ? 20.507 -2.403 -2.656 1.00 0.00 9 ALA A C 12
ATOM 5385 O O . ALA A 1 9 ? 21.490 -2.211 -1.941 1.00 0.00 9 ALA A O 12
ATOM 5403 N N . ALA A 1 11 ? 18.520 -2.496 0.224 1.00 0.00 11 ALA A N 12
ATOM 5404 C CA . ALA A 1 11 ? 18.611 -3.216 1.489 1.00 0.00 11 ALA A CA 12
ATOM 5405 C C . ALA A 1 11 ? 19.952 -3.935 1.601 1.00 0.00 11 ALA A C 12
ATOM 5406 O O . ALA A 1 11 ? 20.601 -3.900 2.646 1.00 0.00 11 ALA A O 12
ATOM 5413 N N . ALA A 1 12 ? 20.361 -4.583 0.515 1.00 0.00 12 ALA A N 12
ATOM 5414 C CA . ALA A 1 12 ? 21.629 -5.304 0.501 1.00 0.00 12 ALA A CA 12
ATOM 5415 C C . ALA A 1 12 ? 22.794 -4.334 0.664 1.00 0.00 12 ALA A C 12
ATOM 5416 O O . ALA A 1 12 ? 23.788 -4.645 1.321 1.00 0.00 12 ALA A O 12
ATOM 5423 N N . ALA A 1 13 ? 22.666 -3.157 0.059 1.00 0.00 13 ALA A N 12
ATOM 5424 C CA . ALA A 1 13 ? 23.713 -2.147 0.138 1.00 0.00 13 ALA A CA 12
ATOM 5425 C C . ALA A 1 13 ? 23.916 -1.697 1.581 1.00 0.00 13 ALA A C 12
ATOM 5426 O O . ALA A 1 13 ? 25.044 -1.450 2.015 1.00 0.00 13 ALA A O 12
ATOM 5433 N N . ALA A 1 14 ? 22.819 -1.588 2.321 1.00 0.00 14 ALA A N 12
ATOM 5434 C CA . ALA A 1 14 ? 22.895 -1.163 3.713 1.00 0.00 14 ALA A CA 12
ATOM 5435 C C . ALA A 1 14 ? 23.740 -2.135 4.523 1.00 0.00 14 ALA A C 12
ATOM 5436 O O . ALA A 1 14 ? 24.614 -1.722 5.285 1.00 0.00 14 ALA A O 12
ATOM 5450 N N . ALA A 1 16 ? 26.184 -3.271 4.483 1.00 0.00 16 ALA A N 12
ATOM 5451 C CA . ALA A 1 16 ? 27.512 -2.729 4.725 1.00 0.00 16 ALA A CA 12
ATOM 5452 C C . ALA A 1 16 ? 27.415 -1.347 5.364 1.00 0.00 16 ALA A C 12
ATOM 5453 O O . ALA A 1 16 ? 27.997 -1.100 6.415 1.00 0.00 16 ALA A O 12
ATOM 5460 N N . ALA A 1 17 ? 26.673 -0.448 4.727 1.00 0.00 17 ALA A N 12
ATOM 5461 C CA . ALA A 1 17 ? 26.520 0.905 5.253 1.00 0.00 17 ALA A CA 12
ATOM 5462 C C . ALA A 1 17 ? 25.524 0.938 6.409 1.00 0.00 17 ALA A C 12
ATOM 5463 O O . ALA A 1 17 ? 25.900 1.178 7.557 1.00 0.00 17 ALA A O 12
ATOM 5470 N N . CYS A 1 18 ? 24.254 0.701 6.103 1.00 0.00 18 CYS A N 12
ATOM 5471 C CA . CYS A 1 18 ? 23.218 0.714 7.129 1.00 0.00 18 CYS A CA 12
ATOM 5472 C C . CYS A 1 18 ? 23.477 -0.367 8.166 1.00 0.00 18 CYS A C 12
ATOM 5473 O O . CYS A 1 18 ? 23.416 -0.119 9.369 1.00 0.00 18 CYS A O 12
ATOM 5480 N N . GLY A 1 19 ? 23.761 -1.566 7.687 1.00 0.00 19 GLY A N 12
ATOM 5481 C CA . GLY A 1 19 ? 24.029 -2.691 8.577 1.00 0.00 19 GLY A CA 12
ATOM 5482 C C . GLY A 1 19 ? 25.171 -2.367 9.538 1.00 0.00 19 GLY A C 12
ATOM 5483 O O . GLY A 1 19 ? 25.078 -2.645 10.734 1.00 0.00 19 GLY A O 12
ATOM 5487 N N . TRP A 1 20 ? 26.244 -1.772 9.017 1.00 0.00 20 TRP A N 12
ATOM 5488 C CA . TRP A 1 20 ? 27.384 -1.410 9.856 1.00 0.00 20 TRP A CA 12
ATOM 5489 C C . TRP A 1 20 ? 26.979 -0.382 10.903 1.00 0.00 20 TRP A C 12
ATOM 5490 O O . TRP A 1 20 ? 27.452 -0.420 12.040 1.00 0.00 20 TRP A O 12
ATOM 5511 N N . VAL A 1 21 ? 26.101 0.535 10.509 1.00 0.00 21 VAL A N 12
ATOM 5512 C CA . VAL A 1 21 ? 25.633 1.576 11.409 1.00 0.00 21 VAL A CA 12
ATOM 5513 C C . VAL A 1 21 ? 26.638 1.799 12.538 1.00 0.00 21 VAL A C 12
ATOM 5514 O O . VAL A 1 21 ? 27.842 1.880 12.292 1.00 0.00 21 VAL A O 12
ATOM 5527 N N . GLY A 1 22 ? 26.154 1.906 13.771 1.00 0.00 22 GLY A N 12
ATOM 5528 C CA . GLY A 1 22 ? 27.042 2.128 14.903 1.00 0.00 22 GLY A CA 12
ATOM 5529 C C . GLY A 1 22 ? 27.600 3.544 14.864 1.00 0.00 22 GLY A C 12
ATOM 5530 O O . GLY A 1 22 ? 28.296 3.976 15.782 1.00 0.00 22 GLY A O 12
ATOM 5534 N N . GLY A 1 23 ? 27.288 4.264 13.788 1.00 0.00 23 GLY A N 12
ATOM 5535 C CA . GLY A 1 23 ? 27.766 5.637 13.636 1.00 0.00 23 GLY A CA 12
ATOM 5536 C C . GLY A 1 23 ? 27.101 6.324 12.451 1.00 0.00 23 GLY A C 12
ATOM 5537 O O . GLY A 1 23 ? 27.774 6.866 11.570 1.00 0.00 23 GLY A O 12
ATOM 5541 N N . GLY A 1 24 ? 25.775 6.298 12.432 1.00 0.00 24 GLY A N 12
ATOM 5542 C CA . GLY A 1 24 ? 25.036 6.917 11.346 1.00 0.00 24 GLY A CA 12
ATOM 5543 C C . GLY A 1 24 ? 25.546 6.408 10.008 1.00 0.00 24 GLY A C 12
ATOM 5544 O O . GLY A 1 24 ? 26.704 6.617 9.650 1.00 0.00 24 GLY A O 12
ATOM 5548 N N . ILE A 1 25 ? 24.681 5.736 9.272 1.00 0.00 25 ILE A N 12
ATOM 5549 C CA . ILE A 1 25 ? 25.062 5.200 7.976 1.00 0.00 25 ILE A CA 12
ATOM 5550 C C . ILE A 1 25 ? 26.046 6.131 7.286 1.00 0.00 25 ILE A C 12
ATOM 5551 O O . ILE A 1 25 ? 26.889 5.696 6.505 1.00 0.00 25 ILE A O 12
ATOM 5567 N N . PHE A 1 26 ? 25.921 7.415 7.581 1.00 0.00 26 PHE A N 12
ATOM 5568 C CA . PHE A 1 26 ? 26.797 8.420 6.983 1.00 0.00 26 PHE A CA 12
ATOM 5569 C C . PHE A 1 26 ? 28.262 8.087 7.262 1.00 0.00 26 PHE A C 12
ATOM 5570 O O . PHE A 1 26 ? 29.101 8.163 6.365 1.00 0.00 26 PHE A O 12
ATOM 5587 N N . THR A 1 27 ? 28.570 7.716 8.505 1.00 0.00 27 THR A N 12
ATOM 5588 C CA . THR A 1 27 ? 29.943 7.377 8.860 1.00 0.00 27 THR A CA 12
ATOM 5589 C C . THR A 1 27 ? 30.424 6.198 8.018 1.00 0.00 27 THR A C 12
ATOM 5590 O O . THR A 1 27 ? 31.522 6.226 7.460 1.00 0.00 27 THR A O 12
ATOM 5601 N N . GLY A 1 28 ? 29.593 5.166 7.926 1.00 0.00 28 GLY A N 12
ATOM 5602 C CA . GLY A 1 28 ? 29.937 3.984 7.142 1.00 0.00 28 GLY A CA 12
ATOM 5603 C C . GLY A 1 28 ? 30.000 4.317 5.655 1.00 0.00 28 GLY A C 12
ATOM 5604 O O . GLY A 1 28 ? 30.878 3.841 4.936 1.00 0.00 28 GLY A O 12
ATOM 5608 N N . VAL A 1 29 ? 29.060 5.138 5.199 1.00 0.00 29 VAL A N 12
ATOM 5609 C CA . VAL A 1 29 ? 29.014 5.532 3.800 1.00 0.00 29 VAL A CA 12
ATOM 5610 C C . VAL A 1 29 ? 30.242 6.357 3.428 1.00 0.00 29 VAL A C 12
ATOM 5611 O O . VAL A 1 29 ? 30.856 6.140 2.383 1.00 0.00 29 VAL A O 12
ATOM 5635 N N . VAL A 1 31 ? 33.109 6.445 5.066 1.00 0.00 31 VAL A N 12
ATOM 5636 C CA . VAL A 1 31 ? 34.308 5.628 5.202 1.00 0.00 31 VAL A CA 12
ATOM 5637 C C . VAL A 1 31 ? 34.484 4.730 3.978 1.00 0.00 31 VAL A C 12
ATOM 5638 O O . VAL A 1 31 ? 35.591 4.570 3.468 1.00 0.00 31 VAL A O 12
ATOM 5651 N N . VAL A 1 32 ? 33.381 4.148 3.514 1.00 0.00 32 VAL A N 12
ATOM 5652 C CA . VAL A 1 32 ? 33.421 3.270 2.353 1.00 0.00 32 VAL A CA 12
ATOM 5653 C C . VAL A 1 32 ? 33.867 4.031 1.110 1.00 0.00 32 VAL A C 12
ATOM 5654 O O . VAL A 1 32 ? 34.714 3.557 0.352 1.00 0.00 32 VAL A O 12
ATOM 5667 N N . VAL A 1 33 ? 33.294 5.210 0.905 1.00 0.00 33 VAL A N 12
ATOM 5668 C CA . VAL A 1 33 ? 33.644 6.021 -0.252 1.00 0.00 33 VAL A CA 12
ATOM 5669 C C . VAL A 1 33 ? 35.105 6.444 -0.182 1.00 0.00 33 VAL A C 12
ATOM 5670 O O . VAL A 1 33 ? 35.822 6.398 -1.180 1.00 0.00 33 VAL A O 12
ATOM 5692 N N . LEU A 1 35 ? 37.303 4.885 1.310 1.00 0.00 35 LEU A N 12
ATOM 5693 C CA . LEU A 1 35 ? 38.095 3.670 1.241 1.00 0.00 35 LEU A CA 12
ATOM 5694 C C . LEU A 1 35 ? 38.152 3.165 -0.198 1.00 0.00 35 LEU A C 12
ATOM 5695 O O . LEU A 1 35 ? 38.843 2.192 -0.498 1.00 0.00 35 LEU A O 12
ATOM 5711 N N . LYS A 1 36 ? 37.410 3.831 -1.082 1.00 0.00 36 LYS A N 12
ATOM 5712 C CA . LYS A 1 36 ? 37.374 3.435 -2.487 1.00 0.00 36 LYS A CA 12
ATOM 5713 C C . LYS A 1 36 ? 37.788 4.587 -3.402 1.00 0.00 36 LYS A C 12
ATOM 5714 O O . LYS A 1 36 ? 38.309 4.363 -4.495 1.00 0.00 36 LYS A O 12
ATOM 5733 N N . HIS A 1 37 ? 37.541 5.819 -2.960 1.00 0.00 37 HIS A N 12
ATOM 5734 C CA . HIS A 1 37 ? 37.883 6.991 -3.765 1.00 0.00 37 HIS A CA 12
ATOM 5735 C C . HIS A 1 37 ? 38.949 7.836 -3.078 1.00 0.00 37 HIS A C 12
ATOM 5736 O O . HIS A 1 37 ? 40.138 7.709 -3.366 1.00 0.00 37 HIS A O 12
ATOM 5750 N N . CYS A 1 38 ? 38.511 8.688 -2.159 1.00 0.00 38 CYS A N 12
ATOM 5751 C CA . CYS A 1 38 ? 39.426 9.544 -1.418 1.00 0.00 38 CYS A CA 12
ATOM 5752 C C . CYS A 1 38 ? 40.313 8.709 -0.498 1.00 0.00 38 CYS A C 12
ATOM 5753 O O . CYS A 1 38 ? 41.044 9.298 0.280 1.00 0.00 38 CYS A O 12
ATOM 5786 N N . PRO A 1 3 ? 5.352 -10.169 -6.686 1.00 0.00 3 PRO A N 13
ATOM 5787 C CA . PRO A 1 3 ? 5.500 -8.883 -5.960 1.00 0.00 3 PRO A CA 13
ATOM 5788 C C . PRO A 1 3 ? 6.474 -8.994 -4.788 1.00 0.00 3 PRO A C 13
ATOM 5789 O O . PRO A 1 3 ? 7.177 -8.036 -4.460 1.00 0.00 3 PRO A O 13
ATOM 5800 N N . VAL A 1 4 ? 6.517 -10.169 -4.169 1.00 0.00 4 VAL A N 13
ATOM 5801 C CA . VAL A 1 4 ? 7.417 -10.396 -3.044 1.00 0.00 4 VAL A CA 13
ATOM 5802 C C . VAL A 1 4 ? 8.870 -10.322 -3.500 1.00 0.00 4 VAL A C 13
ATOM 5803 O O . VAL A 1 4 ? 9.695 -9.654 -2.874 1.00 0.00 4 VAL A O 13
ATOM 5816 N N . CYS A 1 5 ? 9.178 -11.016 -4.596 1.00 0.00 5 CYS A N 13
ATOM 5817 C CA . CYS A 1 5 ? 10.538 -11.019 -5.123 1.00 0.00 5 CYS A CA 13
ATOM 5818 C C . CYS A 1 5 ? 10.957 -9.612 -5.535 1.00 0.00 5 CYS A C 13
ATOM 5819 O O . CYS A 1 5 ? 12.094 -9.200 -5.306 1.00 0.00 5 CYS A O 13
ATOM 5826 N N . ALA A 1 6 ? 10.031 -8.879 -6.145 1.00 0.00 6 ALA A N 13
ATOM 5827 C CA . ALA A 1 6 ? 10.318 -7.520 -6.585 1.00 0.00 6 ALA A CA 13
ATOM 5828 C C . ALA A 1 6 ? 10.670 -6.634 -5.395 1.00 0.00 6 ALA A C 13
ATOM 5829 O O . ALA A 1 6 ? 11.604 -5.834 -5.460 1.00 0.00 6 ALA A O 13
ATOM 5836 N N . VAL A 1 7 ? 9.921 -6.783 -4.305 1.00 0.00 7 VAL A N 13
ATOM 5837 C CA . VAL A 1 7 ? 10.166 -5.994 -3.107 1.00 0.00 7 VAL A CA 13
ATOM 5838 C C . VAL A 1 7 ? 11.526 -6.336 -2.507 1.00 0.00 7 VAL A C 13
ATOM 5839 O O . VAL A 1 7 ? 12.287 -5.448 -2.121 1.00 0.00 7 VAL A O 13
ATOM 5852 N N . ALA A 1 8 ? 11.823 -7.629 -2.429 1.00 0.00 8 ALA A N 13
ATOM 5853 C CA . ALA A 1 8 ? 13.092 -8.079 -1.871 1.00 0.00 8 ALA A CA 13
ATOM 5854 C C . ALA A 1 8 ? 14.259 -7.524 -2.679 1.00 0.00 8 ALA A C 13
ATOM 5855 O O . ALA A 1 8 ? 15.362 -7.352 -2.160 1.00 0.00 8 ALA A O 13
ATOM 5862 N N . ALA A 1 9 ? 14.010 -7.247 -3.955 1.00 0.00 9 ALA A N 13
ATOM 5863 C CA . ALA A 1 9 ? 15.049 -6.712 -4.828 1.00 0.00 9 ALA A CA 13
ATOM 5864 C C . ALA A 1 9 ? 15.520 -5.350 -4.326 1.00 0.00 9 ALA A C 13
ATOM 5865 O O . ALA A 1 9 ? 16.712 -5.044 -4.362 1.00 0.00 9 ALA A O 13
ATOM 5883 N N . ALA A 1 11 ? 15.125 -4.142 -1.142 1.00 0.00 11 ALA A N 13
ATOM 5884 C CA . ALA A 1 11 ? 15.766 -4.329 0.155 1.00 0.00 11 ALA A CA 13
ATOM 5885 C C . ALA A 1 11 ? 17.124 -5.003 -0.012 1.00 0.00 11 ALA A C 13
ATOM 5886 O O . ALA A 1 11 ? 18.081 -4.675 0.691 1.00 0.00 11 ALA A O 13
ATOM 5893 N N . ALA A 1 12 ? 17.201 -5.945 -0.946 1.00 0.00 12 ALA A N 13
ATOM 5894 C CA . ALA A 1 12 ? 18.449 -6.659 -1.194 1.00 0.00 12 ALA A CA 13
ATOM 5895 C C . ALA A 1 12 ? 19.529 -5.697 -1.678 1.00 0.00 12 ALA A C 13
ATOM 5896 O O . ALA A 1 12 ? 20.689 -5.800 -1.279 1.00 0.00 12 ALA A O 13
ATOM 5903 N N . ALA A 1 13 ? 19.141 -4.763 -2.540 1.00 0.00 13 ALA A N 13
ATOM 5904 C CA . ALA A 1 13 ? 20.089 -3.790 -3.073 1.00 0.00 13 ALA A CA 13
ATOM 5905 C C . ALA A 1 13 ? 20.674 -2.940 -1.947 1.00 0.00 13 ALA A C 13
ATOM 5906 O O . ALA A 1 13 ? 21.875 -2.663 -1.923 1.00 0.00 13 ALA A O 13
ATOM 5913 N N . ALA A 1 14 ? 19.819 -2.531 -1.016 1.00 0.00 14 ALA A N 13
ATOM 5914 C CA . ALA A 1 14 ? 20.261 -1.716 0.108 1.00 0.00 14 ALA A CA 13
ATOM 5915 C C . ALA A 1 14 ? 21.211 -2.503 1.008 1.00 0.00 14 ALA A C 13
ATOM 5916 O O . ALA A 1 14 ? 22.176 -1.956 1.532 1.00 0.00 14 ALA A O 13
ATOM 5930 N N . ALA A 1 16 ? 23.737 -3.819 0.900 1.00 0.00 16 ALA A N 13
ATOM 5931 C CA . ALA A 1 16 ? 25.087 -3.275 0.828 1.00 0.00 16 ALA A CA 13
ATOM 5932 C C . ALA A 1 16 ? 25.058 -1.751 0.764 1.00 0.00 16 ALA A C 13
ATOM 5933 O O . ALA A 1 16 ? 25.735 -1.073 1.536 1.00 0.00 16 ALA A O 13
ATOM 5940 N N . ALA A 1 17 ? 24.277 -1.220 -0.175 1.00 0.00 17 ALA A N 13
ATOM 5941 C CA . ALA A 1 17 ? 24.178 0.226 -0.340 1.00 0.00 17 ALA A CA 13
ATOM 5942 C C . ALA A 1 17 ? 23.579 0.877 0.902 1.00 0.00 17 ALA A C 13
ATOM 5943 O O . ALA A 1 17 ? 24.129 1.839 1.436 1.00 0.00 17 ALA A O 13
ATOM 5950 N N . CYS A 1 18 ? 22.453 0.343 1.359 1.00 0.00 18 CYS A N 13
ATOM 5951 C CA . CYS A 1 18 ? 21.789 0.877 2.538 1.00 0.00 18 CYS A CA 13
ATOM 5952 C C . CYS A 1 18 ? 22.686 0.753 3.764 1.00 0.00 18 CYS A C 13
ATOM 5953 O O . CYS A 1 18 ? 22.773 1.672 4.577 1.00 0.00 18 CYS A O 13
ATOM 5960 N N . GLY A 1 19 ? 23.356 -0.388 3.888 1.00 0.00 19 GLY A N 13
ATOM 5961 C CA . GLY A 1 19 ? 24.248 -0.618 5.018 1.00 0.00 19 GLY A CA 13
ATOM 5962 C C . GLY A 1 19 ? 25.387 0.396 5.031 1.00 0.00 19 GLY A C 13
ATOM 5963 O O . GLY A 1 19 ? 25.758 0.915 6.084 1.00 0.00 19 GLY A O 13
ATOM 5967 N N . TRP A 1 20 ? 25.936 0.677 3.853 1.00 0.00 20 TRP A N 13
ATOM 5968 C CA . TRP A 1 20 ? 27.030 1.634 3.740 1.00 0.00 20 TRP A CA 13
ATOM 5969 C C . TRP A 1 20 ? 26.583 3.018 4.203 1.00 0.00 20 TRP A C 13
ATOM 5970 O O . TRP A 1 20 ? 27.325 3.723 4.887 1.00 0.00 20 TRP A O 13
ATOM 5991 N N . VAL A 1 21 ? 25.366 3.400 3.826 1.00 0.00 21 VAL A N 13
ATOM 5992 C CA . VAL A 1 21 ? 24.831 4.699 4.207 1.00 0.00 21 VAL A CA 13
ATOM 5993 C C . VAL A 1 21 ? 24.673 4.787 5.720 1.00 0.00 21 VAL A C 13
ATOM 5994 O O . VAL A 1 21 ? 24.648 5.879 6.288 1.00 0.00 21 VAL A O 13
ATOM 6007 N N . GLY A 1 22 ? 24.568 3.632 6.370 1.00 0.00 22 GLY A N 13
ATOM 6008 C CA . GLY A 1 22 ? 24.417 3.592 7.820 1.00 0.00 22 GLY A CA 13
ATOM 6009 C C . GLY A 1 22 ? 25.706 4.015 8.516 1.00 0.00 22 GLY A C 13
ATOM 6010 O O . GLY A 1 22 ? 26.070 3.467 9.558 1.00 0.00 22 GLY A O 13
ATOM 6014 N N . GLY A 1 23 ? 26.394 4.993 7.936 1.00 0.00 23 GLY A N 13
ATOM 6015 C CA . GLY A 1 23 ? 27.643 5.481 8.509 1.00 0.00 23 GLY A CA 13
ATOM 6016 C C . GLY A 1 23 ? 28.844 4.840 7.824 1.00 0.00 23 GLY A C 13
ATOM 6017 O O . GLY A 1 23 ? 29.987 5.235 8.055 1.00 0.00 23 GLY A O 13
ATOM 6021 N N . GLY A 1 24 ? 28.578 3.848 6.980 1.00 0.00 24 GLY A N 13
ATOM 6022 C CA . GLY A 1 24 ? 29.649 3.160 6.267 1.00 0.00 24 GLY A CA 13
ATOM 6023 C C . GLY A 1 24 ? 30.410 4.124 5.363 1.00 0.00 24 GLY A C 13
ATOM 6024 O O . GLY A 1 24 ? 31.639 4.100 5.310 1.00 0.00 24 GLY A O 13
ATOM 6028 N N . ILE A 1 25 ? 29.671 4.975 4.656 1.00 0.00 25 ILE A N 13
ATOM 6029 C CA . ILE A 1 25 ? 30.290 5.944 3.761 1.00 0.00 25 ILE A CA 13
ATOM 6030 C C . ILE A 1 25 ? 31.090 6.973 4.555 1.00 0.00 25 ILE A C 13
ATOM 6031 O O . ILE A 1 25 ? 32.190 7.359 4.160 1.00 0.00 25 ILE A O 13
ATOM 6047 N N . PHE A 1 26 ? 30.524 7.416 5.670 1.00 0.00 26 PHE A N 13
ATOM 6048 C CA . PHE A 1 26 ? 31.187 8.407 6.512 1.00 0.00 26 PHE A CA 13
ATOM 6049 C C . PHE A 1 26 ? 32.537 7.881 6.987 1.00 0.00 26 PHE A C 13
ATOM 6050 O O . PHE A 1 26 ? 33.536 8.599 6.964 1.00 0.00 26 PHE A O 13
ATOM 6067 N N . THR A 1 27 ? 32.558 6.624 7.416 1.00 0.00 27 THR A N 13
ATOM 6068 C CA . THR A 1 27 ? 33.793 6.012 7.893 1.00 0.00 27 THR A CA 13
ATOM 6069 C C . THR A 1 27 ? 34.835 5.966 6.781 1.00 0.00 27 THR A C 13
ATOM 6070 O O . THR A 1 27 ? 35.996 6.316 6.991 1.00 0.00 27 THR A O 13
ATOM 6081 N N . GLY A 1 28 ? 34.413 5.533 5.597 1.00 0.00 28 GLY A N 13
ATOM 6082 C CA . GLY A 1 28 ? 35.320 5.448 4.460 1.00 0.00 28 GLY A CA 13
ATOM 6083 C C . GLY A 1 28 ? 35.800 6.834 4.040 1.00 0.00 28 GLY A C 13
ATOM 6084 O O . GLY A 1 28 ? 36.995 7.051 3.837 1.00 0.00 28 GLY A O 13
ATOM 6088 N N . VAL A 1 29 ? 34.863 7.769 3.913 1.00 0.00 29 VAL A N 13
ATOM 6089 C CA . VAL A 1 29 ? 35.204 9.129 3.519 1.00 0.00 29 VAL A CA 13
ATOM 6090 C C . VAL A 1 29 ? 36.052 9.800 4.596 1.00 0.00 29 VAL A C 13
ATOM 6091 O O . VAL A 1 29 ? 37.033 10.479 4.296 1.00 0.00 29 VAL A O 13
ATOM 6115 N N . VAL A 1 31 ? 37.685 8.185 6.945 1.00 0.00 31 VAL A N 13
ATOM 6116 C CA . VAL A 1 31 ? 38.903 7.402 7.092 1.00 0.00 31 VAL A CA 13
ATOM 6117 C C . VAL A 1 31 ? 39.914 7.766 6.012 1.00 0.00 31 VAL A C 13
ATOM 6118 O O . VAL A 1 31 ? 41.100 7.943 6.294 1.00 0.00 31 VAL A O 13
ATOM 6131 N N . VAL A 1 32 ? 39.439 7.875 4.775 1.00 0.00 32 VAL A N 13
ATOM 6132 C CA . VAL A 1 32 ? 40.311 8.218 3.661 1.00 0.00 32 VAL A CA 13
ATOM 6133 C C . VAL A 1 32 ? 40.912 9.608 3.861 1.00 0.00 32 VAL A C 13
ATOM 6134 O O . VAL A 1 32 ? 42.110 9.805 3.674 1.00 0.00 32 VAL A O 13
ATOM 6147 N N . VAL A 1 33 ? 40.070 10.562 4.235 1.00 0.00 33 VAL A N 13
ATOM 6148 C CA . VAL A 1 33 ? 40.527 11.930 4.444 1.00 0.00 33 VAL A CA 13
ATOM 6149 C C . VAL A 1 33 ? 41.581 11.972 5.543 1.00 0.00 33 VAL A C 13
ATOM 6150 O O . VAL A 1 33 ? 42.598 12.652 5.415 1.00 0.00 33 VAL A O 13
ATOM 6172 N N . LEU A 1 35 ? 43.810 9.644 6.647 1.00 0.00 35 LEU A N 13
ATOM 6173 C CA . LEU A 1 35 ? 45.087 9.185 6.132 1.00 0.00 35 LEU A CA 13
ATOM 6174 C C . LEU A 1 35 ? 45.605 10.126 5.053 1.00 0.00 35 LEU A C 13
ATOM 6175 O O . LEU A 1 35 ? 46.796 10.429 5.003 1.00 0.00 35 LEU A O 13
ATOM 6191 N N . LYS A 1 36 ? 44.704 10.582 4.192 1.00 0.00 36 LYS A N 13
ATOM 6192 C CA . LYS A 1 36 ? 45.086 11.487 3.119 1.00 0.00 36 LYS A CA 13
ATOM 6193 C C . LYS A 1 36 ? 45.641 12.792 3.676 1.00 0.00 36 LYS A C 13
ATOM 6194 O O . LYS A 1 36 ? 46.602 13.349 3.141 1.00 0.00 36 LYS A O 13
ATOM 6213 N N . HIS A 1 37 ? 45.016 13.287 4.739 1.00 0.00 37 HIS A N 13
ATOM 6214 C CA . HIS A 1 37 ? 45.447 14.541 5.342 1.00 0.00 37 HIS A CA 13
ATOM 6215 C C . HIS A 1 37 ? 45.933 14.327 6.773 1.00 0.00 37 HIS A C 13
ATOM 6216 O O . HIS A 1 37 ? 47.090 14.597 7.092 1.00 0.00 37 HIS A O 13
ATOM 6230 N N . CYS A 1 38 ? 45.040 13.850 7.632 1.00 0.00 38 CYS A N 13
ATOM 6231 C CA . CYS A 1 38 ? 45.381 13.615 9.028 1.00 0.00 38 CYS A CA 13
ATOM 6232 C C . CYS A 1 38 ? 45.897 12.195 9.236 1.00 0.00 38 CYS A C 13
ATOM 6233 O O . CYS A 1 38 ? 45.616 11.631 10.281 1.00 0.00 38 CYS A O 13
ATOM 6266 N N . PRO A 1 3 ? 19.208 1.407 -9.717 1.00 0.00 3 PRO A N 14
ATOM 6267 C CA . PRO A 1 3 ? 18.066 1.303 -8.773 1.00 0.00 3 PRO A CA 14
ATOM 6268 C C . PRO A 1 3 ? 17.742 -0.147 -8.422 1.00 0.00 3 PRO A C 14
ATOM 6269 O O . PRO A 1 3 ? 17.376 -0.454 -7.290 1.00 0.00 3 PRO A O 14
ATOM 6280 N N . VAL A 1 4 ? 17.869 -1.035 -9.406 1.00 0.00 4 VAL A N 14
ATOM 6281 C CA . VAL A 1 4 ? 17.575 -2.449 -9.188 1.00 0.00 4 VAL A CA 14
ATOM 6282 C C . VAL A 1 4 ? 18.594 -3.096 -8.250 1.00 0.00 4 VAL A C 14
ATOM 6283 O O . VAL A 1 4 ? 18.228 -3.714 -7.247 1.00 0.00 4 VAL A O 14
ATOM 6296 N N . CYS A 1 5 ? 19.872 -2.951 -8.580 1.00 0.00 5 CYS A N 14
ATOM 6297 C CA . CYS A 1 5 ? 20.932 -3.534 -7.761 1.00 0.00 5 CYS A CA 14
ATOM 6298 C C . CYS A 1 5 ? 21.242 -2.647 -6.570 1.00 0.00 5 CYS A C 14
ATOM 6299 O O . CYS A 1 5 ? 21.321 -3.113 -5.434 1.00 0.00 5 CYS A O 14
ATOM 6306 N N . ALA A 1 6 ? 21.422 -1.369 -6.844 1.00 0.00 6 ALA A N 14
ATOM 6307 C CA . ALA A 1 6 ? 21.730 -0.413 -5.787 1.00 0.00 6 ALA A CA 14
ATOM 6308 C C . ALA A 1 6 ? 20.717 -0.538 -4.654 1.00 0.00 6 ALA A C 14
ATOM 6309 O O . ALA A 1 6 ? 21.090 -0.585 -3.481 1.00 0.00 6 ALA A O 14
ATOM 6316 N N . VAL A 1 7 ? 19.437 -0.600 -5.008 1.00 0.00 7 VAL A N 14
ATOM 6317 C CA . VAL A 1 7 ? 18.390 -0.729 -4.009 1.00 0.00 7 VAL A CA 14
ATOM 6318 C C . VAL A 1 7 ? 18.519 -2.053 -3.265 1.00 0.00 7 VAL A C 14
ATOM 6319 O O . VAL A 1 7 ? 18.421 -2.098 -2.039 1.00 0.00 7 VAL A O 14
ATOM 6332 N N . ALA A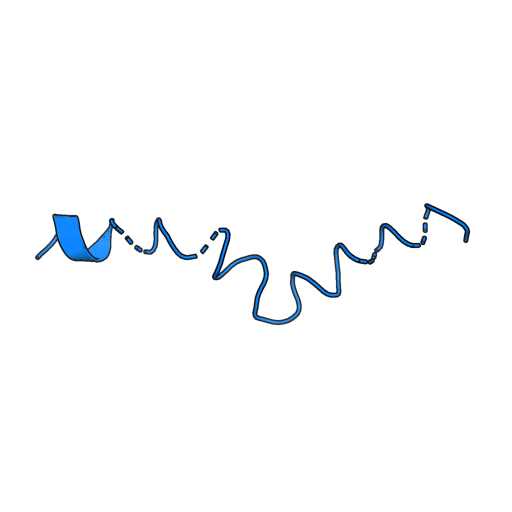 1 8 ? 18.737 -3.132 -4.015 1.00 0.00 8 ALA A N 14
ATOM 6333 C CA . ALA A 1 8 ? 18.873 -4.451 -3.407 1.00 0.00 8 ALA A CA 14
ATOM 6334 C C . ALA A 1 8 ? 20.091 -4.496 -2.488 1.00 0.00 8 ALA A C 14
ATOM 6335 O O . ALA A 1 8 ? 20.048 -5.093 -1.413 1.00 0.00 8 ALA A O 14
ATOM 6342 N N . ALA A 1 9 ? 21.174 -3.857 -2.918 1.00 0.00 9 ALA A N 14
ATOM 6343 C CA . ALA A 1 9 ? 22.398 -3.828 -2.126 1.00 0.00 9 ALA A CA 14
ATOM 6344 C C . ALA A 1 9 ? 22.175 -3.069 -0.822 1.00 0.00 9 ALA A C 14
ATOM 6345 O O . ALA A 1 9 ? 22.702 -3.445 0.225 1.00 0.00 9 ALA A O 14
ATOM 6363 N N . ALA A 1 11 ? 19.447 -2.851 0.821 1.00 0.00 11 ALA A N 14
ATOM 6364 C CA . ALA A 1 11 ? 18.669 -3.691 1.724 1.00 0.00 11 ALA A CA 14
ATOM 6365 C C . ALA A 1 11 ? 19.584 -4.627 2.508 1.00 0.00 11 ALA A C 14
ATOM 6366 O O . ALA A 1 11 ? 19.483 -4.726 3.731 1.00 0.00 11 ALA A O 14
ATOM 6373 N N . ALA A 1 12 ? 20.476 -5.308 1.799 1.00 0.00 12 ALA A N 14
ATOM 6374 C CA . ALA A 1 12 ? 21.405 -6.230 2.442 1.00 0.00 12 ALA A CA 14
ATOM 6375 C C . ALA A 1 12 ? 22.374 -5.472 3.345 1.00 0.00 12 ALA A C 14
ATOM 6376 O O . ALA A 1 12 ? 22.710 -5.932 4.437 1.00 0.00 12 ALA A O 14
ATOM 6383 N N . ALA A 1 13 ? 22.815 -4.307 2.883 1.00 0.00 13 ALA A N 14
ATOM 6384 C CA . ALA A 1 13 ? 23.745 -3.489 3.654 1.00 0.00 13 ALA A CA 14
ATOM 6385 C C . ALA A 1 13 ? 23.089 -3.005 4.944 1.00 0.00 13 ALA A C 14
ATOM 6386 O O . ALA A 1 13 ? 23.741 -2.903 5.984 1.00 0.00 13 ALA A O 14
ATOM 6393 N N . ALA A 1 14 ? 21.798 -2.704 4.867 1.00 0.00 14 ALA A N 14
ATOM 6394 C CA . ALA A 1 14 ? 21.067 -2.227 6.033 1.00 0.00 14 ALA A CA 14
ATOM 6395 C C . ALA A 1 14 ? 21.103 -3.268 7.147 1.00 0.00 14 ALA A C 14
ATOM 6396 O O . ALA A 1 14 ? 21.199 -2.922 8.321 1.00 0.00 14 ALA A O 14
ATOM 6410 N N . ALA A 1 16 ? 22.966 -4.764 8.938 1.00 0.00 16 ALA A N 14
ATOM 6411 C CA . ALA A 1 16 ? 23.684 -4.271 10.109 1.00 0.00 16 ALA A CA 14
ATOM 6412 C C . ALA A 1 16 ? 23.588 -2.747 10.216 1.00 0.00 16 ALA A C 14
ATOM 6413 O O . ALA A 1 16 ? 23.319 -2.210 11.289 1.00 0.00 16 ALA A O 14
ATOM 6420 N N . ALA A 1 17 ? 23.826 -2.055 9.102 1.00 0.00 17 ALA A N 14
ATOM 6421 C CA . ALA A 1 17 ? 23.780 -0.590 9.092 1.00 0.00 17 ALA A CA 14
ATOM 6422 C C . ALA A 1 17 ? 22.387 -0.073 9.444 1.00 0.00 17 ALA A C 14
ATOM 6423 O O . ALA A 1 17 ? 22.239 0.827 10.271 1.00 0.00 17 ALA A O 14
ATOM 6430 N N . CYS A 1 18 ? 21.372 -0.645 8.808 1.00 0.00 18 CYS A N 14
ATOM 6431 C CA . CYS A 1 18 ? 19.994 -0.237 9.051 1.00 0.00 18 CYS A CA 14
ATOM 6432 C C . CYS A 1 18 ? 19.630 -0.442 10.517 1.00 0.00 18 CYS A C 14
ATOM 6433 O O . CYS A 1 18 ? 18.917 0.368 11.109 1.00 0.00 18 CYS A O 14
ATOM 6440 N N . GLY A 1 19 ? 20.125 -1.530 11.096 1.00 0.00 19 GLY A N 14
ATOM 6441 C CA . GLY A 1 19 ? 19.849 -1.830 12.496 1.00 0.00 19 GLY A CA 14
ATOM 6442 C C . GLY A 1 19 ? 20.810 -1.077 13.409 1.00 0.00 19 GLY A C 14
ATOM 6443 O O . GLY A 1 19 ? 20.396 -0.236 14.207 1.00 0.00 19 GLY A O 14
ATOM 6447 N N . TRP A 1 20 ? 22.096 -1.389 13.286 1.00 0.00 20 TRP A N 14
ATOM 6448 C CA . TRP A 1 20 ? 23.117 -0.740 14.102 1.00 0.00 20 TRP A CA 14
ATOM 6449 C C . TRP A 1 20 ? 23.133 0.763 13.858 1.00 0.00 20 TRP A C 14
ATOM 6450 O O . TRP A 1 20 ? 23.270 1.553 14.793 1.00 0.00 20 TRP A O 14
ATOM 6471 N N . VAL A 1 21 ? 22.990 1.153 12.596 1.00 0.00 21 VAL A N 14
ATOM 6472 C CA . VAL A 1 21 ? 22.988 2.560 12.233 1.00 0.00 21 VAL A CA 14
ATOM 6473 C C . VAL A 1 21 ? 23.939 3.351 13.128 1.00 0.00 21 VAL A C 14
ATOM 6474 O O . VAL A 1 21 ? 23.743 4.545 13.357 1.00 0.00 21 VAL A O 14
ATOM 6487 N N . GLY A 1 22 ? 24.969 2.678 13.632 1.00 0.00 22 GLY A N 14
ATOM 6488 C CA . GLY A 1 22 ? 25.943 3.326 14.502 1.00 0.00 22 GLY A CA 14
ATOM 6489 C C . GLY A 1 22 ? 27.043 3.997 13.687 1.00 0.00 22 GLY A C 14
ATOM 6490 O O . GLY A 1 22 ? 28.196 4.057 14.113 1.00 0.00 22 GLY A O 14
ATOM 6494 N N . GLY A 1 23 ? 26.679 4.500 12.512 1.00 0.00 23 GLY A N 14
ATOM 6495 C CA . GLY A 1 23 ? 27.644 5.165 11.645 1.00 0.00 23 GLY A CA 14
ATOM 6496 C C . GLY A 1 23 ? 28.112 4.232 10.535 1.00 0.00 23 GLY A C 14
ATOM 6497 O O . GLY A 1 23 ? 28.817 4.648 9.616 1.00 0.00 23 GLY A O 14
ATOM 6501 N N . GLY A 1 24 ? 27.713 2.968 10.625 1.00 0.00 24 GLY A N 14
ATOM 6502 C CA . GLY A 1 24 ? 28.098 1.985 9.619 1.00 0.00 24 GLY A CA 14
ATOM 6503 C C . GLY A 1 24 ? 27.520 2.351 8.257 1.00 0.00 24 GLY A C 14
ATOM 6504 O O . GLY A 1 24 ? 28.168 2.161 7.227 1.00 0.00 24 GLY A O 14
ATOM 6508 N N . ILE A 1 25 ? 26.296 2.872 8.257 1.00 0.00 25 ILE A N 14
ATOM 6509 C CA . ILE A 1 25 ? 25.640 3.257 7.016 1.00 0.00 25 ILE A CA 14
ATOM 6510 C C . ILE A 1 25 ? 26.407 4.365 6.314 1.00 0.00 25 ILE A C 14
ATOM 6511 O O . ILE A 1 25 ? 26.864 4.202 5.182 1.00 0.00 25 ILE A O 14
ATOM 6527 N N . PHE A 1 26 ? 26.545 5.492 6.993 1.00 0.00 26 PHE A N 14
ATOM 6528 C CA . PHE A 1 26 ? 27.261 6.629 6.429 1.00 0.00 26 PHE A CA 14
ATOM 6529 C C . PHE A 1 26 ? 28.711 6.254 6.145 1.00 0.00 26 PHE A C 14
ATOM 6530 O O . PHE A 1 26 ? 29.245 6.558 5.078 1.00 0.00 26 PHE A O 14
ATOM 6547 N N . THR A 1 27 ? 29.342 5.592 7.106 1.00 0.00 27 THR A N 14
ATOM 6548 C CA . THR A 1 27 ? 30.729 5.178 6.948 1.00 0.00 27 THR A CA 14
ATOM 6549 C C . THR A 1 27 ? 30.864 4.200 5.788 1.00 0.00 27 THR A C 14
ATOM 6550 O O . THR A 1 27 ? 31.771 4.321 4.968 1.00 0.00 27 THR A O 14
ATOM 6561 N N . GLY A 1 28 ? 29.958 3.230 5.725 1.00 0.00 28 GLY A N 14
ATOM 6562 C CA . GLY A 1 28 ? 29.994 2.241 4.655 1.00 0.00 28 GLY A CA 14
ATOM 6563 C C . GLY A 1 28 ? 29.760 2.894 3.297 1.00 0.00 28 GLY A C 14
ATOM 6564 O O . GLY A 1 28 ? 30.505 2.653 2.347 1.00 0.00 28 GLY A O 14
ATOM 6568 N N . VAL A 1 29 ? 28.722 3.721 3.212 1.00 0.00 29 VAL A N 14
ATOM 6569 C CA . VAL A 1 29 ? 28.400 4.400 1.964 1.00 0.00 29 VAL A CA 14
ATOM 6570 C C . VAL A 1 29 ? 29.525 5.347 1.563 1.00 0.00 29 VAL A C 14
ATOM 6571 O O . VAL A 1 29 ? 29.918 5.401 0.398 1.00 0.00 29 VAL A O 14
ATOM 6595 N N . VAL A 1 31 ? 32.576 5.185 2.778 1.00 0.00 31 VAL A N 14
ATOM 6596 C CA . VAL A 1 31 ? 33.780 4.389 2.628 1.00 0.00 31 VAL A CA 14
ATOM 6597 C C . VAL A 1 31 ? 33.804 3.691 1.269 1.00 0.00 31 VAL A C 14
ATOM 6598 O O . VAL A 1 31 ? 34.809 3.727 0.563 1.00 0.00 31 VAL A O 14
ATOM 6611 N N . VAL A 1 32 ? 32.689 3.061 0.904 1.00 0.00 32 VAL A N 14
ATOM 6612 C CA . VAL A 1 32 ? 32.600 2.360 -0.369 1.00 0.00 32 VAL A CA 14
ATOM 6613 C C . VAL A 1 32 ? 32.731 3.330 -1.535 1.00 0.00 32 VAL A C 14
ATOM 6614 O O . VAL A 1 32 ? 33.487 3.087 -2.475 1.00 0.00 32 VAL A O 14
ATOM 6627 N N . VAL A 1 33 ? 31.992 4.428 -1.469 1.00 0.00 33 VAL A N 14
ATOM 6628 C CA . VAL A 1 33 ? 32.038 5.422 -2.528 1.00 0.00 33 VAL A CA 14
ATOM 6629 C C . VAL A 1 33 ? 33.477 5.802 -2.829 1.00 0.00 33 VAL A C 14
ATOM 6630 O O . VAL A 1 33 ? 34.002 5.457 -3.881 1.00 0.00 33 VAL A O 14
ATOM 6652 N N . LEU A 1 35 ? 36.079 4.575 -2.135 1.00 0.00 35 LEU A N 14
ATOM 6653 C CA . LEU A 1 35 ? 36.778 3.394 -2.609 1.00 0.00 35 LEU A CA 14
ATOM 6654 C C . LEU A 1 35 ? 36.432 3.157 -4.075 1.00 0.00 35 LEU A C 14
ATOM 6655 O O . LEU A 1 35 ? 37.271 2.716 -4.861 1.00 0.00 35 LEU A O 14
ATOM 6671 N N . LYS A 1 36 ? 35.190 3.464 -4.436 1.00 0.00 36 LYS A N 14
ATOM 6672 C CA . LYS A 1 36 ? 34.731 3.305 -5.803 1.00 0.00 36 LYS A CA 14
ATOM 6673 C C . LYS A 1 36 ? 35.116 4.516 -6.666 1.00 0.00 36 LYS A C 14
ATOM 6674 O O . LYS A 1 36 ? 35.557 4.358 -7.806 1.00 0.00 36 LYS A O 14
ATOM 6693 N N . HIS A 1 37 ? 34.944 5.723 -6.121 1.00 0.00 37 HIS A N 14
ATOM 6694 C CA . HIS A 1 37 ? 35.275 6.949 -6.852 1.00 0.00 37 HIS A CA 14
ATOM 6695 C C . HIS A 1 37 ? 34.582 8.167 -6.237 1.00 0.00 37 HIS A C 14
ATOM 6696 O O . HIS A 1 37 ? 33.389 8.383 -6.456 1.00 0.00 37 HIS A O 14
ATOM 6710 N N . CYS A 1 38 ? 35.323 8.951 -5.460 1.00 0.00 38 CYS A N 14
ATOM 6711 C CA . CYS A 1 38 ? 34.751 10.130 -4.816 1.00 0.00 38 CYS A CA 14
ATOM 6712 C C . CYS A 1 38 ? 34.438 11.210 -5.846 1.00 0.00 38 CYS A C 14
ATOM 6713 O O . CYS A 1 38 ? 34.445 12.372 -5.475 1.00 0.00 38 CYS A O 14
ATOM 6746 N N . PRO A 1 3 ? 9.035 -10.391 -9.751 1.00 0.00 3 PRO A N 15
ATOM 6747 C CA . PRO A 1 3 ? 9.548 -8.988 -9.783 1.00 0.00 3 PRO A CA 15
ATOM 6748 C C . PRO A 1 3 ? 9.331 -8.253 -8.456 1.00 0.00 3 PRO A C 15
ATOM 6749 O O . PRO A 1 3 ? 10.210 -7.531 -7.986 1.00 0.00 3 PRO A O 15
ATOM 6760 N N . VAL A 1 4 ? 8.149 -8.433 -7.868 1.00 0.00 4 VAL A N 15
ATOM 6761 C CA . VAL A 1 4 ? 7.822 -7.768 -6.607 1.00 0.00 4 VAL A CA 15
ATOM 6762 C C . VAL A 1 4 ? 8.783 -8.196 -5.500 1.00 0.00 4 VAL A C 15
ATOM 6763 O O . VAL A 1 4 ? 9.291 -7.366 -4.749 1.00 0.00 4 VAL A O 15
ATOM 6776 N N . CYS A 1 5 ? 9.033 -9.494 -5.417 1.00 0.00 5 CYS A N 15
ATOM 6777 C CA . CYS A 1 5 ? 9.937 -10.032 -4.415 1.00 0.00 5 CYS A CA 15
ATOM 6778 C C . CYS A 1 5 ? 11.340 -9.470 -4.606 1.00 0.00 5 CYS A C 15
ATOM 6779 O O . CYS A 1 5 ? 12.027 -9.140 -3.639 1.00 0.00 5 CYS A O 15
ATOM 6786 N N . ALA A 1 6 ? 11.759 -9.363 -5.860 1.00 0.00 6 ALA A N 15
ATOM 6787 C CA . ALA A 1 6 ? 13.083 -8.840 -6.166 1.00 0.00 6 ALA A CA 15
ATOM 6788 C C . ALA A 1 6 ? 13.193 -7.387 -5.721 1.00 0.00 6 ALA A C 15
ATOM 6789 O O . ALA A 1 6 ? 14.236 -6.957 -5.227 1.00 0.00 6 ALA A O 15
ATOM 6796 N N . VAL A 1 7 ? 12.112 -6.633 -5.897 1.00 0.00 7 VAL A N 15
ATOM 6797 C CA . VAL A 1 7 ? 12.099 -5.232 -5.508 1.00 0.00 7 VAL A CA 15
ATOM 6798 C C . VAL A 1 7 ? 12.303 -5.091 -4.002 1.00 0.00 7 VAL A C 15
ATOM 6799 O O . VAL A 1 7 ? 13.090 -4.262 -3.548 1.00 0.00 7 VAL A O 15
ATOM 6812 N N . ALA A 1 8 ? 11.589 -5.906 -3.233 1.00 0.00 8 ALA A N 15
ATOM 6813 C CA . ALA A 1 8 ? 11.702 -5.861 -1.780 1.00 0.00 8 ALA A CA 15
ATOM 6814 C C . ALA A 1 8 ? 13.106 -6.259 -1.339 1.00 0.00 8 ALA A C 15
ATOM 6815 O O . ALA A 1 8 ? 13.666 -5.671 -0.413 1.00 0.00 8 ALA A O 15
ATOM 6822 N N . ALA A 1 9 ? 13.671 -7.259 -2.008 1.00 0.00 9 ALA A N 15
ATOM 6823 C CA . ALA A 1 9 ? 15.012 -7.726 -1.677 1.00 0.00 9 ALA A CA 15
ATOM 6824 C C . ALA A 1 9 ? 16.040 -6.631 -1.940 1.00 0.00 9 ALA A C 15
ATOM 6825 O O . ALA A 1 9 ? 17.002 -6.475 -1.187 1.00 0.00 9 ALA A O 15
ATOM 6843 N N . ALA A 1 11 ? 15.658 -3.150 -1.996 1.00 0.00 11 ALA A N 15
ATOM 6844 C CA . ALA A 1 11 ? 15.593 -2.135 -0.951 1.00 0.00 11 ALA A CA 15
ATOM 6845 C C . ALA A 1 11 ? 15.852 -2.758 0.418 1.00 0.00 11 ALA A C 15
ATOM 6846 O O . ALA A 1 11 ? 16.525 -2.166 1.261 1.00 0.00 11 ALA A O 15
ATOM 6853 N N . ALA A 1 12 ? 15.312 -3.954 0.631 1.00 0.00 12 ALA A N 15
ATOM 6854 C CA . ALA A 1 12 ? 15.493 -4.644 1.902 1.00 0.00 12 ALA A CA 15
ATOM 6855 C C . ALA A 1 12 ? 16.966 -4.966 2.135 1.00 0.00 12 ALA A C 15
ATOM 6856 O O . ALA A 1 12 ? 17.471 -4.837 3.249 1.00 0.00 12 ALA A O 15
ATOM 6863 N N . ALA A 1 13 ? 17.650 -5.382 1.073 1.00 0.00 13 ALA A N 15
ATOM 6864 C CA . ALA A 1 13 ? 19.066 -5.717 1.170 1.00 0.00 13 ALA A CA 15
ATOM 6865 C C . ALA A 1 13 ? 19.887 -4.476 1.507 1.00 0.00 13 ALA A C 15
ATOM 6866 O O . ALA A 1 13 ? 20.844 -4.540 2.280 1.00 0.00 13 ALA A O 15
ATOM 6873 N N . ALA A 1 14 ? 19.503 -3.348 0.922 1.00 0.00 14 ALA A N 15
ATOM 6874 C CA . ALA A 1 14 ? 20.210 -2.099 1.166 1.00 0.00 14 ALA A CA 15
ATOM 6875 C C . ALA A 1 14 ? 20.112 -1.706 2.636 1.00 0.00 14 ALA A C 15
ATOM 6876 O O . ALA A 1 14 ? 21.055 -1.154 3.198 1.00 0.00 14 ALA A O 15
ATOM 6890 N N . ALA A 1 16 ? 20.835 -2.537 5.436 1.00 0.00 16 ALA A N 15
ATOM 6891 C CA . ALA A 1 16 ? 22.147 -2.460 6.067 1.00 0.00 16 ALA A CA 15
ATOM 6892 C C . ALA A 1 16 ? 23.230 -2.171 5.030 1.00 0.00 16 ALA A C 15
ATOM 6893 O O . ALA A 1 16 ? 24.137 -1.379 5.277 1.00 0.00 16 ALA A O 15
ATOM 6900 N N . ALA A 1 17 ? 23.141 -2.829 3.875 1.00 0.00 17 ALA A N 15
ATOM 6901 C CA . ALA A 1 17 ? 24.135 -2.640 2.820 1.00 0.00 17 ALA A CA 15
ATOM 6902 C C . ALA A 1 17 ? 24.142 -1.199 2.317 1.00 0.00 17 ALA A C 15
ATOM 6903 O O . ALA A 1 17 ? 25.190 -0.554 2.265 1.00 0.00 17 ALA A O 15
ATOM 6910 N N . CYS A 1 18 ? 22.969 -0.696 1.953 1.00 0.00 18 CYS A N 15
ATOM 6911 C CA . CYS A 1 18 ? 22.852 0.669 1.463 1.00 0.00 18 CYS A CA 15
ATOM 6912 C C . CYS A 1 18 ? 23.276 1.657 2.545 1.00 0.00 18 CYS A C 15
ATOM 6913 O O . CYS A 1 18 ? 24.054 2.577 2.292 1.00 0.00 18 CYS A O 15
ATOM 6920 N N . GLY A 1 19 ? 22.770 1.450 3.755 1.00 0.00 19 GLY A N 15
ATOM 6921 C CA . GLY A 1 19 ? 23.117 2.319 4.871 1.00 0.00 19 GLY A CA 15
ATOM 6922 C C . GLY A 1 19 ? 24.582 2.147 5.262 1.00 0.00 19 GLY A C 15
ATOM 6923 O O . GLY A 1 19 ? 25.248 3.106 5.652 1.00 0.00 19 GLY A O 15
ATOM 6927 N N . TRP A 1 20 ? 25.073 0.915 5.161 1.00 0.00 20 TRP A N 15
ATOM 6928 C CA . TRP A 1 20 ? 26.457 0.616 5.515 1.00 0.00 20 TRP A CA 15
ATOM 6929 C C . TRP A 1 20 ? 27.419 1.404 4.640 1.00 0.00 20 TRP A C 15
ATOM 6930 O O . TRP A 1 20 ? 28.333 2.061 5.136 1.00 0.00 20 TRP A O 15
ATOM 6951 N N . VAL A 1 21 ? 27.203 1.336 3.336 1.00 0.00 21 VAL A N 15
ATOM 6952 C CA . VAL A 1 21 ? 28.052 2.052 2.398 1.00 0.00 21 VAL A CA 15
ATOM 6953 C C . VAL A 1 21 ? 27.528 3.468 2.185 1.00 0.00 21 VAL A C 15
ATOM 6954 O O . VAL A 1 21 ? 26.677 3.703 1.326 1.00 0.00 21 VAL A O 15
ATOM 6967 N N . GLY A 1 22 ? 28.046 4.406 2.969 1.00 0.00 22 GLY A N 15
ATOM 6968 C CA . GLY A 1 22 ? 27.627 5.799 2.858 1.00 0.00 22 GLY A CA 15
ATOM 6969 C C . GLY A 1 22 ? 28.385 6.500 1.738 1.00 0.00 22 GLY A C 15
ATOM 6970 O O . GLY A 1 22 ? 28.107 7.656 1.415 1.00 0.00 22 GLY A O 15
ATOM 6974 N N . GLY A 1 23 ? 29.343 5.794 1.150 1.00 0.00 23 GLY A N 15
ATOM 6975 C CA . GLY A 1 23 ? 30.137 6.363 0.066 1.00 0.00 23 GLY A CA 15
ATOM 6976 C C . GLY A 1 23 ? 31.152 5.354 -0.459 1.00 0.00 23 GLY A C 15
ATOM 6977 O O . GLY A 1 23 ? 32.349 5.635 -0.517 1.00 0.00 23 GLY A O 15
ATOM 6981 N N . GLY A 1 24 ? 30.664 4.179 -0.840 1.00 0.00 24 GLY A N 15
ATOM 6982 C CA . GLY A 1 24 ? 31.537 3.136 -1.363 1.00 0.00 24 GLY A CA 15
ATOM 6983 C C . GLY A 1 24 ? 32.413 2.558 -0.258 1.00 0.00 24 GLY A C 15
ATOM 6984 O O . GLY A 1 24 ? 33.377 1.847 -0.531 1.00 0.00 24 GLY A O 15
ATOM 6988 N N . ILE A 1 25 ? 32.064 2.865 0.989 1.00 0.00 25 ILE A N 15
ATOM 6989 C CA . ILE A 1 25 ? 32.824 2.376 2.130 1.00 0.00 25 ILE A CA 15
ATOM 6990 C C . ILE A 1 25 ? 34.190 3.045 2.202 1.00 0.00 25 ILE A C 15
ATOM 6991 O O . ILE A 1 25 ? 34.585 3.567 3.245 1.00 0.00 25 ILE A O 15
ATOM 7007 N N . PHE A 1 26 ? 34.907 3.012 1.092 1.00 0.00 26 PHE A N 15
ATOM 7008 C CA . PHE A 1 26 ? 36.234 3.602 1.027 1.00 0.00 26 PHE A CA 15
ATOM 7009 C C . PHE A 1 26 ? 36.169 5.101 1.300 1.00 0.00 26 PHE A C 15
ATOM 7010 O O . PHE A 1 26 ? 36.989 5.643 2.038 1.00 0.00 26 PHE A O 15
ATOM 7027 N N . THR A 1 27 ? 35.191 5.767 0.692 1.00 0.00 27 THR A N 15
ATOM 7028 C CA . THR A 1 27 ? 35.038 7.205 0.872 1.00 0.00 27 THR A CA 15
ATOM 7029 C C . THR A 1 27 ? 34.789 7.531 2.339 1.00 0.00 27 THR A C 15
ATOM 7030 O O . THR A 1 27 ? 35.420 8.426 2.898 1.00 0.00 27 THR A O 15
ATOM 7041 N N . GLY A 1 28 ? 33.875 6.795 2.960 1.00 0.00 28 GLY A N 15
ATOM 7042 C CA . GLY A 1 28 ? 33.570 7.019 4.366 1.00 0.00 28 GLY A CA 15
ATOM 7043 C C . GLY A 1 28 ? 34.771 6.673 5.239 1.00 0.00 28 GLY A C 15
ATOM 7044 O O . GLY A 1 28 ? 35.076 7.376 6.201 1.00 0.00 28 GLY A O 15
ATOM 7048 N N . VAL A 1 29 ? 35.452 5.586 4.892 1.00 0.00 29 VAL A N 15
ATOM 7049 C CA . VAL A 1 29 ? 36.621 5.153 5.640 1.00 0.00 29 VAL A CA 15
ATOM 7050 C C . VAL A 1 29 ? 37.747 6.175 5.515 1.00 0.00 29 VAL A C 15
ATOM 7051 O O . VAL A 1 29 ? 38.401 6.518 6.500 1.00 0.00 29 VAL A O 15
ATOM 7075 N N . VAL A 1 31 ? 37.279 9.264 4.368 1.00 0.00 31 VAL A N 15
ATOM 7076 C CA . VAL A 1 31 ? 36.738 10.543 4.797 1.00 0.00 31 VAL A CA 15
ATOM 7077 C C . VAL A 1 31 ? 36.733 10.646 6.321 1.00 0.00 31 VAL A C 15
ATOM 7078 O O . VAL A 1 31 ? 37.119 11.669 6.885 1.00 0.00 31 VAL A O 15
ATOM 7091 N N . VAL A 1 32 ? 36.291 9.579 6.985 1.00 0.00 32 VAL A N 15
ATOM 7092 C CA . VAL A 1 32 ? 36.238 9.563 8.441 1.00 0.00 32 VAL A CA 15
ATOM 7093 C C . VAL A 1 32 ? 37.637 9.670 9.039 1.00 0.00 32 VAL A C 15
ATOM 7094 O O . VAL A 1 32 ? 37.872 10.456 9.959 1.00 0.00 32 VAL A O 15
ATOM 7107 N N . VAL A 1 33 ? 38.561 8.876 8.512 1.00 0.00 33 VAL A N 15
ATOM 7108 C CA . VAL A 1 33 ? 39.932 8.889 8.999 1.00 0.00 33 VAL A CA 15
ATOM 7109 C C . VAL A 1 33 ? 40.540 10.274 8.854 1.00 0.00 33 VAL A C 15
ATOM 7110 O O . VAL A 1 33 ? 40.861 10.921 9.843 1.00 0.00 33 VAL A O 15
ATOM 7132 N N . LEU A 1 35 ? 39.275 12.886 8.486 1.00 0.00 35 LEU A N 15
ATOM 7133 C CA . LEU A 1 35 ? 38.520 13.802 9.321 1.00 0.00 35 LEU A CA 15
ATOM 7134 C C . LEU A 1 35 ? 39.098 13.815 10.732 1.00 0.00 35 LEU A C 15
ATOM 7135 O O . LEU A 1 35 ? 39.257 14.873 11.341 1.00 0.00 35 LEU A O 15
ATOM 7151 N N . LYS A 1 36 ? 39.416 12.628 11.238 1.00 0.00 36 LYS A N 15
ATOM 7152 C CA . LYS A 1 36 ? 39.988 12.501 12.573 1.00 0.00 36 LYS A CA 15
ATOM 7153 C C . LYS A 1 36 ? 41.481 12.816 12.560 1.00 0.00 36 LYS A C 15
ATOM 7154 O O . LYS A 1 36 ? 41.991 13.480 13.461 1.00 0.00 36 LYS A O 15
ATOM 7173 N N . HIS A 1 37 ? 42.179 12.323 11.539 1.00 0.00 37 HIS A N 15
ATOM 7174 C CA . HIS A 1 37 ? 43.617 12.548 11.426 1.00 0.00 37 HIS A CA 15
ATOM 7175 C C . HIS A 1 37 ? 44.267 11.530 10.494 1.00 0.00 37 HIS A C 15
ATOM 7176 O O . HIS A 1 37 ? 44.389 10.355 10.838 1.00 0.00 37 HIS A O 15
ATOM 7190 N N . CYS A 1 38 ? 44.665 11.980 9.310 1.00 0.00 38 CYS A N 15
ATOM 7191 C CA . CYS A 1 38 ? 45.285 11.090 8.334 1.00 0.00 38 CYS A CA 15
ATOM 7192 C C . CYS A 1 38 ? 46.694 10.702 8.775 1.00 0.00 38 CYS A C 15
ATOM 7193 O O . CYS A 1 38 ? 47.254 11.411 9.597 1.00 0.00 38 CYS A O 15
ATOM 7226 N N . PRO A 1 3 ? 18.588 1.643 -10.410 1.00 0.00 3 PRO A N 16
ATOM 7227 C CA . PRO A 1 3 ? 17.982 1.920 -9.083 1.00 0.00 3 PRO A CA 16
ATOM 7228 C C . PRO A 1 3 ? 17.387 0.667 -8.447 1.00 0.00 3 PRO A C 16
ATOM 7229 O O . PRO A 1 3 ? 17.341 0.542 -7.224 1.00 0.00 3 PRO A O 16
ATOM 7240 N N . VAL A 1 4 ? 16.934 -0.259 -9.288 1.00 0.00 4 VAL A N 16
ATOM 7241 C CA . VAL A 1 4 ? 16.344 -1.497 -8.797 1.00 0.00 4 VAL A CA 16
ATOM 7242 C C . VAL A 1 4 ? 17.376 -2.323 -8.034 1.00 0.00 4 VAL A C 16
ATOM 7243 O O . VAL A 1 4 ? 17.312 -2.440 -6.811 1.00 0.00 4 VAL A O 16
ATOM 7256 N N . CYS A 1 5 ? 18.328 -2.893 -8.767 1.00 0.00 5 CYS A N 16
ATOM 7257 C CA . CYS A 1 5 ? 19.372 -3.707 -8.154 1.00 0.00 5 CYS A CA 16
ATOM 7258 C C . CYS A 1 5 ? 20.235 -2.862 -7.226 1.00 0.00 5 CYS A C 16
ATOM 7259 O O . CYS A 1 5 ? 20.630 -3.309 -6.150 1.00 0.00 5 CYS A O 16
ATOM 7266 N N . ALA A 1 6 ? 20.524 -1.642 -7.654 1.00 0.00 6 ALA A N 16
ATOM 7267 C CA . ALA A 1 6 ? 21.347 -0.741 -6.853 1.00 0.00 6 ALA A CA 16
ATOM 7268 C C . ALA A 1 6 ? 20.714 -0.510 -5.483 1.00 0.00 6 ALA A C 16
ATOM 7269 O O . ALA A 1 6 ? 21.392 -0.582 -4.459 1.00 0.00 6 ALA A O 16
ATOM 7276 N N . VAL A 1 7 ? 19.412 -0.239 -5.470 1.00 0.00 7 VAL A N 16
ATOM 7277 C CA . VAL A 1 7 ? 18.703 -0.006 -4.222 1.00 0.00 7 VAL A CA 16
ATOM 7278 C C . VAL A 1 7 ? 18.699 -1.267 -3.363 1.00 0.00 7 VAL A C 16
ATOM 7279 O O . VAL A 1 7 ? 18.928 -1.209 -2.154 1.00 0.00 7 VAL A O 16
ATOM 7292 N N . ALA A 1 8 ? 18.437 -2.406 -3.995 1.00 0.00 8 ALA A N 16
ATOM 7293 C CA . ALA A 1 8 ? 18.404 -3.677 -3.280 1.00 0.00 8 ALA A CA 16
ATOM 7294 C C . ALA A 1 8 ? 19.770 -3.983 -2.673 1.00 0.00 8 ALA A C 16
ATOM 7295 O O . ALA A 1 8 ? 19.862 -4.528 -1.574 1.00 0.00 8 ALA A O 16
ATOM 7302 N N . ALA A 1 9 ? 20.827 -3.629 -3.397 1.00 0.00 9 ALA A N 16
ATOM 7303 C CA . ALA A 1 9 ? 22.183 -3.871 -2.918 1.00 0.00 9 ALA A CA 16
ATOM 7304 C C . ALA A 1 9 ? 22.446 -3.088 -1.636 1.00 0.00 9 ALA A C 16
ATOM 7305 O O . ALA A 1 9 ? 23.121 -3.574 -0.728 1.00 0.00 9 ALA A O 16
ATOM 7323 N N . ALA A 1 11 ? 20.247 -2.283 0.525 1.00 0.00 11 ALA A N 16
ATOM 7324 C CA . ALA A 1 11 ? 19.485 -2.911 1.599 1.00 0.00 11 ALA A CA 16
ATOM 7325 C C . ALA A 1 11 ? 20.280 -4.052 2.225 1.00 0.00 11 ALA A C 16
ATOM 7326 O O . ALA A 1 11 ? 20.290 -4.216 3.446 1.00 0.00 11 ALA A O 16
ATOM 7333 N N . ALA A 1 12 ? 20.946 -4.836 1.385 1.00 0.00 12 ALA A N 16
ATOM 7334 C CA . ALA A 1 12 ? 21.741 -5.957 1.871 1.00 0.00 12 ALA A CA 16
ATOM 7335 C C . ALA A 1 12 ? 22.900 -5.460 2.729 1.00 0.00 12 ALA A C 16
ATOM 7336 O O . ALA A 1 12 ? 23.221 -6.050 3.760 1.00 0.00 12 ALA A O 16
ATOM 7343 N N . ALA A 1 13 ? 23.520 -4.366 2.297 1.00 0.00 13 ALA A N 16
ATOM 7344 C CA . ALA A 1 13 ? 24.640 -3.792 3.034 1.00 0.00 13 ALA A CA 16
ATOM 7345 C C . ALA A 1 13 ? 24.181 -3.291 4.399 1.00 0.00 13 ALA A C 16
ATOM 7346 O O . ALA A 1 13 ? 24.969 -3.221 5.344 1.00 0.00 13 ALA A O 16
ATOM 7353 N N . ALA A 1 14 ? 22.905 -2.936 4.493 1.00 0.00 14 ALA A N 16
ATOM 7354 C CA . ALA A 1 14 ? 22.355 -2.436 5.748 1.00 0.00 14 ALA A CA 16
ATOM 7355 C C . ALA A 1 14 ? 22.540 -3.459 6.862 1.00 0.00 14 ALA A C 16
ATOM 7356 O O . ALA A 1 14 ? 22.927 -3.109 7.973 1.00 0.00 14 ALA A O 16
ATOM 7370 N N . ALA A 1 16 ? 24.534 -4.837 8.133 1.00 0.00 16 ALA A N 16
ATOM 7371 C CA . ALA A 1 16 ? 25.580 -4.400 9.050 1.00 0.00 16 ALA A CA 16
ATOM 7372 C C . ALA A 1 16 ? 25.411 -2.923 9.402 1.00 0.00 16 ALA A C 16
ATOM 7373 O O . ALA A 1 16 ? 25.278 -2.566 10.573 1.00 0.00 16 ALA A O 16
ATOM 7380 N N . ALA A 1 17 ? 25.427 -2.066 8.382 1.00 0.00 17 ALA A N 16
ATOM 7381 C CA . ALA A 1 17 ? 25.286 -0.626 8.598 1.00 0.00 17 ALA A CA 16
ATOM 7382 C C . ALA A 1 17 ? 23.914 -0.290 9.179 1.00 0.00 17 ALA A C 16
ATOM 7383 O O . ALA A 1 17 ? 23.807 0.463 10.147 1.00 0.00 17 ALA A O 16
ATOM 7390 N N . CYS A 1 18 ? 22.871 -0.861 8.588 1.00 0.00 18 CYS A N 16
ATOM 7391 C CA . CYS A 1 18 ? 21.511 -0.624 9.053 1.00 0.00 18 CYS A CA 16
ATOM 7392 C C . CYS A 1 18 ? 21.357 -1.061 10.505 1.00 0.00 18 CYS A C 16
ATOM 7393 O O . CYS A 1 18 ? 20.635 -0.434 11.279 1.00 0.00 18 CYS A O 16
ATOM 7400 N N . GLY A 1 19 ? 22.040 -2.139 10.865 1.00 0.00 19 GLY A N 16
ATOM 7401 C CA . GLY A 1 19 ? 21.977 -2.648 12.230 1.00 0.00 19 GLY A CA 16
ATOM 7402 C C . GLY A 1 19 ? 22.996 -1.939 13.119 1.00 0.00 19 GLY A C 16
ATOM 7403 O O . GLY A 1 19 ? 22.632 -1.238 14.062 1.00 0.00 19 GLY A O 16
ATOM 7407 N N . TRP A 1 20 ? 24.276 -2.127 12.810 1.00 0.00 20 TRP A N 16
ATOM 7408 C CA . TRP A 1 20 ? 25.344 -1.503 13.585 1.00 0.00 20 TRP A CA 16
ATOM 7409 C C . TRP A 1 20 ? 25.215 0.016 13.562 1.00 0.00 20 TRP A C 16
ATOM 7410 O O . TRP A 1 20 ? 25.453 0.684 14.568 1.00 0.00 20 TRP A O 16
ATOM 7431 N N . VAL A 1 21 ? 24.836 0.554 12.410 1.00 0.00 21 VAL A N 16
ATOM 7432 C CA . VAL A 1 21 ? 24.676 1.992 12.265 1.00 0.00 21 VAL A CA 16
ATOM 7433 C C . VAL A 1 21 ? 25.584 2.734 13.240 1.00 0.00 21 VAL A C 16
ATOM 7434 O O . VAL A 1 21 ? 25.185 3.730 13.845 1.00 0.00 21 VAL A O 16
ATOM 7447 N N . GLY A 1 22 ? 26.809 2.246 13.382 1.00 0.00 22 GLY A N 16
ATOM 7448 C CA . GLY A 1 22 ? 27.769 2.871 14.281 1.00 0.00 22 GLY A CA 16
ATOM 7449 C C . GLY A 1 22 ? 28.031 4.318 13.874 1.00 0.00 22 GLY A C 16
ATOM 7450 O O . GLY A 1 22 ? 28.414 5.145 14.702 1.00 0.00 22 GLY A O 16
ATOM 7454 N N . GLY A 1 23 ? 27.823 4.614 12.593 1.00 0.00 23 GLY A N 16
ATOM 7455 C CA . GLY A 1 23 ? 28.039 5.966 12.086 1.00 0.00 23 GLY A CA 16
ATOM 7456 C C . GLY A 1 23 ? 27.061 6.288 10.963 1.00 0.00 23 GLY A C 16
ATOM 7457 O O . GLY A 1 23 ? 27.460 6.680 9.862 1.00 0.00 23 GLY A O 16
ATOM 7461 N N . GLY A 1 24 ? 25.775 6.120 11.245 1.00 0.00 24 GLY A N 16
ATOM 7462 C CA . GLY A 1 24 ? 24.752 6.392 10.247 1.00 0.00 24 GLY A CA 16
ATOM 7463 C C . GLY A 1 24 ? 25.094 5.696 8.932 1.00 0.00 24 GLY A C 16
ATOM 7464 O O . GLY A 1 24 ? 26.075 6.039 8.277 1.00 0.00 24 GLY A O 16
ATOM 7468 N N . ILE A 1 25 ? 24.285 4.716 8.558 1.00 0.00 25 ILE A N 16
ATOM 7469 C CA . ILE A 1 25 ? 24.515 3.975 7.321 1.00 0.00 25 ILE A CA 16
ATOM 7470 C C . ILE A 1 25 ? 25.101 4.886 6.256 1.00 0.00 25 ILE A C 16
ATOM 7471 O O . ILE A 1 25 ? 25.835 4.441 5.374 1.00 0.00 25 ILE A O 16
ATOM 7487 N N . PHE A 1 26 ? 24.769 6.161 6.348 1.00 0.00 26 PHE A N 16
ATOM 7488 C CA . PHE A 1 26 ? 25.269 7.141 5.391 1.00 0.00 26 PHE A CA 16
ATOM 7489 C C . PHE A 1 26 ? 26.797 7.159 5.393 1.00 0.00 26 PHE A C 16
ATOM 7490 O O . PHE A 1 26 ? 27.423 7.162 4.334 1.00 0.00 26 PHE A O 16
ATOM 7507 N N . THR A 1 27 ? 27.398 7.169 6.585 1.00 0.00 27 THR A N 16
ATOM 7508 C CA . THR A 1 27 ? 28.852 7.187 6.687 1.00 0.00 27 THR A CA 16
ATOM 7509 C C . THR A 1 27 ? 29.447 5.931 6.058 1.00 0.00 27 THR A C 16
ATOM 7510 O O . THR A 1 27 ? 30.393 6.007 5.274 1.00 0.00 27 THR A O 16
ATOM 7521 N N . GLY A 1 28 ? 28.884 4.778 6.399 1.00 0.00 28 GLY A N 16
ATOM 7522 C CA . GLY A 1 28 ? 29.369 3.516 5.853 1.00 0.00 28 GLY A CA 16
ATOM 7523 C C . GLY A 1 28 ? 29.106 3.438 4.353 1.00 0.00 28 GLY A C 16
ATOM 7524 O O . GLY A 1 28 ? 29.960 2.996 3.586 1.00 0.00 28 GLY A O 16
ATOM 7528 N N . VAL A 1 29 ? 27.920 3.876 3.943 1.00 0.00 29 VAL A N 16
ATOM 7529 C CA . VAL A 1 29 ? 27.553 3.860 2.537 1.00 0.00 29 VAL A CA 16
ATOM 7530 C C . VAL A 1 29 ? 28.435 4.816 1.742 1.00 0.00 29 VAL A C 16
ATOM 7531 O O . VAL A 1 29 ? 28.912 4.478 0.660 1.00 0.00 29 VAL A O 16
ATOM 7555 N N . VAL A 1 31 ? 31.300 6.113 2.900 1.00 0.00 31 VAL A N 16
ATOM 7556 C CA . VAL A 1 31 ? 32.680 5.713 3.119 1.00 0.00 31 VAL A CA 16
ATOM 7557 C C . VAL A 1 31 ? 33.054 4.548 2.207 1.00 0.00 31 VAL A C 16
ATOM 7558 O O . VAL A 1 31 ? 34.115 4.551 1.585 1.00 0.00 31 VAL A O 16
ATOM 7571 N N . VAL A 1 32 ? 32.173 3.555 2.130 1.00 0.00 32 VAL A N 16
ATOM 7572 C CA . VAL A 1 32 ? 32.421 2.393 1.290 1.00 0.00 32 VAL A CA 16
ATOM 7573 C C . VAL A 1 32 ? 32.490 2.790 -0.179 1.00 0.00 32 VAL A C 16
ATOM 7574 O O . VAL A 1 32 ? 33.383 2.363 -0.906 1.00 0.00 32 VAL A O 16
ATOM 7587 N N . VAL A 1 33 ? 31.545 3.608 -0.613 1.00 0.00 33 VAL A N 16
ATOM 7588 C CA . VAL A 1 33 ? 31.518 4.047 -1.999 1.00 0.00 33 VAL A CA 16
ATOM 7589 C C . VAL A 1 33 ? 32.781 4.821 -2.334 1.00 0.00 33 VAL A C 16
ATOM 7590 O O . VAL A 1 33 ? 33.373 4.636 -3.395 1.00 0.00 33 VAL A O 16
ATOM 7612 N N . LEU A 1 35 ? 35.963 4.737 -0.937 1.00 0.00 35 LEU A N 16
ATOM 7613 C CA . LEU A 1 35 ? 37.069 3.814 -1.092 1.00 0.00 35 LEU A CA 16
ATOM 7614 C C . LEU A 1 35 ? 36.777 2.809 -2.204 1.00 0.00 35 LEU A C 16
ATOM 7615 O O . LEU A 1 35 ? 37.644 2.504 -3.023 1.00 0.00 35 LEU A O 16
ATOM 7631 N N . LYS A 1 36 ? 35.549 2.306 -2.234 1.00 0.00 36 LYS A N 16
ATOM 7632 C CA . LYS A 1 36 ? 35.158 1.342 -3.253 1.00 0.00 36 LYS A CA 16
ATOM 7633 C C . LYS A 1 36 ? 35.253 1.957 -4.643 1.00 0.00 36 LYS A C 16
ATOM 7634 O O . LYS A 1 36 ? 35.648 1.290 -5.600 1.00 0.00 36 LYS A O 16
ATOM 7653 N N . HIS A 1 37 ? 34.873 3.225 -4.752 1.00 0.00 37 HIS A N 16
ATOM 7654 C CA . HIS A 1 37 ? 34.907 3.908 -6.041 1.00 0.00 37 HIS A CA 16
ATOM 7655 C C . HIS A 1 37 ? 35.927 5.044 -6.051 1.00 0.00 37 HIS A C 16
ATOM 7656 O O . HIS A 1 37 ? 36.882 5.024 -6.826 1.00 0.00 37 HIS A O 16
ATOM 7670 N N . CYS A 1 38 ? 35.717 6.036 -5.192 1.00 0.00 38 CYS A N 16
ATOM 7671 C CA . CYS A 1 38 ? 36.618 7.178 -5.121 1.00 0.00 38 CYS A CA 16
ATOM 7672 C C . CYS A 1 38 ? 37.731 6.932 -4.106 1.00 0.00 38 CYS A C 16
ATOM 7673 O O . CYS A 1 38 ? 38.149 7.888 -3.474 1.00 0.00 38 CYS A O 16
ATOM 7706 N N . PRO A 1 3 ? 6.787 -7.769 -9.337 1.00 0.00 3 PRO A N 17
ATOM 7707 C CA . PRO A 1 3 ? 7.254 -6.589 -8.576 1.00 0.00 3 PRO A CA 17
ATOM 7708 C C . PRO A 1 3 ? 7.172 -6.794 -7.064 1.00 0.00 3 PRO A C 17
ATOM 7709 O O . PRO A 1 3 ? 7.968 -6.229 -6.315 1.00 0.00 3 PRO A O 17
ATOM 7720 N N . VAL A 1 4 ? 6.206 -7.593 -6.618 1.00 0.00 4 VAL A N 17
ATOM 7721 C CA . VAL A 1 4 ? 6.036 -7.847 -5.187 1.00 0.00 4 VAL A CA 17
ATOM 7722 C C . VAL A 1 4 ? 7.247 -8.576 -4.606 1.00 0.00 4 VAL A C 17
ATOM 7723 O O . VAL A 1 4 ? 7.801 -8.169 -3.582 1.00 0.00 4 VAL A O 17
ATOM 7736 N N . CYS A 1 5 ? 7.656 -9.650 -5.271 1.00 0.00 5 CYS A N 17
ATOM 7737 C CA . CYS A 1 5 ? 8.799 -10.432 -4.815 1.00 0.00 5 CYS A CA 17
ATOM 7738 C C . CYS A 1 5 ? 10.093 -9.831 -5.335 1.00 0.00 5 CYS A C 17
ATOM 7739 O O . CYS A 1 5 ? 11.086 -9.743 -4.612 1.00 0.00 5 CYS A O 17
ATOM 7746 N N . ALA A 1 6 ? 10.068 -9.414 -6.590 1.00 0.00 6 ALA A N 17
ATOM 7747 C CA . ALA A 1 6 ? 11.243 -8.812 -7.204 1.00 0.00 6 ALA A CA 17
ATOM 7748 C C . ALA A 1 6 ? 11.669 -7.574 -6.420 1.00 0.00 6 ALA A C 17
ATOM 7749 O O . ALA A 1 6 ? 12.849 -7.400 -6.113 1.00 0.00 6 ALA A O 17
ATOM 7756 N N . VAL A 1 7 ? 10.701 -6.721 -6.090 1.00 0.00 7 VAL A N 17
ATOM 7757 C CA . VAL A 1 7 ? 10.989 -5.512 -5.335 1.00 0.00 7 VAL A CA 17
ATOM 7758 C C . VAL A 1 7 ? 11.488 -5.859 -3.937 1.00 0.00 7 VAL A C 17
ATOM 7759 O O . VAL A 1 7 ? 12.460 -5.277 -3.454 1.00 0.00 7 VAL A O 17
ATOM 7772 N N . ALA A 1 8 ? 10.816 -6.806 -3.287 1.00 0.00 8 ALA A N 17
ATOM 7773 C CA . ALA A 1 8 ? 11.208 -7.213 -1.942 1.00 0.00 8 ALA A CA 17
ATOM 7774 C C . ALA A 1 8 ? 12.618 -7.796 -1.946 1.00 0.00 8 ALA A C 17
ATOM 7775 O O . ALA A 1 8 ? 13.385 -7.594 -1.004 1.00 0.00 8 ALA A O 17
ATOM 7782 N N . ALA A 1 9 ? 12.953 -8.520 -3.008 1.00 0.00 9 ALA A N 17
ATOM 7783 C CA . ALA A 1 9 ? 14.274 -9.129 -3.121 1.00 0.00 9 ALA A CA 17
ATOM 7784 C C . ALA A 1 9 ? 15.361 -8.059 -3.156 1.00 0.00 9 ALA A C 17
ATOM 7785 O O . ALA A 1 9 ? 16.434 -8.231 -2.578 1.00 0.00 9 ALA A O 17
ATOM 7803 N N . ALA A 1 11 ? 14.919 -4.780 -2.115 1.00 0.00 11 ALA A N 17
ATOM 7804 C CA . ALA A 1 11 ? 14.848 -4.040 -0.861 1.00 0.00 11 ALA A CA 17
ATOM 7805 C C . ALA A 1 11 ? 15.406 -4.877 0.286 1.00 0.00 11 ALA A C 17
ATOM 7806 O O . ALA A 1 11 ? 16.072 -4.356 1.181 1.00 0.00 11 ALA A O 17
ATOM 7813 N N . ALA A 1 12 ? 15.127 -6.177 0.253 1.00 0.00 12 ALA A N 17
ATOM 7814 C CA . ALA A 1 12 ? 15.603 -7.078 1.295 1.00 0.00 12 ALA A CA 17
ATOM 7815 C C . ALA A 1 12 ? 17.128 -7.146 1.298 1.00 0.00 12 ALA A C 17
ATOM 7816 O O . ALA A 1 12 ? 17.753 -7.199 2.357 1.00 0.00 12 ALA A O 17
ATOM 7823 N N . ALA A 1 13 ? 17.721 -7.146 0.109 1.00 0.00 13 ALA A N 17
ATOM 7824 C CA . ALA A 1 13 ? 19.174 -7.209 -0.007 1.00 0.00 13 ALA A CA 17
ATOM 7825 C C . ALA A 1 13 ? 19.817 -5.966 0.602 1.00 0.00 13 ALA A C 17
ATOM 7826 O O . ALA A 1 13 ? 20.837 -6.053 1.289 1.00 0.00 13 ALA A O 17
ATOM 7833 N N . ALA A 1 14 ? 19.214 -4.810 0.347 1.00 0.00 14 ALA A N 17
ATOM 7834 C CA . ALA A 1 14 ? 19.735 -3.556 0.879 1.00 0.00 14 ALA A CA 17
ATOM 7835 C C . ALA A 1 14 ? 19.618 -3.529 2.397 1.00 0.00 14 ALA A C 17
ATOM 7836 O O . ALA A 1 14 ? 20.487 -2.994 3.082 1.00 0.00 14 ALA A O 17
ATOM 7850 N N . ALA A 1 16 ? 20.549 -4.977 4.655 1.00 0.00 16 ALA A N 17
ATOM 7851 C CA . ALA A 1 16 ? 21.875 -5.017 5.260 1.00 0.00 16 ALA A CA 17
ATOM 7852 C C . ALA A 1 16 ? 22.862 -4.154 4.476 1.00 0.00 16 ALA A C 17
ATOM 7853 O O . ALA A 1 16 ? 23.523 -3.285 5.042 1.00 0.00 16 ALA A O 17
ATOM 7860 N N . ALA A 1 17 ? 22.967 -4.406 3.172 1.00 0.00 17 ALA A N 17
ATOM 7861 C CA . ALA A 1 17 ? 23.891 -3.650 2.326 1.00 0.00 17 ALA A CA 17
ATOM 7862 C C . ALA A 1 17 ? 23.541 -2.163 2.314 1.00 0.00 17 ALA A C 17
ATOM 7863 O O . ALA A 1 17 ? 24.406 -1.309 2.516 1.00 0.00 17 ALA A O 17
ATOM 7870 N N . CYS A 1 18 ? 22.270 -1.862 2.077 1.00 0.00 18 CYS A N 17
ATOM 7871 C CA . CYS A 1 18 ? 21.813 -0.480 2.040 1.00 0.00 18 CYS A CA 17
ATOM 7872 C C . CYS A 1 18 ? 21.985 0.176 3.406 1.00 0.00 18 CYS A C 17
ATOM 7873 O O . CYS A 1 18 ? 22.435 1.318 3.507 1.00 0.00 18 CYS A O 17
ATOM 7880 N N . GLY A 1 19 ? 21.624 -0.558 4.451 1.00 0.00 19 GLY A N 17
ATOM 7881 C CA . GLY A 1 19 ? 21.741 -0.050 5.814 1.00 0.00 19 GLY A CA 17
ATOM 7882 C C . GLY A 1 19 ? 23.185 -0.123 6.297 1.00 0.00 19 GLY A C 17
ATOM 7883 O O . GLY A 1 19 ? 23.590 0.615 7.197 1.00 0.00 19 GLY A O 17
ATOM 7887 N N . TRP A 1 20 ? 23.956 -1.024 5.695 1.00 0.00 20 TRP A N 17
ATOM 7888 C CA . TRP A 1 20 ? 25.355 -1.197 6.069 1.00 0.00 20 TRP A CA 17
ATOM 7889 C C . TRP A 1 20 ? 26.129 0.090 5.858 1.00 0.00 20 TRP A C 17
ATOM 7890 O O . TRP A 1 20 ? 26.805 0.581 6.762 1.00 0.00 20 TRP A O 17
ATOM 7911 N N . VAL A 1 21 ? 26.018 0.631 4.659 1.00 0.00 21 VAL A N 17
ATOM 7912 C CA . VAL A 1 21 ? 26.706 1.864 4.331 1.00 0.00 21 VAL A CA 17
ATOM 7913 C C . VAL A 1 21 ? 25.810 3.058 4.633 1.00 0.00 21 VAL A C 17
ATOM 7914 O O . VAL A 1 21 ? 25.026 3.491 3.789 1.00 0.00 21 VAL A O 17
ATOM 7927 N N . GLY A 1 22 ? 25.934 3.583 5.847 1.00 0.00 22 GLY A N 17
ATOM 7928 C CA . GLY A 1 22 ? 25.135 4.728 6.259 1.00 0.00 22 GLY A CA 17
ATOM 7929 C C . GLY A 1 22 ? 25.924 6.017 6.083 1.00 0.00 22 GLY A C 17
ATOM 7930 O O . GLY A 1 22 ? 25.501 7.084 6.525 1.00 0.00 22 GLY A O 17
ATOM 7934 N N . GLY A 1 23 ? 27.078 5.904 5.436 1.00 0.00 23 GLY A N 17
ATOM 7935 C CA . GLY A 1 23 ? 27.931 7.063 5.204 1.00 0.00 23 GLY A CA 17
ATOM 7936 C C . GLY A 1 23 ? 29.067 7.114 6.220 1.00 0.00 23 GLY A C 17
ATOM 7937 O O . GLY A 1 23 ? 30.002 7.902 6.081 1.00 0.00 23 GLY A O 17
ATOM 7941 N N . GLY A 1 24 ? 28.981 6.267 7.239 1.00 0.00 24 GLY A N 17
ATOM 7942 C CA . GLY A 1 24 ? 30.009 6.220 8.272 1.00 0.00 24 GLY A CA 17
ATOM 7943 C C . GLY A 1 24 ? 31.345 5.766 7.691 1.00 0.00 24 GLY A C 17
ATOM 7944 O O . GLY A 1 24 ? 32.405 6.233 8.106 1.00 0.00 24 GLY A O 17
ATOM 7948 N N . ILE A 1 25 ? 31.285 4.848 6.731 1.00 0.00 25 ILE A N 17
ATOM 7949 C CA . ILE A 1 25 ? 32.495 4.331 6.101 1.00 0.00 25 ILE A CA 17
ATOM 7950 C C . ILE A 1 25 ? 33.201 5.430 5.313 1.00 0.00 25 ILE A C 17
ATOM 7951 O O . ILE A 1 25 ? 34.426 5.550 5.355 1.00 0.00 25 ILE A O 17
ATOM 7967 N N . PHE A 1 26 ? 32.418 6.227 4.599 1.00 0.00 26 PHE A N 17
ATOM 7968 C CA . PHE A 1 26 ? 32.970 7.317 3.804 1.00 0.00 26 PHE A CA 17
ATOM 7969 C C . PHE A 1 26 ? 33.704 8.312 4.698 1.00 0.00 26 PHE A C 17
ATOM 7970 O O . PHE A 1 26 ? 34.805 8.755 4.375 1.00 0.00 26 PHE A O 17
ATOM 7987 N N . THR A 1 27 ? 33.086 8.659 5.824 1.00 0.00 27 THR A N 17
ATOM 7988 C CA . THR A 1 27 ? 33.690 9.604 6.754 1.00 0.00 27 THR A CA 17
ATOM 7989 C C . THR A 1 27 ? 35.030 9.079 7.251 1.00 0.00 27 THR A C 17
ATOM 7990 O O . THR A 1 27 ? 36.019 9.811 7.285 1.00 0.00 27 THR A O 17
ATOM 8001 N N . GLY A 1 28 ? 35.060 7.807 7.625 1.00 0.00 28 GLY A N 17
ATOM 8002 C CA . GLY A 1 28 ? 36.292 7.196 8.107 1.00 0.00 28 GLY A CA 17
ATOM 8003 C C . GLY A 1 28 ? 37.320 7.124 6.985 1.00 0.00 28 GLY A C 17
ATOM 8004 O O . GLY A 1 28 ? 38.500 7.412 7.185 1.00 0.00 28 GLY A O 17
ATOM 8008 N N . VAL A 1 29 ? 36.852 6.743 5.801 1.00 0.00 29 VAL A N 17
ATOM 8009 C CA . VAL A 1 29 ? 37.716 6.633 4.638 1.00 0.00 29 VAL A CA 17
ATOM 8010 C C . VAL A 1 29 ? 38.283 7.996 4.249 1.00 0.00 29 VAL A C 17
ATOM 8011 O O . VAL A 1 29 ? 39.474 8.124 3.965 1.00 0.00 29 VAL A O 17
ATOM 8035 N N . VAL A 1 31 ? 38.165 10.706 6.232 1.00 0.00 31 VAL A N 17
ATOM 8036 C CA . VAL A 1 31 ? 38.825 11.245 7.408 1.00 0.00 31 VAL A CA 17
ATOM 8037 C C . VAL A 1 31 ? 40.215 10.639 7.573 1.00 0.00 31 VAL A C 17
ATOM 8038 O O . VAL A 1 31 ? 41.184 11.349 7.840 1.00 0.00 31 VAL A O 17
ATOM 8051 N N . VAL A 1 32 ? 40.307 9.321 7.416 1.00 0.00 32 VAL A N 17
ATOM 8052 C CA . VAL A 1 32 ? 41.582 8.631 7.552 1.00 0.00 32 VAL A CA 17
ATOM 8053 C C . VAL A 1 32 ? 42.569 9.101 6.487 1.00 0.00 32 VAL A C 17
ATOM 8054 O O . VAL A 1 32 ? 43.729 9.391 6.783 1.00 0.00 32 VAL A O 17
ATOM 8067 N N . VAL A 1 33 ? 42.102 9.172 5.245 1.00 0.00 33 VAL A N 17
ATOM 8068 C CA . VAL A 1 33 ? 42.951 9.607 4.143 1.00 0.00 33 VAL A CA 17
ATOM 8069 C C . VAL A 1 33 ? 43.392 11.046 4.341 1.00 0.00 33 VAL A C 17
ATOM 8070 O O . VAL A 1 33 ? 44.577 11.323 4.507 1.00 0.00 33 VAL A O 17
ATOM 8092 N N . LEU A 1 35 ? 43.505 12.768 6.702 1.00 0.00 35 LEU A N 17
ATOM 8093 C CA . LEU A 1 35 ? 44.358 12.879 7.869 1.00 0.00 35 LEU A CA 17
ATOM 8094 C C . LEU A 1 35 ? 45.800 12.609 7.458 1.00 0.00 35 LEU A C 17
ATOM 8095 O O . LEU A 1 35 ? 46.713 13.357 7.812 1.00 0.00 35 LEU A O 17
ATOM 8111 N N . LYS A 1 36 ? 45.988 11.539 6.689 1.00 0.00 36 LYS A N 17
ATOM 8112 C CA . LYS A 1 36 ? 47.315 11.169 6.209 1.00 0.00 36 LYS A CA 17
ATOM 8113 C C . LYS A 1 36 ? 47.786 12.108 5.097 1.00 0.00 36 LYS A C 17
ATOM 8114 O O . LYS A 1 36 ? 48.935 12.549 5.096 1.00 0.00 36 LYS A O 17
ATOM 8133 N N . HIS A 1 37 ? 46.897 12.403 4.147 1.00 0.00 37 HIS A N 17
ATOM 8134 C CA . HIS A 1 37 ? 47.250 13.282 3.031 1.00 0.00 37 HIS A CA 17
ATOM 8135 C C . HIS A 1 37 ? 46.267 13.134 1.867 1.00 0.00 37 HIS A C 17
ATOM 8136 O O . HIS A 1 37 ? 46.298 12.140 1.144 1.00 0.00 37 HIS A O 17
ATOM 8150 N N . CYS A 1 38 ? 45.393 14.122 1.695 1.00 0.00 38 CYS A N 17
ATOM 8151 C CA . CYS A 1 38 ? 44.407 14.077 0.620 1.00 0.00 38 CYS A CA 17
ATOM 8152 C C . CYS A 1 38 ? 45.076 14.271 -0.738 1.00 0.00 38 CYS A C 17
ATOM 8153 O O . CYS A 1 38 ? 44.437 14.827 -1.617 1.00 0.00 38 CYS A O 17
ATOM 8186 N N . PRO A 1 3 ? 10.663 -7.133 -10.113 1.00 0.00 3 PRO A N 18
ATOM 8187 C CA . PRO A 1 3 ? 10.623 -5.799 -9.466 1.00 0.00 3 PRO A CA 18
ATOM 8188 C C . PRO A 1 3 ? 9.986 -5.854 -8.081 1.00 0.00 3 PRO A C 18
ATOM 8189 O O . PRO A 1 3 ? 10.380 -5.120 -7.179 1.00 0.00 3 PRO A O 18
ATOM 8200 N N . VAL A 1 4 ? 8.991 -6.723 -7.919 1.00 0.00 4 VAL A N 18
ATOM 8201 C CA . VAL A 1 4 ? 8.311 -6.849 -6.634 1.00 0.00 4 VAL A CA 18
ATOM 8202 C C . VAL A 1 4 ? 9.224 -7.486 -5.587 1.00 0.00 4 VAL A C 18
ATOM 8203 O O . VAL A 1 4 ? 9.421 -6.937 -4.503 1.00 0.00 4 VAL A O 18
ATOM 8216 N N . CYS A 1 5 ? 9.781 -8.644 -5.921 1.00 0.00 5 CYS A N 18
ATOM 8217 C CA . CYS A 1 5 ? 10.669 -9.346 -4.998 1.00 0.00 5 CYS A CA 18
ATOM 8218 C C . CYS A 1 5 ? 12.075 -8.770 -5.057 1.00 0.00 5 CYS A C 18
ATOM 8219 O O . CYS A 1 5 ? 12.680 -8.463 -4.029 1.00 0.00 5 CYS A O 18
ATOM 8226 N N . ALA A 1 6 ? 12.584 -8.629 -6.268 1.00 0.00 6 ALA A N 18
ATOM 8227 C CA . ALA A 1 6 ? 13.927 -8.090 -6.461 1.00 0.00 6 ALA A CA 18
ATOM 8228 C C . ALA A 1 6 ? 14.085 -6.779 -5.695 1.00 0.00 6 ALA A C 18
ATOM 8229 O O . ALA A 1 6 ? 15.074 -6.582 -4.989 1.00 0.00 6 ALA A O 18
ATOM 8236 N N . VAL A 1 7 ? 13.108 -5.885 -5.834 1.00 0.00 7 VAL A N 18
ATOM 8237 C CA . VAL A 1 7 ? 13.155 -4.607 -5.143 1.00 0.00 7 VAL A CA 18
ATOM 8238 C C . VAL A 1 7 ? 13.091 -4.814 -3.634 1.00 0.00 7 VAL A C 18
ATOM 8239 O O . VAL A 1 7 ? 13.846 -4.198 -2.881 1.00 0.00 7 VAL A O 18
ATOM 8252 N N . ALA A 1 8 ? 12.183 -5.683 -3.196 1.00 0.00 8 ALA A N 18
ATOM 8253 C CA . ALA A 1 8 ? 12.031 -5.956 -1.771 1.00 0.00 8 ALA A CA 18
ATOM 8254 C C . ALA A 1 8 ? 13.341 -6.469 -1.178 1.00 0.00 8 ALA A C 18
ATOM 8255 O O . ALA A 1 8 ? 13.792 -5.992 -0.137 1.00 0.00 8 ALA A O 18
ATOM 8262 N N . ALA A 1 9 ? 13.947 -7.441 -1.852 1.00 0.00 9 ALA A N 18
ATOM 8263 C CA . ALA A 1 9 ? 15.207 -8.010 -1.388 1.00 0.00 9 ALA A CA 18
ATOM 8264 C C . ALA A 1 9 ? 16.308 -6.953 -1.401 1.00 0.00 9 ALA A C 18
ATOM 8265 O O . ALA A 1 9 ? 17.214 -6.977 -0.569 1.00 0.00 9 ALA A O 18
ATOM 8283 N N . ALA A 1 11 ? 15.985 -3.506 -1.016 1.00 0.00 11 ALA A N 18
ATOM 8284 C CA . ALA A 1 11 ? 15.816 -2.611 0.123 1.00 0.00 11 ALA A CA 18
ATOM 8285 C C . ALA A 1 11 ? 15.991 -3.372 1.433 1.00 0.00 11 ALA A C 18
ATOM 8286 O O . ALA A 1 11 ? 16.569 -2.855 2.389 1.00 0.00 11 ALA A O 18
ATOM 8293 N N . ALA A 1 12 ? 15.490 -4.601 1.469 1.00 0.00 12 ALA A N 18
ATOM 8294 C CA . ALA A 1 12 ? 15.597 -5.424 2.668 1.00 0.00 12 ALA A CA 18
ATOM 8295 C C . ALA A 1 12 ? 17.059 -5.725 2.982 1.00 0.00 12 ALA A C 18
ATOM 8296 O O . ALA A 1 12 ? 17.464 -5.742 4.145 1.00 0.00 12 ALA A O 18
ATOM 8303 N N . ALA A 1 13 ? 17.847 -5.965 1.939 1.00 0.00 13 ALA A N 18
ATOM 8304 C CA . ALA A 1 13 ? 19.264 -6.266 2.118 1.00 0.00 13 ALA A CA 18
ATOM 8305 C C . ALA A 1 13 ? 19.993 -5.074 2.731 1.00 0.00 13 ALA A C 18
ATOM 8306 O O . ALA A 1 13 ? 20.846 -5.236 3.605 1.00 0.00 13 ALA A O 18
ATOM 8313 N N . ALA A 1 14 ? 19.648 -3.877 2.269 1.00 0.00 14 ALA A N 18
ATOM 8314 C CA . ALA A 1 14 ? 20.273 -2.665 2.783 1.00 0.00 14 ALA A CA 18
ATOM 8315 C C . ALA A 1 14 ? 19.931 -2.473 4.258 1.00 0.00 14 ALA A C 18
ATOM 8316 O O . ALA A 1 14 ? 20.758 -2.009 5.038 1.00 0.00 14 ALA A O 18
ATOM 8330 N N . ALA A 1 16 ? 20.260 -3.792 6.806 1.00 0.00 16 ALA A N 18
ATOM 8331 C CA . ALA A 1 16 ? 21.449 -3.940 7.638 1.00 0.00 16 ALA A CA 18
ATOM 8332 C C . ALA A 1 16 ? 22.676 -3.358 6.937 1.00 0.00 16 ALA A C 18
ATOM 8333 O O . ALA A 1 16 ? 23.415 -2.564 7.519 1.00 0.00 16 ALA A O 18
ATOM 8340 N N . ALA A 1 17 ? 22.892 -3.768 5.688 1.00 0.00 17 ALA A N 18
ATOM 8341 C CA . ALA A 1 17 ? 24.039 -3.285 4.923 1.00 0.00 17 ALA A CA 18
ATOM 8342 C C . ALA A 1 17 ? 23.967 -1.774 4.719 1.00 0.00 17 ALA A C 18
ATOM 8343 O O . ALA A 1 17 ? 24.927 -1.055 4.992 1.00 0.00 17 ALA A O 18
ATOM 8350 N N . CYS A 1 18 ? 22.820 -1.301 4.246 1.00 0.00 18 CYS A N 18
ATOM 8351 C CA . CYS A 1 18 ? 22.627 0.123 4.016 1.00 0.00 18 CYS A CA 18
ATOM 8352 C C . CYS A 1 18 ? 22.738 0.895 5.325 1.00 0.00 18 CYS A C 18
ATOM 8353 O O . CYS A 1 18 ? 23.347 1.962 5.378 1.00 0.00 18 CYS A O 18
ATOM 8360 N N . GLY A 1 19 ? 22.149 0.347 6.382 1.00 0.00 19 GLY A N 18
ATOM 8361 C CA . GLY A 1 19 ? 22.195 0.995 7.688 1.00 0.00 19 GLY A CA 18
ATOM 8362 C C . GLY A 1 19 ? 23.622 1.027 8.228 1.00 0.00 19 GLY A C 18
ATOM 8363 O O . GLY A 1 19 ? 24.069 2.039 8.769 1.00 0.00 19 GLY A O 18
ATOM 8367 N N . TRP A 1 20 ? 24.333 -0.087 8.077 1.00 0.00 20 TRP A N 18
ATOM 8368 C CA . TRP A 1 20 ? 25.708 -0.173 8.554 1.00 0.00 20 TRP A CA 18
ATOM 8369 C C . TRP A 1 20 ? 26.614 0.760 7.756 1.00 0.00 20 TRP A C 18
ATOM 8370 O O . TRP A 1 20 ? 27.417 1.499 8.328 1.00 0.00 20 TRP A O 18
ATOM 8391 N N . VAL A 1 21 ? 26.481 0.721 6.433 1.00 0.00 21 VAL A N 18
ATOM 8392 C CA . VAL A 1 21 ? 27.293 1.567 5.569 1.00 0.00 21 VAL A CA 18
ATOM 8393 C C . VAL A 1 21 ? 26.992 3.040 5.826 1.00 0.00 21 VAL A C 18
ATOM 8394 O O . VAL A 1 21 ? 27.905 3.858 5.946 1.00 0.00 21 VAL A O 18
ATOM 8407 N N . GLY A 1 22 ? 25.708 3.372 5.909 1.00 0.00 22 GLY A N 18
ATOM 8408 C CA . GLY A 1 22 ? 25.297 4.751 6.149 1.00 0.00 22 GLY A CA 18
ATOM 8409 C C . GLY A 1 22 ? 25.576 5.624 4.928 1.00 0.00 22 GLY A C 18
ATOM 8410 O O . GLY A 1 22 ? 24.759 6.470 4.560 1.00 0.00 22 GLY A O 18
ATOM 8414 N N . GLY 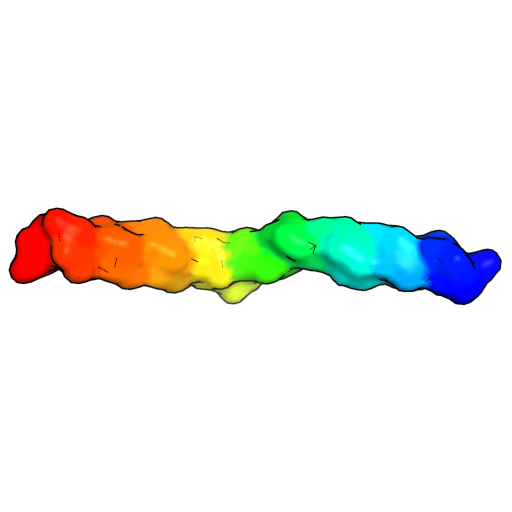A 1 23 ? 26.733 5.414 4.301 1.00 0.00 23 GLY A N 18
ATOM 8415 C CA . GLY A 1 23 ? 27.109 6.185 3.120 1.00 0.00 23 GLY A CA 18
ATOM 8416 C C . GLY A 1 23 ? 28.154 5.436 2.296 1.00 0.00 23 GLY A C 18
ATOM 8417 O O . GLY A 1 23 ? 29.208 5.981 1.950 1.00 0.00 23 GLY A O 18
ATOM 8421 N N . GLY A 1 24 ? 27.858 4.180 1.987 1.00 0.00 24 GLY A N 18
ATOM 8422 C CA . GLY A 1 24 ? 28.778 3.366 1.208 1.00 0.00 24 GLY A CA 18
ATOM 8423 C C . GLY A 1 24 ? 30.175 3.407 1.819 1.00 0.00 24 GLY A C 18
ATOM 8424 O O . GLY A 1 24 ? 30.807 4.457 1.866 1.00 0.00 24 GLY A O 18
ATOM 8428 N N . ILE A 1 25 ? 30.648 2.261 2.288 1.00 0.00 25 ILE A N 18
ATOM 8429 C CA . ILE A 1 25 ? 31.972 2.182 2.899 1.00 0.00 25 ILE A CA 18
ATOM 8430 C C . ILE A 1 25 ? 32.940 3.132 2.217 1.00 0.00 25 ILE A C 18
ATOM 8431 O O . ILE A 1 25 ? 33.893 3.618 2.826 1.00 0.00 25 ILE A O 18
ATOM 8447 N N . PHE A 1 26 ? 32.682 3.381 0.952 1.00 0.00 26 PHE A N 18
ATOM 8448 C CA . PHE A 1 26 ? 33.534 4.281 0.173 1.00 0.00 26 PHE A CA 18
ATOM 8449 C C . PHE A 1 26 ? 33.602 5.654 0.842 1.00 0.00 26 PHE A C 18
ATOM 8450 O O . PHE A 1 26 ? 34.678 6.236 0.964 1.00 0.00 26 PHE A O 18
ATOM 8467 N N . THR A 1 27 ? 32.451 6.176 1.272 1.00 0.00 27 THR A N 18
ATOM 8468 C CA . THR A 1 27 ? 32.419 7.480 1.921 1.00 0.00 27 THR A CA 18
ATOM 8469 C C . THR A 1 27 ? 33.272 7.468 3.185 1.00 0.00 27 THR A C 18
ATOM 8470 O O . THR A 1 27 ? 34.086 8.363 3.404 1.00 0.00 27 THR A O 18
ATOM 8481 N N . GLY A 1 28 ? 33.083 6.445 4.014 1.00 0.00 28 GLY A N 18
ATOM 8482 C CA . GLY A 1 28 ? 33.848 6.332 5.250 1.00 0.00 28 GLY A CA 18
ATOM 8483 C C . GLY A 1 28 ? 35.324 6.091 4.950 1.00 0.00 28 GLY A C 18
ATOM 8484 O O . GLY A 1 28 ? 36.201 6.655 5.606 1.00 0.00 28 GLY A O 18
ATOM 8488 N N . VAL A 1 29 ? 35.593 5.251 3.952 1.00 0.00 29 VAL A N 18
ATOM 8489 C CA . VAL A 1 29 ? 36.961 4.948 3.566 1.00 0.00 29 VAL A CA 18
ATOM 8490 C C . VAL A 1 29 ? 37.654 6.187 3.016 1.00 0.00 29 VAL A C 18
ATOM 8491 O O . VAL A 1 29 ? 38.800 6.471 3.360 1.00 0.00 29 VAL A O 18
ATOM 8515 N N . VAL A 1 31 ? 36.459 9.327 3.374 1.00 0.00 31 VAL A N 18
ATOM 8516 C CA . VAL A 1 31 ? 36.378 10.358 4.394 1.00 0.00 31 VAL A CA 18
ATOM 8517 C C . VAL A 1 31 ? 37.403 10.109 5.496 1.00 0.00 31 VAL A C 18
ATOM 8518 O O . VAL A 1 31 ? 38.084 11.033 5.942 1.00 0.00 31 VAL A O 18
ATOM 8531 N N . VAL A 1 32 ? 37.512 8.857 5.932 1.00 0.00 32 VAL A N 18
ATOM 8532 C CA . VAL A 1 32 ? 38.457 8.502 6.977 1.00 0.00 32 VAL A CA 18
ATOM 8533 C C . VAL A 1 32 ? 39.886 8.742 6.512 1.00 0.00 32 VAL A C 18
ATOM 8534 O O . VAL A 1 32 ? 40.696 9.302 7.242 1.00 0.00 32 VAL A O 18
ATOM 8547 N N . VAL A 1 33 ? 40.193 8.317 5.293 1.00 0.00 33 VAL A N 18
ATOM 8548 C CA . VAL A 1 33 ? 41.535 8.498 4.758 1.00 0.00 33 VAL A CA 18
ATOM 8549 C C . VAL A 1 33 ? 41.866 9.980 4.654 1.00 0.00 33 VAL A C 18
ATOM 8550 O O . VAL A 1 33 ? 42.957 10.412 5.029 1.00 0.00 33 VAL A O 18
ATOM 8572 N N . LEU A 1 35 ? 40.266 12.443 6.271 1.00 0.00 35 LEU A N 18
ATOM 8573 C CA . LEU A 1 35 ? 40.231 12.948 7.639 1.00 0.00 35 LEU A CA 18
ATOM 8574 C C . LEU A 1 35 ? 41.480 12.529 8.405 1.00 0.00 35 LEU A C 18
ATOM 8575 O O . LEU A 1 35 ? 42.080 13.329 9.119 1.00 0.00 35 LEU A O 18
ATOM 8591 N N . LYS A 1 36 ? 41.866 11.268 8.243 1.00 0.00 36 LYS A N 18
ATOM 8592 C CA . LYS A 1 36 ? 43.049 10.746 8.915 1.00 0.00 36 LYS A CA 18
ATOM 8593 C C . LYS A 1 36 ? 44.312 11.413 8.385 1.00 0.00 36 LYS A C 18
ATOM 8594 O O . LYS A 1 36 ? 45.217 11.742 9.150 1.00 0.00 36 LYS A O 18
ATOM 8613 N N . HIS A 1 37 ? 44.372 11.601 7.072 1.00 0.00 37 HIS A N 18
ATOM 8614 C CA . HIS A 1 37 ? 45.539 12.221 6.457 1.00 0.00 37 HIS A CA 18
ATOM 8615 C C . HIS A 1 37 ? 45.187 13.587 5.870 1.00 0.00 37 HIS A C 18
ATOM 8616 O O . HIS A 1 37 ? 45.262 14.607 6.552 1.00 0.00 37 HIS A O 18
ATOM 8630 N N . CYS A 1 38 ? 44.802 13.595 4.597 1.00 0.00 38 CYS A N 18
ATOM 8631 C CA . CYS A 1 38 ? 44.441 14.833 3.923 1.00 0.00 38 CYS A CA 18
ATOM 8632 C C . CYS A 1 38 ? 43.312 15.539 4.668 1.00 0.00 38 CYS A C 18
ATOM 8633 O O . CYS A 1 38 ? 42.477 16.137 4.011 1.00 0.00 38 CYS A O 18
ATOM 8666 N N . PRO A 1 3 ? 12.372 -4.898 -11.408 1.00 0.00 3 PRO A N 19
ATOM 8667 C CA . PRO A 1 3 ? 12.020 -4.071 -10.225 1.00 0.00 3 PRO A CA 19
ATOM 8668 C C . PRO A 1 3 ? 12.215 -4.822 -8.907 1.00 0.00 3 PRO A C 19
ATOM 8669 O O . PRO A 1 3 ? 12.534 -4.221 -7.882 1.00 0.00 3 PRO A O 19
ATOM 8680 N N . VAL A 1 4 ? 12.023 -6.139 -8.942 1.00 0.00 4 VAL A N 19
ATOM 8681 C CA . VAL A 1 4 ? 12.182 -6.955 -7.742 1.00 0.00 4 VAL A CA 19
ATOM 8682 C C . VAL A 1 4 ? 13.632 -6.942 -7.268 1.00 0.00 4 VAL A C 19
ATOM 8683 O O . VAL A 1 4 ? 13.907 -6.806 -6.076 1.00 0.00 4 VAL A O 19
ATOM 8696 N N . CYS A 1 5 ? 14.554 -7.087 -8.212 1.00 0.00 5 CYS A N 19
ATOM 8697 C CA . CYS A 1 5 ? 15.975 -7.094 -7.894 1.00 0.00 5 CYS A CA 19
ATOM 8698 C C . CYS A 1 5 ? 16.390 -5.758 -7.292 1.00 0.00 5 CYS A C 19
ATOM 8699 O O . CYS A 1 5 ? 17.157 -5.712 -6.330 1.00 0.00 5 CYS A O 19
ATOM 8706 N N . ALA A 1 6 ? 15.876 -4.671 -7.858 1.00 0.00 6 ALA A N 19
ATOM 8707 C CA . ALA A 1 6 ? 16.204 -3.343 -7.355 1.00 0.00 6 ALA A CA 19
ATOM 8708 C C . ALA A 1 6 ? 15.704 -3.186 -5.923 1.00 0.00 6 ALA A C 19
ATOM 8709 O O . ALA A 1 6 ? 16.370 -2.580 -5.085 1.00 0.00 6 ALA A O 19
ATOM 8716 N N . VAL A 1 7 ? 14.527 -3.743 -5.652 1.00 0.00 7 VAL A N 19
ATOM 8717 C CA . VAL A 1 7 ? 13.941 -3.668 -4.323 1.00 0.00 7 VAL A CA 19
ATOM 8718 C C . VAL A 1 7 ? 14.810 -4.406 -3.308 1.00 0.00 7 VAL A C 19
ATOM 8719 O O . VAL A 1 7 ? 15.068 -3.902 -2.215 1.00 0.00 7 VAL A O 19
ATOM 8732 N N . ALA A 1 8 ? 15.256 -5.603 -3.678 1.00 0.00 8 ALA A N 19
ATOM 8733 C CA . ALA A 1 8 ? 16.094 -6.403 -2.793 1.00 0.00 8 ALA A CA 19
ATOM 8734 C C . ALA A 1 8 ? 17.424 -5.701 -2.534 1.00 0.00 8 ALA A C 19
ATOM 8735 O O . ALA A 1 8 ? 17.954 -5.743 -1.424 1.00 0.00 8 ALA A O 19
ATOM 8742 N N . ALA A 1 9 ? 17.956 -5.056 -3.567 1.00 0.00 9 ALA A N 19
ATOM 8743 C CA . ALA A 1 9 ? 19.225 -4.348 -3.440 1.00 0.00 9 ALA A CA 19
ATOM 8744 C C . ALA A 1 9 ? 19.096 -3.196 -2.448 1.00 0.00 9 ALA A C 19
ATOM 8745 O O . ALA A 1 9 ? 20.018 -2.918 -1.682 1.00 0.00 9 ALA A O 19
ATOM 8763 N N . ALA A 1 11 ? 16.924 -2.797 0.227 1.00 0.00 11 ALA A N 19
ATOM 8764 C CA . ALA A 1 11 ? 16.913 -3.311 1.592 1.00 0.00 11 ALA A CA 19
ATOM 8765 C C . ALA A 1 11 ? 18.203 -4.067 1.892 1.00 0.00 11 ALA A C 19
ATOM 8766 O O . ALA A 1 11 ? 18.741 -3.982 2.997 1.00 0.00 11 ALA A O 19
ATOM 8773 N N . ALA A 1 12 ? 18.696 -4.804 0.903 1.00 0.00 12 ALA A N 19
ATOM 8774 C CA . ALA A 1 12 ? 19.926 -5.571 1.074 1.00 0.00 12 ALA A CA 19
ATOM 8775 C C . ALA A 1 12 ? 21.108 -4.639 1.321 1.00 0.00 12 ALA A C 19
ATOM 8776 O O . ALA A 1 12 ? 21.987 -4.937 2.128 1.00 0.00 12 ALA A O 19
ATOM 8783 N N . ALA A 1 13 ? 21.120 -3.509 0.621 1.00 0.00 13 ALA A N 19
ATOM 8784 C CA . ALA A 1 13 ? 22.197 -2.540 0.773 1.00 0.00 13 ALA A CA 19
ATOM 8785 C C . ALA A 1 13 ? 22.202 -1.961 2.185 1.00 0.00 13 ALA A C 19
ATOM 8786 O O . ALA A 1 13 ? 23.262 -1.714 2.764 1.00 0.00 13 ALA A O 19
ATOM 8793 N N . ALA A 1 14 ? 21.012 -1.743 2.734 1.00 0.00 14 ALA A N 19
ATOM 8794 C CA . ALA A 1 14 ? 20.900 -1.190 4.077 1.00 0.00 14 ALA A CA 19
ATOM 8795 C C . ALA A 1 14 ? 21.573 -2.104 5.092 1.00 0.00 14 ALA A C 19
ATOM 8796 O O . ALA A 1 14 ? 22.333 -1.644 5.943 1.00 0.00 14 ALA A O 19
ATOM 8810 N N . ALA A 1 16 ? 23.936 -3.320 5.540 1.00 0.00 16 ALA A N 19
ATOM 8811 C CA . ALA A 1 16 ? 25.232 -2.792 5.936 1.00 0.00 16 ALA A CA 19
ATOM 8812 C C . ALA A 1 16 ? 25.104 -1.351 6.420 1.00 0.00 16 ALA A C 19
ATOM 8813 O O . ALA A 1 16 ? 25.559 -1.015 7.510 1.00 0.00 16 ALA A O 19
ATOM 8820 N N . ALA A 1 17 ? 24.490 -0.499 5.607 1.00 0.00 17 ALA A N 19
ATOM 8821 C CA . ALA A 1 17 ? 24.333 0.903 5.982 1.00 0.00 17 ALA A CA 19
ATOM 8822 C C . ALA A 1 17 ? 23.169 1.095 6.950 1.00 0.00 17 ALA A C 19
ATOM 8823 O O . ALA A 1 17 ? 23.371 1.440 8.113 1.00 0.00 17 ALA A O 19
ATOM 8830 N N . CYS A 1 18 ? 21.950 0.875 6.468 1.00 0.00 18 CYS A N 19
ATOM 8831 C CA . CYS A 1 18 ? 20.771 1.034 7.312 1.00 0.00 18 CYS A CA 19
ATOM 8832 C C . CYS A 1 18 ? 20.838 0.081 8.492 1.00 0.00 18 CYS A C 19
ATOM 8833 O O . CYS A 1 18 ? 20.587 0.464 9.635 1.00 0.00 18 CYS A O 19
ATOM 8840 N N . GLY A 1 19 ? 21.181 -1.160 8.200 1.00 0.00 19 GLY A N 19
ATOM 8841 C CA . GLY A 1 19 ? 21.286 -2.178 9.237 1.00 0.00 19 GLY A CA 19
ATOM 8842 C C . GLY A 1 19 ? 22.253 -1.737 10.334 1.00 0.00 19 GLY A C 19
ATOM 8843 O O . GLY A 1 19 ? 21.963 -1.894 11.521 1.00 0.00 19 GLY A O 19
ATOM 8847 N N . TRP A 1 20 ? 23.395 -1.176 9.939 1.00 0.00 20 TRP A N 19
ATOM 8848 C CA . TRP A 1 20 ? 24.376 -0.713 10.918 1.00 0.00 20 TRP A CA 19
ATOM 8849 C C . TRP A 1 20 ? 23.948 0.621 11.512 1.00 0.00 20 TRP A C 19
ATOM 8850 O O . TRP A 1 20 ? 23.783 0.750 12.724 1.00 0.00 20 TRP A O 19
ATOM 8871 N N . VAL A 1 21 ? 23.760 1.607 10.644 1.00 0.00 21 VAL A N 19
ATOM 8872 C CA . VAL A 1 21 ? 23.343 2.928 11.076 1.00 0.00 21 VAL A CA 19
ATOM 8873 C C . VAL A 1 21 ? 24.471 3.615 11.849 1.00 0.00 21 VAL A C 19
ATOM 8874 O O . VAL A 1 21 ? 24.962 4.668 11.442 1.00 0.00 21 VAL A O 19
ATOM 8887 N N . GLY A 1 22 ? 24.877 3.011 12.961 1.00 0.00 22 GLY A N 19
ATOM 8888 C CA . GLY A 1 22 ? 25.946 3.570 13.777 1.00 0.00 22 GLY A CA 19
ATOM 8889 C C . GLY A 1 22 ? 27.306 3.207 13.198 1.00 0.00 22 GLY A C 19
ATOM 8890 O O . GLY A 1 22 ? 28.333 3.747 13.608 1.00 0.00 22 GLY A O 19
ATOM 8894 N N . GLY A 1 23 ? 27.303 2.285 12.239 1.00 0.00 23 GLY A N 19
ATOM 8895 C CA . GLY A 1 23 ? 28.545 1.854 11.607 1.00 0.00 23 GLY A CA 19
ATOM 8896 C C . GLY A 1 23 ? 28.478 2.027 10.094 1.00 0.00 23 GLY A C 19
ATOM 8897 O O . GLY A 1 23 ? 29.505 2.139 9.426 1.00 0.00 23 GLY A O 19
ATOM 8901 N N . GLY A 1 24 ? 27.262 2.045 9.560 1.00 0.00 24 GLY A N 19
ATOM 8902 C CA . GLY A 1 24 ? 27.070 2.201 8.123 1.00 0.00 24 GLY A CA 19
ATOM 8903 C C . GLY A 1 24 ? 27.562 3.563 7.644 1.00 0.00 24 GLY A C 19
ATOM 8904 O O . GLY A 1 24 ? 28.163 3.676 6.576 1.00 0.00 24 GLY A O 19
ATOM 8908 N N . ILE A 1 25 ? 27.298 4.596 8.437 1.00 0.00 25 ILE A N 19
ATOM 8909 C CA . ILE A 1 25 ? 27.712 5.947 8.080 1.00 0.00 25 ILE A CA 19
ATOM 8910 C C . ILE A 1 25 ? 29.234 6.060 8.069 1.00 0.00 25 ILE A C 19
ATOM 8911 O O . ILE A 1 25 ? 29.815 6.679 7.178 1.00 0.00 25 ILE A O 19
ATOM 8927 N N . PHE A 1 26 ? 29.867 5.455 9.065 1.00 0.00 26 PHE A N 19
ATOM 8928 C CA . PHE A 1 26 ? 31.323 5.487 9.168 1.00 0.00 26 PHE A CA 19
ATOM 8929 C C . PHE A 1 26 ? 31.960 4.841 7.942 1.00 0.00 26 PHE A C 19
ATOM 8930 O O . PHE A 1 26 ? 32.916 5.370 7.376 1.00 0.00 26 PHE A O 19
ATOM 8947 N N . THR A 1 27 ? 31.428 3.691 7.538 1.00 0.00 27 THR A N 19
ATOM 8948 C CA . THR A 1 27 ? 31.957 2.983 6.381 1.00 0.00 27 THR A CA 19
ATOM 8949 C C . THR A 1 27 ? 31.878 3.861 5.137 1.00 0.00 27 THR A C 19
ATOM 8950 O O . THR A 1 27 ? 32.837 3.954 4.372 1.00 0.00 27 THR A O 19
ATOM 8961 N N . GLY A 1 28 ? 30.737 4.513 4.944 1.00 0.00 28 GLY A N 19
ATOM 8962 C CA . GLY A 1 28 ? 30.560 5.391 3.794 1.00 0.00 28 GLY A CA 19
ATOM 8963 C C . GLY A 1 28 ? 31.492 6.593 3.896 1.00 0.00 28 GLY A C 19
ATOM 8964 O O . GLY A 1 28 ? 32.101 7.009 2.911 1.00 0.00 28 GLY A O 19
ATOM 8968 N N . VAL A 1 29 ? 31.598 7.139 5.103 1.00 0.00 29 VAL A N 19
ATOM 8969 C CA . VAL A 1 29 ? 32.455 8.286 5.350 1.00 0.00 29 VAL A CA 19
ATOM 8970 C C . VAL A 1 29 ? 33.923 7.929 5.131 1.00 0.00 29 VAL A C 19
ATOM 8971 O O . VAL A 1 29 ? 34.668 8.682 4.502 1.00 0.00 29 VAL A O 19
ATOM 8995 N N . VAL A 1 31 ? 34.957 5.136 3.586 1.00 0.00 31 VAL A N 19
ATOM 8996 C CA . VAL A 1 31 ? 35.063 4.599 2.241 1.00 0.00 31 VAL A CA 19
ATOM 8997 C C . VAL A 1 31 ? 35.069 5.723 1.207 1.00 0.00 31 VAL A C 19
ATOM 8998 O O . VAL A 1 31 ? 35.869 5.712 0.271 1.00 0.00 31 VAL A O 19
ATOM 9011 N N . VAL A 1 32 ? 34.169 6.689 1.379 1.00 0.00 32 VAL A N 19
ATOM 9012 C CA . VAL A 1 32 ? 34.076 7.808 0.453 1.00 0.00 32 VAL A CA 19
ATOM 9013 C C . VAL A 1 32 ? 35.351 8.646 0.473 1.00 0.00 32 VAL A C 19
ATOM 9014 O O . VAL A 1 32 ? 35.895 8.987 -0.577 1.00 0.00 32 VAL A O 19
ATOM 9027 N N . VAL A 1 33 ? 35.823 8.972 1.671 1.00 0.00 33 VAL A N 19
ATOM 9028 C CA . VAL A 1 33 ? 37.035 9.769 1.805 1.00 0.00 33 VAL A CA 19
ATOM 9029 C C . VAL A 1 33 ? 38.201 9.084 1.113 1.00 0.00 33 VAL A C 19
ATOM 9030 O O . VAL A 1 33 ? 38.704 9.569 0.103 1.00 0.00 33 VAL A O 19
ATOM 9052 N N . LEU A 1 35 ? 38.357 7.024 -0.896 1.00 0.00 35 LEU A N 19
ATOM 9053 C CA . LEU A 1 35 ? 38.106 6.953 -2.320 1.00 0.00 35 LEU A CA 19
ATOM 9054 C C . LEU A 1 35 ? 38.581 8.243 -2.978 1.00 0.00 35 LEU A C 19
ATOM 9055 O O . LEU A 1 35 ? 39.268 8.221 -4.000 1.00 0.00 35 LEU A O 19
ATOM 9071 N N . LYS A 1 36 ? 38.218 9.368 -2.369 1.00 0.00 36 LYS A N 19
ATOM 9072 C CA . LYS A 1 36 ? 38.615 10.672 -2.882 1.00 0.00 36 LYS A CA 19
ATOM 9073 C C . LYS A 1 36 ? 40.090 10.950 -2.600 1.00 0.00 36 LYS A C 19
ATOM 9074 O O . LYS A 1 36 ? 40.813 11.438 -3.468 1.00 0.00 36 LYS A O 19
ATOM 9093 N N . HIS A 1 37 ? 40.531 10.647 -1.379 1.00 0.00 37 HIS A N 19
ATOM 9094 C CA . HIS A 1 37 ? 41.924 10.887 -1.003 1.00 0.00 37 HIS A CA 19
ATOM 9095 C C . HIS A 1 37 ? 42.103 10.895 0.515 1.00 0.00 37 HIS A C 19
ATOM 9096 O O . HIS A 1 37 ? 41.730 11.860 1.184 1.00 0.00 37 HIS A O 19
ATOM 9110 N N . CYS A 1 38 ? 42.669 9.820 1.057 1.00 0.00 38 CYS A N 19
ATOM 9111 C CA . CYS A 1 38 ? 42.881 9.724 2.499 1.00 0.00 38 CYS A CA 19
ATOM 9112 C C . CYS A 1 38 ? 43.972 10.692 2.945 1.00 0.00 38 CYS A C 19
ATOM 9113 O O . CYS A 1 38 ? 44.095 10.903 4.141 1.00 0.00 38 CYS A O 19
ATOM 9146 N N . PRO A 1 3 ? 19.681 -2.908 -12.460 1.00 0.00 3 PRO A N 20
ATOM 9147 C CA . PRO A 1 3 ? 19.919 -1.793 -11.517 1.00 0.00 3 PRO A CA 20
ATOM 9148 C C . PRO A 1 3 ? 18.826 -1.702 -10.456 1.00 0.00 3 PRO A C 20
ATOM 9149 O O . PRO A 1 3 ? 19.086 -1.317 -9.315 1.00 0.00 3 PRO A O 20
ATOM 9160 N N . VAL A 1 4 ? 17.604 -2.066 -10.840 1.00 0.00 4 VAL A N 20
ATOM 9161 C CA . VAL A 1 4 ? 16.483 -2.030 -9.911 1.00 0.00 4 VAL A CA 20
ATOM 9162 C C . VAL A 1 4 ? 16.693 -3.039 -8.789 1.00 0.00 4 VAL A C 20
ATOM 9163 O O . VAL A 1 4 ? 16.514 -2.719 -7.616 1.00 0.00 4 VAL A O 20
ATOM 9176 N N . CYS A 1 5 ? 17.073 -4.260 -9.159 1.00 0.00 5 CYS A N 20
ATOM 9177 C CA . CYS A 1 5 ? 17.302 -5.303 -8.168 1.00 0.00 5 CYS A CA 20
ATOM 9178 C C . CYS A 1 5 ? 18.433 -4.910 -7.224 1.00 0.00 5 CYS A C 20
ATOM 9179 O O . CYS A 1 5 ? 18.349 -5.128 -6.017 1.00 0.00 5 CYS A O 20
ATOM 9186 N N . ALA A 1 6 ? 19.488 -4.331 -7.784 1.00 0.00 6 ALA A N 20
ATOM 9187 C CA . ALA A 1 6 ? 20.630 -3.911 -6.983 1.00 0.00 6 ALA A CA 20
ATOM 9188 C C . ALA A 1 6 ? 20.225 -2.812 -6.004 1.00 0.00 6 ALA A C 20
ATOM 9189 O O . ALA A 1 6 ? 20.682 -2.790 -4.861 1.00 0.00 6 ALA A O 20
ATOM 9196 N N . VAL A 1 7 ? 19.364 -1.905 -6.456 1.00 0.00 7 VAL A N 20
ATOM 9197 C CA . VAL A 1 7 ? 18.906 -0.814 -5.612 1.00 0.00 7 VAL A CA 20
ATOM 9198 C C . VAL A 1 7 ? 18.129 -1.351 -4.415 1.00 0.00 7 VAL A C 20
ATOM 9199 O O . VAL A 1 7 ? 18.333 -0.913 -3.282 1.00 0.00 7 VAL A O 20
ATOM 9212 N N . ALA A 1 8 ? 17.239 -2.303 -4.673 1.00 0.00 8 ALA A N 20
ATOM 9213 C CA . ALA A 1 8 ? 16.437 -2.892 -3.607 1.00 0.00 8 ALA A CA 20
ATOM 9214 C C . ALA A 1 8 ? 17.329 -3.610 -2.600 1.00 0.00 8 ALA A C 20
ATOM 9215 O O . ALA A 1 8 ? 17.100 -3.539 -1.392 1.00 0.00 8 ALA A O 20
ATOM 9222 N N . ALA A 1 9 ? 18.348 -4.298 -3.104 1.00 0.00 9 ALA A N 20
ATOM 9223 C CA . ALA A 1 9 ? 19.269 -5.024 -2.237 1.00 0.00 9 ALA A CA 20
ATOM 9224 C C . ALA A 1 9 ? 20.036 -4.057 -1.340 1.00 0.00 9 ALA A C 20
ATOM 9225 O O . ALA A 1 9 ? 20.286 -4.346 -0.170 1.00 0.00 9 ALA A O 20
ATOM 9243 N N . ALA A 1 11 ? 19.126 -1.092 -0.115 1.00 0.00 11 ALA A N 20
ATOM 9244 C CA . ALA A 1 11 ? 18.286 -0.683 1.004 1.00 0.00 11 ALA A CA 20
ATOM 9245 C C . ALA A 1 11 ? 17.994 -1.869 1.917 1.00 0.00 11 ALA A C 20
ATOM 9246 O O . ALA A 1 11 ? 17.964 -1.732 3.139 1.00 0.00 11 ALA A O 20
ATOM 9253 N N . ALA A 1 12 ? 17.781 -3.034 1.314 1.00 0.00 12 ALA A N 20
ATOM 9254 C CA . ALA A 1 12 ? 17.494 -4.240 2.082 1.00 0.00 12 ALA A CA 20
ATOM 9255 C C . ALA A 1 12 ? 18.690 -4.622 2.948 1.00 0.00 12 ALA A C 20
ATOM 9256 O O . ALA A 1 12 ? 18.527 -5.075 4.082 1.00 0.00 12 ALA A O 20
ATOM 9263 N N . ALA A 1 13 ? 19.890 -4.438 2.407 1.00 0.00 13 ALA A N 20
ATOM 9264 C CA . ALA A 1 13 ? 21.109 -4.766 3.139 1.00 0.00 13 ALA A CA 20
ATOM 9265 C C . ALA A 1 13 ? 21.248 -3.882 4.375 1.00 0.00 13 ALA A C 20
ATOM 9266 O O . ALA A 1 13 ? 21.704 -4.332 5.429 1.00 0.00 13 ALA A O 20
ATOM 9273 N N . ALA A 1 14 ? 20.850 -2.622 4.239 1.00 0.00 14 ALA A N 20
ATOM 9274 C CA . ALA A 1 14 ? 20.936 -1.683 5.350 1.00 0.00 14 ALA A CA 20
ATOM 9275 C C . ALA A 1 14 ? 20.081 -2.163 6.518 1.00 0.00 14 ALA A C 20
ATOM 9276 O O . ALA A 1 14 ? 20.459 -2.010 7.675 1.00 0.00 14 ALA A O 20
ATOM 9290 N N . ALA A 1 16 ? 19.681 -4.386 8.540 1.00 0.00 16 ALA A N 20
ATOM 9291 C CA . ALA A 1 16 ? 20.475 -4.656 9.734 1.00 0.00 16 ALA A CA 20
ATOM 9292 C C . ALA A 1 16 ? 21.782 -3.865 9.708 1.00 0.00 16 ALA A C 20
ATOM 9293 O O . ALA A 1 16 ? 22.184 -3.280 10.713 1.00 0.00 16 ALA A O 20
ATOM 9300 N N . ALA A 1 17 ? 22.449 -3.860 8.555 1.00 0.00 17 ALA A N 20
ATOM 9301 C CA . ALA A 1 17 ? 23.719 -3.148 8.420 1.00 0.00 17 ALA A CA 20
ATOM 9302 C C . ALA A 1 17 ? 23.541 -1.653 8.676 1.00 0.00 17 ALA A C 20
ATOM 9303 O O . ALA A 1 17 ? 24.284 -1.054 9.453 1.00 0.00 17 ALA A O 20
ATOM 9310 N N . CYS A 1 18 ? 22.554 -1.058 8.017 1.00 0.00 18 CYS A N 20
ATOM 9311 C CA . CYS A 1 18 ? 22.285 0.363 8.179 1.00 0.00 18 CYS A CA 20
ATOM 9312 C C . CYS A 1 18 ? 22.017 0.684 9.646 1.00 0.00 18 CYS A C 20
ATOM 9313 O O . CYS A 1 18 ? 22.581 1.631 10.196 1.00 0.00 18 CYS A O 20
ATOM 9320 N N . GLY A 1 19 ? 21.161 -0.114 10.276 1.00 0.00 19 GLY A N 20
ATOM 9321 C CA . GLY A 1 19 ? 20.840 0.092 11.683 1.00 0.00 19 GLY A CA 20
ATOM 9322 C C . GLY A 1 19 ? 22.054 -0.182 12.562 1.00 0.00 19 GLY A C 20
ATOM 9323 O O . GLY A 1 19 ? 22.276 0.498 13.562 1.00 0.00 19 GLY A O 20
ATOM 9327 N N . TRP A 1 20 ? 22.834 -1.188 12.182 1.00 0.00 20 TRP A N 20
ATOM 9328 C CA . TRP A 1 20 ? 24.023 -1.553 12.945 1.00 0.00 20 TRP A CA 20
ATOM 9329 C C . TRP A 1 20 ? 25.020 -0.397 12.999 1.00 0.00 20 TRP A C 20
ATOM 9330 O O . TRP A 1 20 ? 25.589 -0.094 14.051 1.00 0.00 20 TRP A O 20
ATOM 9351 N N . VAL A 1 21 ? 25.220 0.241 11.858 1.00 0.00 21 VAL A N 20
ATOM 9352 C CA . VAL A 1 21 ? 26.139 1.359 11.761 1.00 0.00 21 VAL A CA 20
ATOM 9353 C C . VAL A 1 21 ? 27.363 1.123 12.637 1.00 0.00 21 VAL A C 20
ATOM 9354 O O . VAL A 1 21 ? 27.655 1.903 13.544 1.00 0.00 21 VAL A O 20
ATOM 9367 N N . GLY A 1 22 ? 28.076 0.038 12.360 1.00 0.00 22 GLY A N 20
ATOM 9368 C CA . GLY A 1 22 ? 29.264 -0.291 13.132 1.00 0.00 22 GLY A CA 20
ATOM 9369 C C . GLY A 1 22 ? 30.403 0.663 12.800 1.00 0.00 22 GLY A C 20
ATOM 9370 O O . GLY A 1 22 ? 31.511 0.526 13.317 1.00 0.00 22 GLY A O 20
ATOM 9374 N N . GLY A 1 23 ? 30.122 1.631 11.931 1.00 0.00 23 GLY A N 20
ATOM 9375 C CA . GLY A 1 23 ? 31.135 2.604 11.535 1.00 0.00 23 GLY A CA 20
ATOM 9376 C C . GLY A 1 23 ? 30.551 4.011 11.497 1.00 0.00 23 GLY A C 20
ATOM 9377 O O . GLY A 1 23 ? 31.048 4.881 10.778 1.00 0.00 23 GLY A O 20
ATOM 9381 N N . GLY A 1 24 ? 29.498 4.227 12.273 1.00 0.00 24 GLY A N 20
ATOM 9382 C CA . GLY A 1 24 ? 28.857 5.533 12.320 1.00 0.00 24 GLY A CA 20
ATOM 9383 C C . GLY A 1 24 ? 28.071 5.800 11.042 1.00 0.00 24 GLY A C 20
ATOM 9384 O O . GLY A 1 24 ? 27.602 6.915 10.819 1.00 0.00 24 GLY A O 20
ATOM 9388 N N . ILE A 1 25 ? 27.931 4.771 10.208 1.00 0.00 25 ILE A N 20
ATOM 9389 C CA . ILE A 1 25 ? 27.206 4.901 8.954 1.00 0.00 25 ILE A CA 20
ATOM 9390 C C . ILE A 1 25 ? 27.984 5.761 7.964 1.00 0.00 25 ILE A C 20
ATOM 9391 O O . ILE A 1 25 ? 28.169 5.387 6.807 1.00 0.00 25 ILE A O 20
ATOM 9407 N N . PHE A 1 26 ? 28.424 6.919 8.432 1.00 0.00 26 PHE A N 20
ATOM 9408 C CA . PHE A 1 26 ? 29.168 7.839 7.589 1.00 0.00 26 PHE A CA 20
ATOM 9409 C C . PHE A 1 26 ? 30.499 7.229 7.170 1.00 0.00 26 PHE A C 20
ATOM 9410 O O . PHE A 1 26 ? 30.972 7.458 6.062 1.00 0.00 26 PHE A O 20
ATOM 9427 N N . THR A 1 27 ? 31.101 6.454 8.063 1.00 0.00 27 THR A N 20
ATOM 9428 C CA . THR A 1 27 ? 32.378 5.818 7.764 1.00 0.00 27 THR A CA 20
ATOM 9429 C C . THR A 1 27 ? 32.216 4.810 6.634 1.00 0.00 27 THR A C 20
ATOM 9430 O O . THR A 1 27 ? 32.724 5.017 5.536 1.00 0.00 27 THR A O 20
ATOM 9441 N N . GLY A 1 28 ? 31.509 3.723 6.902 1.00 0.00 28 GLY A N 20
ATOM 9442 C CA . GLY A 1 28 ? 31.311 2.702 5.882 1.00 0.00 28 GLY A CA 20
ATOM 9443 C C . GLY A 1 28 ? 30.784 3.317 4.590 1.00 0.00 28 GLY A C 20
ATOM 9444 O O . GLY A 1 28 ? 31.364 3.122 3.524 1.00 0.00 28 GLY A O 20
ATOM 9448 N N . VAL A 1 29 ? 29.690 4.069 4.691 1.00 0.00 29 VAL A N 20
ATOM 9449 C CA . VAL A 1 29 ? 29.107 4.716 3.524 1.00 0.00 29 VAL A CA 20
ATOM 9450 C C . VAL A 1 29 ? 30.005 5.836 3.002 1.00 0.00 29 VAL A C 20
ATOM 9451 O O . VAL A 1 29 ? 30.223 5.961 1.797 1.00 0.00 29 VAL A O 20
ATOM 9475 N N . VAL A 1 31 ? 33.413 6.528 3.818 1.00 0.00 31 VAL A N 20
ATOM 9476 C CA . VAL A 1 31 ? 34.702 6.000 3.404 1.00 0.00 31 VAL A CA 20
ATOM 9477 C C . VAL A 1 31 ? 34.548 5.179 2.126 1.00 0.00 31 VAL A C 20
ATOM 9478 O O . VAL A 1 31 ? 35.455 5.134 1.295 1.00 0.00 31 VAL A O 20
ATOM 9491 N N . VAL A 1 32 ? 33.393 4.536 1.966 1.00 0.00 32 VAL A N 20
ATOM 9492 C CA . VAL A 1 32 ? 33.141 3.733 0.776 1.00 0.00 32 VAL A CA 20
ATOM 9493 C C . VAL A 1 32 ? 33.065 4.619 -0.466 1.00 0.00 32 VAL A C 20
ATOM 9494 O O . VAL A 1 32 ? 33.690 4.329 -1.488 1.00 0.00 32 VAL A O 20
ATOM 9507 N N . VAL A 1 33 ? 32.294 5.700 -0.368 1.00 0.00 33 VAL A N 20
ATOM 9508 C CA . VAL A 1 33 ? 32.139 6.621 -1.485 1.00 0.00 33 VAL A CA 20
ATOM 9509 C C . VAL A 1 33 ? 33.447 7.332 -1.769 1.00 0.00 33 VAL A C 20
ATOM 9510 O O . VAL A 1 33 ? 33.838 7.504 -2.923 1.00 0.00 33 VAL A O 20
ATOM 9532 N N . LEU A 1 35 ? 36.241 6.161 -1.171 1.00 0.00 35 LEU A N 20
ATOM 9533 C CA . LEU A 1 35 ? 37.124 5.136 -1.695 1.00 0.00 35 LEU A CA 20
ATOM 9534 C C . LEU A 1 35 ? 37.080 5.123 -3.218 1.00 0.00 35 LEU A C 20
ATOM 9535 O O . LEU A 1 35 ? 37.982 4.596 -3.868 1.00 0.00 35 LEU A O 20
ATOM 9551 N N . LYS A 1 36 ? 36.024 5.701 -3.781 1.00 0.00 36 LYS A N 20
ATOM 9552 C CA . LYS A 1 36 ? 35.877 5.742 -5.230 1.00 0.00 36 LYS A CA 20
ATOM 9553 C C . LYS A 1 36 ? 36.291 7.101 -5.790 1.00 0.00 36 LYS A C 20
ATOM 9554 O O . LYS A 1 36 ? 37.027 7.180 -6.773 1.00 0.00 36 LYS A O 20
ATOM 9573 N N . HIS A 1 37 ? 35.800 8.168 -5.168 1.00 0.00 37 HIS A N 20
ATOM 9574 C CA . HIS A 1 37 ? 36.109 9.523 -5.629 1.00 0.00 37 HIS A CA 20
ATOM 9575 C C . HIS A 1 37 ? 37.214 10.160 -4.783 1.00 0.00 37 HIS A C 20
ATOM 9576 O O . HIS A 1 37 ? 37.893 11.088 -5.224 1.00 0.00 37 HIS A O 20
ATOM 9590 N N . CYS A 1 38 ? 37.382 9.657 -3.565 1.00 0.00 38 CYS A N 20
ATOM 9591 C CA . CYS A 1 38 ? 38.395 10.168 -2.652 1.00 0.00 38 CYS A CA 20
ATOM 9592 C C . CYS A 1 38 ? 39.684 9.368 -2.779 1.00 0.00 38 CYS A C 20
ATOM 9593 O O . CYS A 1 38 ? 40.084 9.103 -3.902 1.00 0.00 38 CYS A O 20
#

InterPro domains:
  IPR027632 Type 2 lantibiotic, A2 family [PF16934] (9-38)
  IPR027632 Type 2 lantibiotic, A2 family [TIGR03893] (2-60)